Protein 6XDS (pdb70)

Solvent-accessible surface area: 22501 Å² total; per-residue (Å²): 47,102,152,40,55,0,32,0,23,2,38,39,41,26,1,60,94,2,1,20,107,8,0,127,100,1,66,172,71,65,61,26,106,11,48,28,72,80,31,117,140,0,30,42,80,0,55,109,52,28,86,112,4,2,0,0,0,3,51,19,1,10,43,0,0,22,4,21,67,46,29,24,17,14,82,8,104,7,69,76,65,18,59,94,102,1,66,92,89,1,8,80,3,0,95,30,127,65,107,19,9,0,1,0,2,0,10,10,1,1,1,1,0,26,9,86,112,53,14,90,124,29,10,162,44,3,80,79,1,39,63,23,1,159,107,5,98,95,150,67,64,14,0,1,38,2,10,2,54,77,6,39,14,1,5,3,3,1,4,7,40,36,2,58,4,7,103,116,72,100,49,156,58,69,75,175,47,9,2,1,47,47,82,4,0,71,26,0,0,57,34,1,10,59,2,23,141,95,160,31,17,88,29,94,5,49,56,76,81,4,38,101,6,1,20,111,14,82,0,0,0,6,3,10,0,1,11,4,2,19,59,3,83,123,39,93,24,76,30,8,19,38,46,5,1,37,9,110,65,82,47,2,71,0,10,4,0,0,5,0,0,0,5,5,37,67,1,78,4,79,128,44,0,57,69,0,0,19,80,36,1,5,37,51,127,6,0,77,18,6,25,152,39,41,11,8,0,4,1,0,7,70,60,23,12,106,102,19,67,149,35,104,60,3,46,10,0,57,84,1,7,140,72,13,80,37,5,4,17,27,24,29,1,33,18,0,35,90,8,0,82,75,2,2,67,17,3,9,73,63,137,55,96,17,88,48,1,1,51,40,3,35,66,86,0,49,27,46,33,68,38,104,7,53,7,35,111,67,14,114,0,40,0,78,26,48,26,147,125,9,168,78,63,91,2,0,1,2,81,39,107,53,125,145,28,76,33,92,127,30,2,8,16,181,134,55,74,32,180,136,178,139,12,12,18,24,13,87,37,76,75,146,51,2,42,0,28,0,14,4,115,46,0,51,94,79,26,42,22,49,8,29,0,21,0,22,65,91,132,70,36,39,71,32,37,52,0,58,1,61,32,90,86,37,104,139,112,130,151,100,186,129,171,149,216

Organism: Homo sapiens (NCBI:txid9606)

CATH classification: 3.40.190.10

Foldseek 3Di:
DDPQEFEEEDAPLFLQVLLLVLQVVLCVVPVHHYHYDHDDPLLVVQVVVLVDHGQKYKDFLQSVQQCVLQVFFDFDDDDPVLVVQFDPVQQLSQAHPRTGFWAFWFKKWKWKKFQCVLCVPQAQALVCQVVVQVVVVVVQAAAEAEALLFVLQLQLQLPFQPADQFDDDDSDTDLLDHRCQDPSNLQSLVSVLVCCVSVSYPLPGHHVNRLVCVLQVRYGIYMDMQQSVVSSVVSPRRMDTAFDHHYPPGGRARAMTTTTMTGTSPDPCNVVVCCSVRPRCLDLSNVVSRCVSGNRAQTRRPVNNVVVCVPVNSVRRVVNNVSHDYNHNHSLQVQLRVLSSQLSSCCNVVVDPNNVSSVSSSVRSNQEDEFEDEAQAKTKDKQADDLVVLPPWKKFKFFDDPSNDDGHTDAIGCVQKDQDPNKIWGWDDDSVRRMIMIMIHNDDPVPFHKMFIWTDDDPDIHGRHIYGYHYHYHVCVVDDDDDDD

Nearest PDB structures (foldseek):
  6xds-assembly1_A  TM=1.002E+00  e=0.000E+00  Methanosarcina mazei
  3q25-assembly1_A  TM=9.948E-01  e=6.145E-76  Escherichia coli
  4wvh-assembly1_A  TM=9.336E-01  e=1.507E-76  Escherichia coli K-12
  3o3u-assembly1_N  TM=8.062E-01  e=8.244E-83  Escherichia coli
  4wvj-assembly1_A  TM=8.875E-01  e=4.007E-76  Escherichia coli K-12

Sequence (485 aa):
TEEGKKLVIWINGDKGYNGLAEVGKKFEKDTGIKVTVEHPDKLEEKFPQVAGDGPDIIFWAHDRFFGGYAQSGLLAEIITPAAAFQDDKLYPFTWDAVRYNGKLIIAYPIAVEALSLIYNKDLLPNPPKTWEEIPALDKELKAKGKSALMFNLQEPYFTTWPLIAADGGYAFKYAAGKKYDIKDVGVVDNAGAKAGLTFLVDLIKNKHMNNADDTDYSSIAEHAFNHGETAMTINGPWAWSNIDTSAVNYGVTVVLPTFKGQQPSKPFVGVLSAGINAASPNKELAKEEFLENYLLTDEGLEAVNKDKPLGAVALKSYEEELVKDPRVAATMENAQKGEIMPNIPQMSSSAFWYAVRTAVINAASGRQTVDAALAAAQTNAHDTTTVFQQGVAGQSLQVSSCPYDSSMKHWGRRKAWCRQLGEKGPCQRVVSSTHLSFLRRWNNGSTAITTDDTLGGTLTITLRNLQPHDAGLLYQCQSLHGSEADTLRKVLVEVLADPLDHHHHHHHH

Secondary structure (DSSP, 8-state):
--TT-EEEE--TTS-HHHHHHHHHHHHHHH---EEEE--TTHHHHHHHH-----SEEEEEGGGHHHHHHTT-BPPP---HHHHTTB-HHHHHHTEETTEE-SEEEEEE--EEEEETTT-SS--SBSTTHHHHHHHHHTTT-EEE----SSHHHHHHHHHHTT-EEEEEETTEEEEEEEESSSHHHHHHHHHHHHHHHTTSS-TT--HHHHHHHHHTTSEEEEEE-GGGHHHHHHHT--EEEEPPPBBTTB---PEEEEEEEEEBTT-TTHHHHHHHIIIIISSHHHHHHHHHHS--SEESBHHHHHHHTTSHHHHHHHHHHHHSEEPP-STTHHHHHHHHHHHHHHHHHTSS-HHHHHHHHHHHTSSEEEEEEETTS-EEEEEE--TTTTTT--EEEEEE-TTTS-EEEEEE----EEEETTEEEEEEEETTTTEEEEEEES--GGG-EEEEEEEEETTEEEEEEEEEEEEEPPGGGG-------

B-factor: mean 26.14, std 9.76, range [12.98, 74.29]

Radius of gyration: 24.83 Å; Cα contacts (8 Å, |Δi|>4): 1101; chains: 1; bounding box: 82×50×59 Å

InterPro domains:
  IPR013106 Immunoglobulin V-set domain [PF07686] (23-128)
  IPR013783 Immunoglobulin-like fold [G3DSA:2.60.40.10] (19-130)
  IPR036179 Immunoglobulin-like domain superfamily [SSF48726] (26-116)
  IPR052314 Immune receptor domain-containing protein [PTHR16423] (3-222)

Structure (mmCIF, N/CA/C/O backbone):
data_6XDS
#
_entry.id   6XDS
#
_cell.length_a   73.840
_cell.length_b   80.350
_cell.length_c   103.890
_cell.angle_alpha   90.000
_cell.angle_beta   90.000
_cell.angle_gamma   90.000
#
_symmetry.space_group_name_H-M   'P 21 21 21'
#
loop_
_entity.id
_entity.type
_entity.pdbx_description
1 polymer 'Sugar ABC transporter substrate-binding protein,Triggering receptor expressed on myeloid cells 2'
2 branched alpha-D-glucopyranose-(1-4)-alpha-D-glucopyranose-(1-4)-alpha-D-glucopyranose
3 non-polymer 2-[(4-bromophenyl)amino]ethan-1-ol
4 non-polymer 'DIMETHYL SULFOXIDE'
5 water water
#
loop_
_atom_site.group_PDB
_atom_site.id
_atom_site.type_symbol
_atom_site.label_atom_id
_atom_site.label_alt_id
_atom_site.label_comp_id
_atom_site.label_asym_id
_atom_site.label_entity_id
_atom_site.label_seq_id
_atom_site.pdbx_PDB_ins_code
_atom_site.Cartn_x
_atom_site.Cartn_y
_atom_site.Cartn_z
_atom_site.occupancy
_atom_site.B_iso_or_equiv
_atom_site.auth_seq_id
_atom_site.auth_comp_id
_atom_site.auth_asym_id
_atom_site.auth_atom_id
_atom_site.pdbx_PDB_model_num
ATOM 1 N N . THR A 1 2 ? -13.075 -10.907 52.873 1.00 39.90 2 THR A N 1
ATOM 2 C CA . THR A 1 2 ? -13.956 -12.038 53.143 1.00 40.14 2 THR A CA 1
ATOM 3 C C . THR A 1 2 ? -14.492 -12.013 54.563 1.00 39.72 2 THR A C 1
ATOM 4 O O . THR A 1 2 ? -13.883 -11.442 55.459 1.00 40.73 2 THR A O 1
ATOM 8 N N . GLU A 1 3 ? -15.643 -12.623 54.763 1.00 38.65 3 GLU A N 1
ATOM 9 C CA . GLU A 1 3 ? -16.264 -12.717 56.067 1.00 38.29 3 GLU A CA 1
ATOM 10 C C . GLU A 1 3 ? -16.916 -14.077 56.134 1.00 36.32 3 GLU A C 1
ATOM 11 O O . GLU A 1 3 ? -17.585 -14.492 55.176 1.00 36.46 3 GLU A O 1
ATOM 17 N N . GLU A 1 4 ? -16.742 -14.773 57.249 1.00 34.20 4 GLU A N 1
ATOM 18 C CA . GLU A 1 4 ? -17.336 -16.088 57.427 1.00 33.67 4 GLU A CA 1
ATOM 19 C C . GLU A 1 4 ? -18.869 -16.019 57.351 1.00 32.50 4 GLU A C 1
ATOM 20 O O . GLU A 1 4 ? -19.471 -15.097 57.902 1.00 33.40 4 GLU A O 1
ATOM 26 N N . GLY A 1 5 ? -19.476 -16.958 56.639 1.00 30.50 5 GLY A N 1
ATOM 27 C CA . GLY A 1 5 ? -20.923 -17.011 56.523 1.00 29.38 5 GLY A CA 1
ATOM 28 C C . GLY A 1 5 ? -21.536 -16.288 55.346 1.00 27.82 5 GLY A C 1
ATOM 29 O O . GLY A 1 5 ? -22.759 -16.188 55.258 1.00 28.58 5 GLY A O 1
ATOM 30 N N . LYS A 1 6 ? -20.705 -15.773 54.438 1.00 25.72 6 LYS A N 1
ATOM 31 C CA A LYS A 1 6 ? -21.196 -15.124 53.230 0.50 25.30 6 LYS A CA 1
ATOM 32 C CA B LYS A 1 6 ? -21.139 -15.033 53.248 0.50 25.21 6 LYS A CA 1
ATOM 33 C C . LYS A 1 6 ? -20.245 -15.409 52.058 1.00 24.60 6 LYS A C 1
ATOM 34 O O . LYS A 1 6 ? -19.155 -15.953 52.258 1.00 24.70 6 LYS A O 1
ATOM 45 N N . LEU A 1 7 ? -20.676 -15.109 50.826 1.00 22.68 7 LEU A N 1
ATOM 46 C CA . LEU A 1 7 ? -19.850 -15.369 49.650 1.00 21.41 7 LEU A CA 1
ATOM 47 C C . LEU A 1 7 ? -19.728 -14.102 48.834 1.00 21.15 7 LEU A C 1
ATOM 48 O O . LEU A 1 7 ? -20.734 -13.468 48.535 1.00 22.28 7 LEU A O 1
ATOM 53 N N . VAL A 1 8 ? -18.511 -13.752 48.456 1.00 19.72 8 VAL A N 1
ATOM 54 C CA . VAL A 1 8 ? -18.234 -12.620 47.587 1.00 19.12 8 VAL A CA 1
ATOM 55 C C . VAL A 1 8 ? -17.615 -13.260 46.344 1.00 18.01 8 VAL A C 1
ATOM 56 O O . VAL A 1 8 ? -16.696 -14.071 46.475 1.00 17.92 8 VAL A O 1
ATOM 60 N N . ILE A 1 9 ? -18.147 -12.938 45.169 1.00 17.17 9 ILE A N 1
ATOM 61 C CA . ILE A 1 9 ? -17.692 -13.489 43.906 1.00 18.13 9 ILE A CA 1
ATOM 62 C C . ILE A 1 9 ? -17.251 -12.390 42.977 1.00 18.56 9 ILE A C 1
ATOM 63 O O . ILE A 1 9 ? -17.924 -11.363 42.893 1.00 19.41 9 ILE A O 1
ATOM 68 N N . TRP A 1 10 ? -16.150 -12.593 42.263 1.00 16.95 10 TRP A N 1
ATOM 69 C CA . TRP A 1 10 ? -15.712 -11.660 41.253 1.00 16.78 10 TRP A CA 1
ATOM 70 C C . TRP A 1 10 ? -15.869 -12.322 39.898 1.00 16.61 10 TRP A C 1
ATOM 71 O O . TRP A 1 10 ? -15.475 -13.476 39.721 1.00 16.62 10 TRP A O 1
ATOM 82 N N . ILE A 1 11 ? -16.418 -11.602 38.941 1.00 16.12 11 ILE A N 1
ATOM 83 C CA . ILE A 1 11 ? -16.595 -12.092 37.574 1.00 15.94 11 ILE A CA 1
ATOM 84 C C . ILE A 1 11 ? -16.439 -10.894 36.637 1.00 17.30 11 ILE A C 1
ATOM 85 O O . ILE A 1 11 ? -16.734 -9.770 37.044 1.00 17.43 11 ILE A O 1
ATOM 90 N N . ASN A 1 12 ? -15.933 -11.105 35.408 1.00 16.85 12 ASN A N 1
ATOM 91 C CA . ASN A 1 12 ? -15.694 -9.991 34.488 1.00 17.49 12 ASN A CA 1
ATOM 92 C C . ASN A 1 12 ? -16.972 -9.320 34.016 1.00 18.10 12 ASN A C 1
ATOM 93 O O . ASN A 1 12 ? -17.990 -9.981 33.830 1.00 17.82 12 ASN A O 1
ATOM 98 N N . GLY A 1 13 ? -16.872 -8.000 33.816 1.00 19.08 13 GLY A N 1
ATOM 99 C CA . GLY A 1 13 ? -17.986 -7.151 33.405 1.00 20.46 13 GLY A CA 1
ATOM 100 C C . GLY A 1 13 ? -18.649 -7.495 32.094 1.00 21.32 13 GLY A C 1
ATOM 101 O O . GLY A 1 13 ? -19.759 -7.015 31.833 1.00 22.50 13 GLY A O 1
ATOM 102 N N . ASP A 1 14 ? -17.998 -8.324 31.251 1.00 20.01 14 ASP A N 1
ATOM 103 C CA . ASP A 1 14 ? -18.633 -8.736 29.993 1.00 19.16 14 ASP A CA 1
ATOM 104 C C . ASP A 1 14 ? -19.477 -10.020 30.140 1.00 19.00 14 ASP A C 1
ATOM 105 O O . ASP A 1 14 ? -20.147 -10.407 29.189 1.00 19.97 14 ASP A O 1
ATOM 110 N N . LYS A 1 15 ? -19.479 -10.654 31.325 1.00 18.59 15 LYS A N 1
ATOM 111 C CA . LYS A 1 15 ? -20.236 -11.896 31.554 1.00 19.01 15 LYS A CA 1
ATOM 112 C C . LYS A 1 15 ? -21.615 -11.649 32.195 1.00 19.57 15 LYS A C 1
ATOM 113 O O . LYS A 1 15 ? -21.923 -10.510 32.593 1.00 19.84 15 LYS A O 1
ATOM 119 N N . GLY A 1 16 ? -22.411 -12.708 32.309 1.00 18.98 16 GLY A N 1
ATOM 120 C CA . GLY A 1 16 ? -23.748 -12.622 32.885 1.00 19.75 16 GLY A CA 1
ATOM 121 C C . GLY A 1 16 ? -23.772 -12.503 34.394 1.00 19.84 16 GLY A C 1
ATOM 122 O O . GLY A 1 16 ? -24.306 -13.388 35.069 1.00 20.57 16 GLY A O 1
ATOM 123 N N . TYR A 1 17 ? -23.218 -11.412 34.942 1.00 19.29 17 TYR A N 1
ATOM 124 C CA . TYR A 1 17 ? -23.163 -11.227 36.380 1.00 19.58 17 TYR A CA 1
ATOM 125 C C . TYR A 1 17 ? -24.540 -11.047 37.010 1.00 20.35 17 TYR A C 1
ATOM 126 O O . TYR A 1 17 ? -24.714 -11.410 38.174 1.00 20.53 17 TYR A O 1
ATOM 135 N N . ASN A 1 18 ? -25.516 -10.502 36.260 1.00 20.53 18 ASN A N 1
ATOM 136 C CA . ASN A 1 18 ? -26.873 -10.377 36.793 1.00 21.60 18 ASN A CA 1
ATOM 137 C C . ASN A 1 18 ? -27.525 -11.768 36.878 1.00 20.94 18 ASN A C 1
ATOM 138 O O . ASN A 1 18 ? -28.156 -12.086 37.884 1.00 20.83 18 ASN A O 1
ATOM 143 N N . GLY A 1 19 ? -27.296 -12.621 35.878 1.00 20.24 19 GLY A N 1
ATOM 144 C CA . GLY A 1 19 ? -27.802 -13.992 35.909 1.00 20.51 19 GLY A CA 1
ATOM 145 C C . GLY A 1 19 ? -27.127 -14.772 37.030 1.00 20.14 19 GLY A C 1
ATOM 146 O O . GLY A 1 19 ? -27.785 -15.527 37.740 1.00 20.33 19 GLY A O 1
ATOM 147 N N . LEU A 1 20 ? -25.816 -14.542 37.249 1.00 19.40 20 LEU A N 1
ATOM 148 C CA . LEU A 1 20 ? -25.096 -15.216 38.343 1.00 18.84 20 LEU A CA 1
ATOM 149 C C . LEU A 1 20 ? -25.640 -14.743 39.691 1.00 19.71 20 LEU A C 1
ATOM 150 O O . LEU A 1 20 ? -25.823 -15.553 40.605 1.00 19.28 20 LEU A O 1
ATOM 155 N N . ALA A 1 21 ? -25.968 -13.434 39.809 1.00 19.94 21 ALA A N 1
ATOM 156 C CA . ALA A 1 21 ? -26.553 -12.903 41.039 1.00 21.23 21 ALA A CA 1
ATOM 157 C C . ALA A 1 21 ? -27.915 -13.548 41.333 1.00 21.85 21 ALA A C 1
ATOM 158 O O . ALA A 1 21 ? -28.235 -13.717 42.502 1.00 23.10 21 ALA A O 1
ATOM 160 N N . GLU A 1 22 ? -28.682 -13.930 40.303 1.00 21.12 22 GLU A N 1
ATOM 161 C CA . GLU A 1 22 ? -29.975 -14.617 40.464 1.00 21.86 22 GLU A CA 1
ATOM 162 C C . GLU A 1 22 ? -29.743 -15.997 41.086 1.00 21.24 22 GLU A C 1
ATOM 163 O O . GLU A 1 22 ? -30.516 -16.419 41.948 1.00 21.71 22 GLU A O 1
ATOM 169 N N . VAL A 1 23 ? -28.673 -16.704 40.670 1.00 19.61 23 VAL A N 1
ATOM 170 C CA . VAL A 1 23 ? -28.351 -18.012 41.273 1.00 18.80 23 VAL A CA 1
ATOM 171 C C . VAL A 1 23 ? -27.954 -17.766 42.752 1.00 19.70 23 VAL A C 1
ATOM 172 O O . VAL A 1 23 ? -28.367 -18.524 43.635 1.00 21.06 23 VAL A O 1
ATOM 176 N N . GLY A 1 24 ? -27.211 -16.685 43.018 1.00 18.71 24 GLY A N 1
ATOM 177 C CA . GLY A 1 24 ? -26.831 -16.289 44.370 1.00 19.94 24 GLY A CA 1
ATOM 178 C C . GLY A 1 24 ? -28.057 -16.007 45.231 1.00 21.83 24 GLY A C 1
ATOM 179 O O . GLY A 1 24 ? -28.078 -16.327 46.420 1.00 22.64 24 GLY A O 1
ATOM 180 N N . LYS A 1 25 ? -29.091 -15.404 44.643 1.00 22.06 25 LYS A N 1
ATOM 181 C CA . LYS A 1 25 ? -30.330 -15.101 45.362 1.00 23.20 25 LYS A CA 1
ATOM 182 C C . LYS A 1 25 ? -31.055 -16.388 45.734 1.00 22.80 25 LYS A C 1
ATOM 183 O O . LYS A 1 25 ? -31.578 -16.491 46.840 1.00 23.53 25 LYS A O 1
ATOM 189 N N . LYS A 1 26 ? -31.066 -17.381 44.841 1.00 22.23 26 LYS A N 1
ATOM 190 C CA . LYS A 1 26 ? -31.681 -18.685 45.105 1.00 21.86 26 LYS A CA 1
ATOM 191 C C . LYS A 1 26 ? -30.924 -19.378 46.259 1.00 21.57 26 LYS A C 1
ATOM 192 O O . LYS A 1 26 ? -31.544 -19.958 47.158 1.00 22.44 26 LYS A O 1
ATOM 198 N N . PHE A 1 27 ? -29.579 -19.272 46.260 1.00 20.33 27 PHE A N 1
ATOM 199 C CA . PHE A 1 27 ? -28.761 -19.858 47.314 1.00 19.97 27 PHE A CA 1
ATOM 200 C C . PHE A 1 27 ? -29.105 -19.197 48.655 1.00 21.07 27 PHE A C 1
ATOM 201 O O . PHE A 1 27 ? -29.282 -19.892 49.653 1.00 21.73 27 PHE A O 1
ATOM 209 N N . GLU A 1 28 ? -29.249 -17.860 48.661 1.00 21.05 28 GLU A N 1
ATOM 210 C CA . GLU A 1 28 ? -29.604 -17.134 49.871 1.00 22.13 28 GLU A CA 1
ATOM 211 C C . GLU A 1 28 ? -31.021 -17.510 50.343 1.00 23.44 28 GLU A C 1
ATOM 212 O O . GLU A 1 28 ? -31.258 -17.644 51.545 1.00 24.68 28 GLU A O 1
ATOM 218 N N . LYS A 1 29 ? -31.940 -17.701 49.415 1.00 23.33 29 LYS A N 1
ATOM 219 C CA . LYS A 1 29 ? -33.313 -18.091 49.740 1.00 24.35 29 LYS A CA 1
ATOM 220 C C . LYS A 1 29 ? -33.344 -19.440 50.463 1.00 24.99 29 LYS A C 1
ATOM 221 O O . LYS A 1 29 ? -34.029 -19.596 51.476 1.00 26.36 29 LYS A O 1
ATOM 227 N N . ASP A 1 30 ? -32.570 -20.406 49.972 1.00 23.12 30 ASP A N 1
ATOM 228 C CA . ASP A 1 30 ? -32.548 -21.737 50.571 1.00 23.04 30 ASP A CA 1
ATOM 229 C C . ASP A 1 30 ? -31.746 -21.859 51.833 1.00 23.21 30 ASP A C 1
ATOM 230 O O . ASP A 1 30 ? -32.036 -22.750 52.642 1.00 24.28 30 ASP A O 1
ATOM 235 N N . THR A 1 31 ? -30.672 -21.085 51.964 1.00 22.40 31 THR A N 1
ATOM 236 C CA . THR A 1 31 ? -29.756 -21.247 53.094 1.00 22.61 31 THR A CA 1
ATOM 237 C C . THR A 1 31 ? -29.605 -20.096 54.047 1.00 23.08 31 THR A C 1
ATOM 238 O O . THR A 1 31 ? -29.129 -20.296 55.149 1.00 24.48 31 THR A O 1
ATOM 242 N N . GLY A 1 32 ? -29.910 -18.890 53.607 1.00 22.66 32 GLY A N 1
ATOM 243 C CA . GLY A 1 32 ? -29.704 -17.693 54.414 1.00 22.83 32 GLY A CA 1
ATOM 244 C C . GLY A 1 32 ? -28.358 -17.032 54.134 1.00 23.72 32 GLY A C 1
ATOM 245 O O . GLY A 1 32 ? -28.087 -15.937 54.627 1.00 25.10 32 GLY A O 1
ATOM 246 N N . ILE A 1 33 ? -27.486 -17.686 53.343 1.0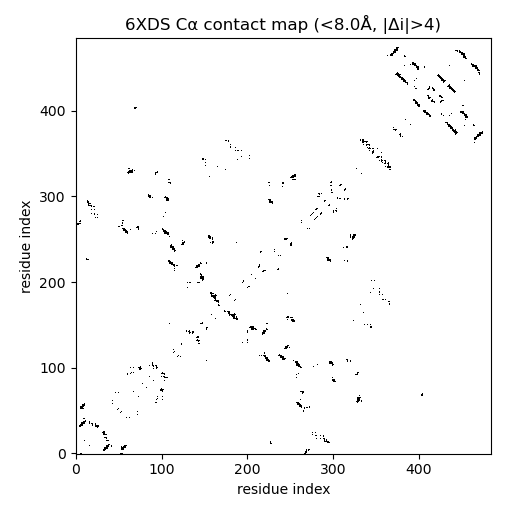0 22.63 33 ILE A N 1
ATOM 247 C CA . ILE A 1 33 ? -26.161 -17.155 53.033 1.00 22.50 33 ILE A CA 1
ATOM 248 C C . ILE A 1 33 ? -26.230 -16.091 51.952 1.00 22.71 33 ILE A C 1
ATOM 249 O O . ILE A 1 33 ? -26.679 -16.392 50.853 1.00 22.94 33 ILE A O 1
ATOM 254 N N . LYS A 1 34 ? -25.763 -14.880 52.243 1.00 23.03 34 LYS A N 1
ATOM 255 C CA . LYS A 1 34 ? -25.771 -13.796 51.274 1.00 23.61 34 LYS A CA 1
ATOM 256 C C . LYS A 1 34 ? -24.677 -13.995 50.241 1.00 22.62 34 LYS A C 1
ATOM 257 O O . LYS A 1 34 ? -23.533 -14.281 50.614 1.00 23.73 34 LYS A O 1
ATOM 263 N N . VAL A 1 35 ? -25.014 -13.836 48.962 1.00 21.36 35 VAL A N 1
ATOM 264 C CA . VAL A 1 35 ? -24.038 -13.948 47.868 1.00 21.78 35 VAL A CA 1
ATOM 265 C C . VAL A 1 35 ? -23.932 -12.586 47.182 1.00 22.21 35 VAL A C 1
ATOM 266 O O . VAL A 1 35 ? -24.943 -12.038 46.748 1.00 23.41 35 VAL A O 1
ATOM 270 N N . THR A 1 36 ? -22.731 -12.013 47.135 1.00 21.55 36 THR A N 1
ATOM 271 C CA . THR A 1 36 ? -22.530 -10.716 46.506 1.00 21.95 36 THR A CA 1
ATOM 272 C C . THR A 1 36 ? -21.673 -10.903 45.265 1.00 21.75 36 THR A C 1
ATOM 273 O O . THR A 1 36 ? -20.541 -11.337 45.381 1.00 22.12 36 THR A O 1
ATOM 277 N N . VAL A 1 37 ? -22.210 -10.583 44.100 1.00 20.17 37 VAL A N 1
ATOM 278 C CA . VAL A 1 37 ? -21.466 -10.702 42.859 1.00 20.03 37 VAL A CA 1
ATOM 279 C C . VAL A 1 37 ? -20.926 -9.327 42.486 1.00 20.30 37 VAL A C 1
ATOM 280 O O . VAL A 1 37 ? -21.688 -8.353 42.391 1.00 20.68 37 VAL A O 1
ATOM 284 N N . GLU A 1 38 ? -19.615 -9.228 42.305 1.00 19.24 38 GLU A N 1
ATOM 285 C CA . GLU A 1 38 ? -19.003 -7.964 41.891 1.00 19.37 38 GLU A CA 1
ATOM 286 C C . GLU A 1 38 ? -18.290 -8.149 40.557 1.00 19.94 38 GLU A C 1
ATOM 287 O O . GLU A 1 38 ? -17.899 -9.279 40.220 1.00 19.79 38 GLU A O 1
ATOM 293 N N . HIS A 1 39 ? -18.113 -7.057 39.794 1.00 19.54 39 HIS A N 1
ATOM 294 C CA . HIS A 1 39 ? -17.388 -7.110 38.523 1.00 19.62 39 HIS A CA 1
ATOM 295 C C . HIS A 1 39 ? -16.320 -5.995 38.480 1.00 20.75 39 HIS A C 1
ATOM 296 O O . HIS A 1 39 ? -16.411 -5.059 37.680 1.00 21.53 39 HIS A O 1
ATOM 303 N N . PRO A 1 40 ? -15.322 -6.058 39.357 1.00 21.61 40 PRO A N 1
ATOM 304 C CA . PRO A 1 40 ? -14.289 -5.001 39.351 1.00 22.02 40 PRO A CA 1
ATOM 305 C C . PRO A 1 40 ? -13.497 -4.922 38.064 1.00 22.44 40 PRO A C 1
ATOM 306 O O . PRO A 1 40 ? -13.363 -5.913 37.323 1.00 21.87 40 PRO A O 1
ATOM 310 N N . ASP A 1 41 ? -12.971 -3.715 37.778 1.00 21.80 41 ASP A N 1
ATOM 311 C CA . ASP A 1 41 ? -12.124 -3.558 36.603 1.00 22.73 41 ASP A CA 1
ATOM 312 C C . ASP A 1 41 ? -10.781 -4.249 36.920 1.00 21.77 41 ASP A C 1
ATOM 313 O O . ASP A 1 41 ? -10.358 -4.257 38.086 1.00 22.17 41 ASP A O 1
ATOM 318 N N . LYS A 1 42 ? -10.128 -4.834 35.909 1.00 21.11 42 LYS A N 1
ATOM 319 C CA . LYS A 1 42 ? -8.825 -5.506 36.056 1.00 21.12 42 LYS A CA 1
ATOM 320 C C . LYS A 1 42 ? -8.810 -6.518 37.208 1.00 20.62 42 LYS A C 1
ATOM 321 O O . LYS A 1 42 ? -7.809 -6.627 37.914 1.00 19.64 42 LYS A O 1
ATOM 327 N N . LEU A 1 43 ? -9.934 -7.237 37.413 1.00 20.34 43 LEU A N 1
ATOM 328 C CA . LEU A 1 43 ? -10.035 -8.179 38.529 1.00 19.66 43 LEU A CA 1
ATOM 329 C C . LEU A 1 43 ? -8.959 -9.259 38.511 1.00 19.03 43 LEU A C 1
ATOM 330 O O . LEU A 1 43 ? -8.542 -9.724 39.569 1.00 19.69 43 LEU A O 1
ATOM 335 N N . GLU A 1 44 ? -8.520 -9.648 37.325 1.00 18.55 44 GLU A N 1
ATOM 336 C CA . GLU A 1 44 ? -7.488 -10.675 37.160 1.00 19.29 44 GLU A CA 1
ATOM 337 C C . GLU A 1 44 ? -6.101 -10.190 37.604 1.00 19.79 44 GLU A C 1
ATOM 338 O O . GLU A 1 44 ? -5.236 -11.012 37.948 1.00 20.08 44 GLU A O 1
ATOM 344 N N . GLU A 1 45 ? -5.872 -8.864 37.567 1.00 19.83 45 GLU A N 1
ATOM 345 C CA . GLU A 1 45 ? -4.620 -8.275 38.037 1.00 19.85 45 GLU A CA 1
ATOM 346 C C . GLU A 1 45 ? -4.781 -7.947 39.540 1.00 20.62 45 GLU A C 1
ATOM 347 O O . GLU A 1 45 ? -3.817 -8.084 40.280 1.00 21.77 45 GLU A O 1
ATOM 353 N N . LYS A 1 46 ? -5.993 -7.550 40.003 1.00 20.32 46 LYS A N 1
ATOM 354 C CA . LYS A 1 46 ? -6.219 -7.253 41.422 1.00 20.60 46 LYS A CA 1
ATOM 355 C C . LYS A 1 46 ? -6.200 -8.501 42.298 1.00 21.09 46 LYS A C 1
ATOM 356 O O . LYS A 1 46 ? -5.698 -8.471 43.422 1.00 21.21 46 LYS A O 1
ATOM 362 N N . PHE A 1 47 ? -6.731 -9.627 41.787 1.00 21.23 47 PHE A N 1
ATOM 363 C CA . PHE A 1 47 ? -6.790 -10.856 42.577 1.00 21.16 47 PHE A CA 1
ATOM 364 C C . PHE A 1 47 ? -5.448 -11.250 43.223 1.00 23.11 47 PHE A C 1
ATOM 365 O O . PHE A 1 47 ? -5.418 -11.362 44.444 1.00 23.48 47 PHE A O 1
ATOM 373 N N . PRO A 1 48 ? -4.331 -11.384 42.473 1.00 24.25 48 PRO A N 1
ATOM 374 C CA . PRO A 1 48 ? -3.060 -11.745 43.131 1.00 26.86 48 PRO A CA 1
ATOM 375 C C . PRO A 1 48 ? -2.505 -10.692 44.095 1.00 30.72 48 PRO A C 1
ATOM 376 O O . PRO A 1 48 ? -1.655 -11.024 44.930 1.00 32.85 48 PRO A O 1
ATOM 380 N N . GLN A 1 49 ? -2.965 -9.447 44.001 1.00 31.47 49 GLN A N 1
ATOM 381 C CA . GLN A 1 49 ? -2.494 -8.384 44.892 1.00 33.64 49 GLN A CA 1
ATOM 382 C C . GLN A 1 49 ? -3.273 -8.360 46.198 1.00 35.65 49 GLN A C 1
ATOM 383 O O . GLN A 1 49 ? -2.702 -8.040 47.242 1.00 36.92 49 GLN A O 1
ATOM 389 N N . VAL A 1 50 ? -4.578 -8.669 46.152 1.00 35.81 50 VAL A N 1
ATOM 390 C CA . VAL A 1 50 ? -5.410 -8.669 47.355 1.00 36.70 50 VAL A CA 1
ATOM 391 C C . VAL A 1 50 ? -5.504 -10.042 48.022 1.00 38.39 50 VAL A C 1
ATOM 392 O O . VAL A 1 50 ? -5.840 -10.105 49.200 1.00 38.94 50 VAL A O 1
ATOM 396 N N . ALA A 1 51 ? -5.244 -11.136 47.288 1.00 39.04 51 ALA A N 1
ATOM 397 C CA . ALA A 1 51 ? -5.312 -12.477 47.867 1.00 40.58 51 ALA A CA 1
ATOM 398 C C . ALA A 1 51 ? -3.996 -12.836 48.550 1.00 42.38 51 ALA A C 1
ATOM 399 O O . ALA A 1 51 ? -4.012 -13.435 49.629 1.00 43.41 51 ALA A O 1
ATOM 401 N N . GLY A 1 54 ? -5.097 -11.609 51.987 1.00 44.17 54 GLY A N 1
ATOM 402 C CA . GLY A 1 54 ? -5.690 -10.366 52.459 1.00 44.13 54 GLY A CA 1
ATOM 403 C C . GLY A 1 54 ? -7.205 -10.316 52.346 1.00 43.43 54 GLY A C 1
ATOM 404 O O . GLY A 1 54 ? -7.910 -11.089 53.006 1.00 43.85 54 GLY A O 1
ATOM 405 N N . ASP A 1 55 ? -7.722 -9.392 51.507 1.00 42.09 55 ASP A N 1
ATOM 406 C CA . ASP A 1 55 ? -9.162 -9.204 51.334 1.00 41.12 55 ASP A CA 1
ATOM 407 C C . ASP A 1 55 ? -9.636 -9.465 49.899 1.00 37.62 55 ASP A C 1
ATOM 408 O O . ASP A 1 55 ? -10.256 -8.604 49.273 1.00 38.50 55 ASP A O 1
ATOM 413 N N . GLY A 1 56 ? -9.336 -10.655 49.391 1.00 33.62 56 GLY A N 1
ATOM 414 C CA . GLY A 1 56 ? -9.804 -11.047 48.071 1.00 30.30 56 GLY A CA 1
ATOM 415 C C . GLY A 1 56 ? -11.213 -11.613 48.164 1.00 26.48 56 GLY A C 1
ATOM 416 O O . GLY A 1 56 ? -11.773 -11.744 49.253 1.00 27.25 56 GLY A O 1
ATOM 417 N N . PRO A 1 57 ? -11.827 -11.936 47.023 1.00 21.96 57 PRO A N 1
ATOM 418 C CA . PRO A 1 57 ? -13.173 -12.535 47.050 1.00 19.84 57 PRO A CA 1
ATOM 419 C C . PRO A 1 57 ? -13.089 -14.021 47.439 1.00 18.33 57 PRO A C 1
ATOM 420 O O . PRO A 1 57 ? -12.001 -14.590 47.435 1.00 17.94 57 PRO A O 1
ATOM 424 N N . ASP A 1 58 ? -14.214 -14.656 47.768 1.00 17.22 58 ASP A N 1
ATOM 425 C CA . ASP A 1 58 ? -14.203 -16.097 48.068 1.00 16.91 58 ASP A CA 1
ATOM 426 C C . ASP A 1 58 ? -14.017 -16.883 46.762 1.00 16.48 58 ASP A C 1
ATOM 427 O O . ASP A 1 58 ? -13.360 -17.931 46.749 1.00 16.75 58 ASP A O 1
ATOM 432 N N . ILE A 1 59 ? -14.637 -16.403 45.677 1.00 15.76 59 ILE A N 1
ATOM 433 C CA . ILE A 1 59 ? -14.596 -17.074 44.383 1.00 15.75 59 ILE A CA 1
ATOM 434 C C . ILE A 1 59 ? -14.196 -16.105 43.301 1.00 16.31 59 ILE A C 1
ATOM 435 O O . ILE A 1 59 ? -14.747 -15.008 43.227 1.00 16.58 59 ILE A O 1
ATOM 440 N N . ILE A 1 60 ? -13.285 -16.525 42.416 1.00 15.92 60 ILE A N 1
ATOM 441 C CA . ILE A 1 60 ? -12.873 -15.711 41.292 1.00 15.96 60 ILE A CA 1
ATOM 442 C C . ILE A 1 60 ? -13.205 -16.431 39.983 1.00 15.43 60 ILE A C 1
ATOM 443 O O . ILE A 1 60 ? -12.848 -17.597 39.811 1.00 15.45 60 ILE A O 1
ATOM 448 N N . PHE A 1 61 ? -13.851 -15.733 39.054 1.00 15.51 61 PHE A N 1
ATOM 449 C CA . PHE A 1 61 ? -14.156 -16.290 37.750 1.00 15.50 61 PHE A CA 1
ATOM 450 C C . PHE A 1 61 ? -13.259 -15.617 36.735 1.00 15.97 61 PHE A C 1
ATOM 451 O O . PHE A 1 61 ? -13.148 -14.389 36.720 1.00 16.77 61 PHE A O 1
ATOM 459 N N . TRP A 1 62 ? -12.641 -16.415 35.876 1.00 15.41 62 TRP A N 1
ATOM 460 C CA . TRP A 1 62 ? -11.835 -15.922 34.776 1.00 15.09 62 TRP A CA 1
ATOM 461 C C . TRP A 1 62 ? -11.592 -17.089 33.834 1.00 14.87 62 TRP A C 1
ATOM 462 O O . TRP A 1 62 ? -11.803 -18.261 34.227 1.00 14.52 62 TRP A O 1
ATOM 473 N N . ALA A 1 63 ? -11.110 -16.827 32.596 1.00 14.91 63 ALA A N 1
ATOM 474 C CA . ALA A 1 63 ? -10.721 -17.958 31.728 1.00 15.00 63 ALA A CA 1
ATOM 475 C C . ALA A 1 63 ? -9.526 -18.680 32.446 1.00 13.75 63 ALA A C 1
ATOM 476 O O . ALA A 1 63 ? -8.777 -18.047 33.220 1.00 13.84 63 ALA A O 1
ATOM 478 N N . HIS A 1 64 ? -9.409 -19.974 32.211 1.00 12.98 64 HIS A N 1
ATOM 479 C CA . HIS A 1 64 ? -8.453 -20.814 32.893 1.00 13.21 64 HIS A CA 1
ATOM 480 C C . HIS A 1 64 ? -6.984 -20.406 32.704 1.00 14.57 64 HIS A C 1
ATOM 481 O O . HIS A 1 64 ? -6.134 -20.860 33.480 1.00 14.61 64 HIS A O 1
ATOM 488 N N . ASP A 1 65 ? -6.667 -19.599 31.664 1.00 13.78 65 ASP A N 1
ATOM 489 C CA . ASP A 1 65 ? -5.261 -19.267 31.378 1.00 14.68 65 ASP A CA 1
ATOM 490 C C . ASP A 1 65 ? -4.578 -18.553 32.530 1.00 16.09 65 ASP A C 1
ATOM 491 O O . ASP A 1 65 ? -3.359 -18.647 32.657 1.00 17.71 65 ASP A O 1
ATOM 496 N N . ARG A 1 66 ? -5.351 -17.832 33.373 1.00 15.21 66 ARG A N 1
ATOM 497 C CA . ARG A 1 66 ? -4.727 -17.136 34.499 1.00 15.44 66 ARG A CA 1
ATOM 498 C C . ARG A 1 66 ? -4.541 -17.976 35.758 1.00 15.41 66 ARG A C 1
ATOM 499 O O . ARG A 1 66 ? -3.842 -17.562 36.682 1.00 15.95 66 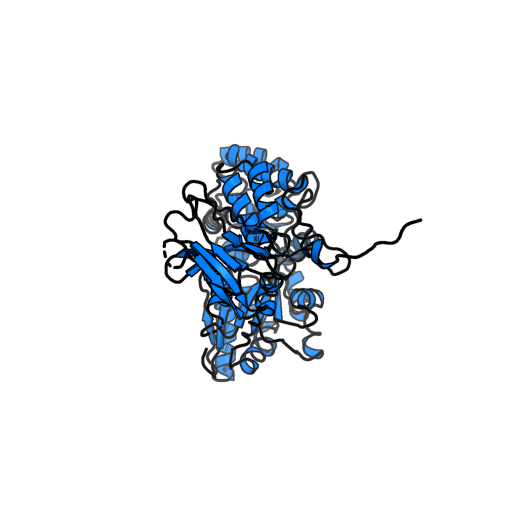ARG A O 1
ATOM 507 N N . PHE A 1 67 ? -5.195 -19.146 35.818 1.00 14.09 67 PHE A N 1
ATOM 508 C CA A PHE A 1 67 ? -5.231 -19.913 37.046 0.50 14.63 67 PHE A CA 1
ATOM 509 C CA B PHE A 1 67 ? -5.228 -19.950 37.027 0.50 14.46 67 PHE A CA 1
ATOM 510 C C . PHE A 1 67 ? -3.955 -20.684 37.415 1.00 14.77 67 PHE A C 1
ATOM 511 O O . PHE A 1 67 ? -3.750 -20.902 38.607 1.00 15.55 67 PHE A O 1
ATOM 526 N N . GLY A 1 68 ? -3.113 -21.061 36.459 1.00 14.73 68 GLY A N 1
ATOM 527 C CA . GLY A 1 68 ? -1.856 -21.742 36.803 1.00 15.39 68 GLY A CA 1
ATOM 528 C C . GLY A 1 68 ? -0.962 -20.802 37.618 1.00 16.36 68 GLY A C 1
ATOM 529 O O . GLY A 1 68 ? -0.349 -21.204 38.610 1.00 16.76 68 GLY A O 1
ATOM 530 N N . GLY A 1 69 ? -0.936 -19.524 37.233 1.00 15.74 69 GLY A N 1
ATOM 531 C CA . GLY A 1 69 ? -0.148 -18.529 37.949 1.00 15.97 69 GLY A CA 1
ATOM 532 C C . GLY A 1 69 ? -0.681 -18.331 39.359 1.00 15.86 69 GLY A C 1
ATOM 533 O O . GLY A 1 69 ? 0.091 -18.290 40.328 1.00 16.61 69 GLY A O 1
ATOM 534 N N . TYR A 1 70 ? -2.025 -18.262 39.498 1.00 15.07 70 TYR A N 1
ATOM 535 C CA . TYR A 1 70 ? -2.605 -18.122 40.835 1.00 15.50 70 TYR A CA 1
ATOM 536 C C . TYR A 1 70 ? -2.303 -19.355 41.675 1.00 15.51 70 TYR A C 1
ATOM 537 O O . TYR A 1 70 ? -1.959 -19.206 42.842 1.00 16.17 70 TYR A O 1
ATOM 546 N N . ALA A 1 71 ? -2.412 -20.561 41.086 1.00 15.19 71 ALA A N 1
ATOM 547 C CA . ALA A 1 71 ? -2.143 -21.790 41.837 1.00 16.34 71 ALA A CA 1
ATOM 548 C C . ALA A 1 71 ? -0.672 -21.870 42.278 1.00 17.57 71 ALA A C 1
ATOM 549 O O . ALA A 1 71 ? -0.393 -22.191 43.434 1.00 18.48 71 ALA A O 1
ATOM 551 N N . GLN A 1 72 ? 0.262 -21.529 41.378 1.00 17.17 72 GLN A N 1
ATOM 552 C CA . GLN A 1 72 ? 1.693 -21.545 41.706 1.00 18.70 72 GLN A CA 1
ATOM 553 C C . GLN A 1 72 ? 2.016 -20.626 42.890 1.00 19.03 72 GLN A C 1
ATOM 554 O O . GLN A 1 72 ? 2.856 -20.959 43.731 1.00 19.84 72 GLN A O 1
ATOM 560 N N . SER A 1 73 ? 1.318 -19.487 42.968 1.00 18.57 73 SER A N 1
ATOM 561 C CA . SER A 1 73 ? 1.484 -18.506 44.043 1.00 19.38 73 SER A CA 1
ATOM 562 C C . SER A 1 73 ? 0.781 -18.912 45.375 1.00 19.97 73 SER A C 1
ATOM 563 O O . SER A 1 73 ? 0.863 -18.166 46.350 1.00 21.48 73 SER A O 1
ATOM 566 N N . GLY A 1 74 ? 0.097 -20.058 45.392 1.00 19.45 74 GLY A N 1
ATOM 567 C CA . GLY A 1 74 ? -0.627 -20.551 46.562 1.00 20.30 74 GLY A CA 1
ATOM 568 C C . GLY A 1 74 ? -1.938 -19.833 46.830 1.00 20.60 74 GLY A C 1
ATOM 569 O O . GLY A 1 74 ? -2.455 -19.862 47.956 1.00 21.58 74 GLY A O 1
ATOM 570 N N . LEU A 1 75 ? -2.525 -19.220 45.797 1.00 18.95 75 LEU A N 1
ATOM 571 C CA . LEU A 1 75 ? -3.749 -18.435 45.962 1.00 18.32 75 LEU A CA 1
ATOM 572 C C . LEU A 1 75 ? -5.068 -19.182 45.826 1.00 17.78 75 LEU A C 1
ATOM 573 O O . LEU A 1 75 ? -6.112 -18.626 46.188 1.00 17.73 75 LEU A O 1
ATOM 578 N N . LEU A 1 76 ? -5.036 -20.407 45.305 1.00 17.16 76 LEU A N 1
ATOM 579 C CA . LEU A 1 76 ? -6.273 -21.163 45.088 1.00 17.72 76 LEU A CA 1
ATOM 580 C C . LEU A 1 76 ? -6.318 -22.459 45.891 1.00 19.01 76 LEU A C 1
ATOM 581 O O . LEU A 1 76 ? -5.307 -23.159 46.020 1.00 20.09 76 LEU A O 1
ATOM 586 N N . ALA A 1 77 ? -7.506 -22.792 46.394 1.00 18.23 77 ALA A N 1
ATOM 587 C CA . ALA A 1 77 ? -7.670 -24.030 47.133 1.00 17.90 77 ALA A CA 1
ATOM 588 C C . ALA A 1 77 ? -7.755 -25.157 46.099 1.00 17.98 77 ALA A C 1
ATOM 589 O O . ALA A 1 77 ? -8.414 -25.012 45.053 1.00 18.43 77 ALA A O 1
ATOM 591 N N . GLU A 1 78 ? -7.148 -26.312 46.407 1.00 17.58 78 GLU A N 1
ATOM 592 C CA . GLU A 1 78 ? -7.290 -27.476 45.544 1.00 17.75 78 GLU A CA 1
ATOM 593 C C . GLU A 1 78 ? -8.745 -27.961 45.730 1.00 18.68 78 GLU A C 1
ATOM 594 O O . GLU A 1 78 ? -9.242 -28.034 46.861 1.00 19.42 78 GLU A O 1
ATOM 600 N N . ILE A 1 79 ? -9.403 -28.263 44.630 1.00 18.20 79 ILE A N 1
ATOM 601 C CA A ILE A 1 79 ? -10.773 -28.726 44.557 0.50 20.08 79 ILE A CA 1
ATOM 602 C CA B ILE A 1 79 ? -10.769 -28.765 44.709 0.50 18.26 79 ILE A CA 1
ATOM 603 C C . ILE A 1 79 ? -10.759 -30.269 44.547 1.00 20.79 79 ILE A C 1
ATOM 604 O O . ILE A 1 79 ? -9.955 -30.836 43.800 1.00 21.59 79 ILE A O 1
ATOM 613 N N . THR A 1 80 ? -11.621 -30.939 45.320 1.00 22.23 80 THR A N 1
ATOM 614 C CA . THR A 1 80 ? -11.675 -32.405 45.297 1.00 24.06 80 THR A CA 1
ATOM 615 C C . THR A 1 80 ? -13.131 -32.889 45.146 1.00 24.69 80 THR A C 1
ATOM 616 O O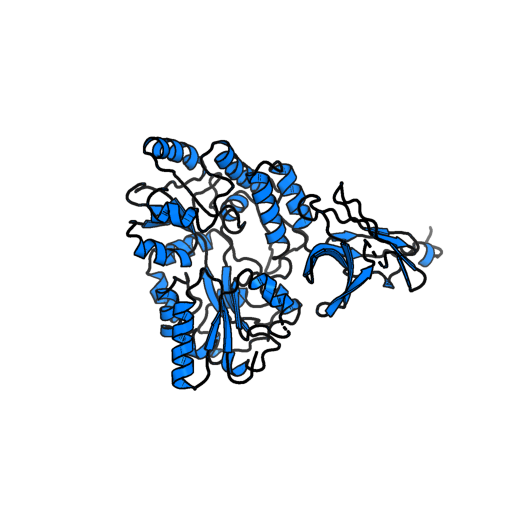 . THR A 1 80 ? -13.671 -33.500 46.068 1.00 25.99 80 THR A O 1
ATOM 620 N N . PRO A 1 81 ? -13.775 -32.604 43.993 1.00 23.08 81 PRO A N 1
ATOM 621 C CA . PRO A 1 81 ? -15.153 -33.067 43.794 1.00 22.27 81 PRO A CA 1
ATOM 622 C C . PRO A 1 81 ? -15.192 -34.581 43.717 1.00 22.42 81 PRO A C 1
ATOM 623 O O . PRO A 1 81 ? -14.208 -35.226 43.315 1.00 22.55 81 PRO A O 1
ATOM 627 N N . ALA A 1 82 ? -16.330 -35.154 44.112 1.00 21.87 82 ALA A N 1
ATOM 628 C CA . ALA A 1 82 ? -16.482 -36.611 44.057 1.00 23.04 82 ALA A CA 1
ATOM 629 C C . ALA A 1 82 ? -16.451 -37.075 42.589 1.00 23.02 82 ALA A C 1
ATOM 630 O O . ALA A 1 82 ? -16.701 -36.268 41.680 1.00 21.77 82 ALA A O 1
ATOM 632 N N . ALA A 1 83 ? -16.152 -38.369 42.334 1.00 23.22 83 ALA A N 1
ATOM 633 C CA . ALA A 1 83 ? -16.120 -38.878 40.959 1.00 24.36 83 ALA A CA 1
ATOM 634 C C . ALA A 1 83 ? -17.458 -38.684 40.261 1.00 24.60 83 ALA A C 1
ATOM 635 O O . ALA A 1 83 ? -17.481 -38.319 39.083 1.00 24.15 83 ALA A O 1
ATOM 637 N N . ALA A 1 84 ? -18.577 -38.843 41.001 1.00 24.38 84 ALA A N 1
ATOM 638 C CA . ALA A 1 84 ? -19.917 -38.667 40.429 1.00 24.66 84 ALA A CA 1
ATOM 639 C C . ALA A 1 84 ? -20.092 -37.252 39.896 1.00 23.65 84 ALA A C 1
ATOM 640 O O . ALA A 1 84 ? -20.649 -37.080 38.808 1.00 23.39 84 ALA A O 1
ATOM 642 N N . PHE A 1 85 ? -19.577 -36.250 40.644 1.00 22.17 85 PHE A N 1
ATOM 643 C CA . PHE A 1 85 ? -19.647 -34.857 40.191 1.00 20.91 85 PHE A CA 1
ATOM 644 C C . PHE A 1 85 ? -18.719 -34.642 38.990 1.00 19.75 85 PHE A C 1
ATOM 645 O O . PHE A 1 85 ? -19.135 -34.033 38.008 1.00 19.56 85 PHE A O 1
ATOM 653 N N . GLN A 1 86 ? -17.472 -35.137 39.041 1.00 19.05 86 GLN A N 1
ATOM 654 C CA . GLN A 1 86 ? -16.540 -34.976 37.914 1.00 19.30 86 GLN A CA 1
ATOM 655 C C . GLN A 1 86 ? -17.117 -35.519 36.611 1.00 19.57 86 GLN A C 1
ATOM 656 O O . GLN A 1 86 ? -16.916 -34.951 35.549 1.00 19.87 86 GLN A O 1
ATOM 662 N N . ASP A 1 87 ? -17.866 -36.647 36.715 1.00 19.60 87 ASP A N 1
ATOM 663 C CA A ASP A 1 87 ? -18.502 -37.283 35.569 0.50 20.00 87 ASP A CA 1
ATOM 664 C CA B ASP A 1 87 ? -18.456 -37.256 35.538 0.50 20.24 87 ASP A CA 1
ATOM 665 C C . ASP A 1 87 ? -19.561 -36.405 34.899 1.00 19.71 87 ASP A C 1
ATOM 666 O O . ASP A 1 87 ? -19.913 -36.658 33.754 1.00 21.17 87 ASP A O 1
ATOM 675 N N . LYS A 1 88 ? -20.085 -35.386 35.606 1.00 18.24 88 LYS A N 1
ATOM 676 C CA . LYS A 1 88 ? -21.108 -34.498 35.050 1.00 17.46 88 LYS A CA 1
ATOM 677 C C . LYS A 1 88 ? -20.507 -33.446 34.110 1.00 17.01 88 LYS A C 1
ATOM 678 O O . LYS A 1 88 ? -21.265 -32.837 33.340 1.00 17.59 88 LYS A O 1
ATOM 684 N N . LEU A 1 89 ? -19.170 -33.193 34.205 1.00 17.04 89 LEU A N 1
ATOM 685 C CA . LEU A 1 89 ? -18.512 -32.199 33.353 1.00 16.61 89 LEU A CA 1
ATOM 686 C C . LEU A 1 89 ? -17.576 -32.881 32.363 1.00 17.36 89 LEU A C 1
ATOM 687 O O . LEU A 1 89 ? -17.050 -33.971 32.633 1.00 17.49 89 LEU A O 1
ATOM 692 N N . TYR A 1 90 ? -17.350 -32.232 31.189 1.00 16.81 90 TYR A N 1
ATOM 693 C CA . TYR A 1 90 ? -16.493 -32.835 30.183 1.00 16.74 90 TYR A CA 1
ATOM 694 C C . TYR A 1 90 ? -15.044 -32.964 30.619 1.00 16.29 90 TYR A C 1
ATOM 695 O O . TYR A 1 90 ? -14.469 -31.996 31.122 1.00 15.85 90 TYR A O 1
ATOM 704 N N . PRO A 1 91 ? -14.408 -34.116 30.329 1.00 16.88 91 PRO A N 1
ATOM 705 C CA . PRO A 1 91 ? -12.980 -34.272 30.640 1.00 17.36 91 PRO A CA 1
ATOM 706 C C . PRO A 1 91 ? -12.113 -33.123 30.085 1.00 17.08 91 PRO A C 1
ATOM 707 O O . PRO A 1 91 ? -11.225 -32.658 30.794 1.00 17.30 91 PRO A O 1
ATOM 711 N N . PHE A 1 92 ? -12.396 -32.628 28.854 1.00 16.59 92 PHE A N 1
ATOM 712 C CA . PHE A 1 92 ? -11.640 -31.502 28.263 1.00 17.01 92 PHE A CA 1
ATOM 713 C C . PHE A 1 92 ? -11.676 -30.282 29.190 1.00 16.18 92 PHE A C 1
ATOM 714 O O . PHE A 1 92 ? -10.661 -29.593 29.345 1.00 15.69 92 PHE A O 1
ATOM 722 N N . THR A 1 93 ? -12.863 -29.989 29.779 1.00 14.98 93 THR A N 1
ATOM 723 C CA . THR A 1 93 ? -12.968 -28.834 30.675 1.00 14.78 93 THR A CA 1
ATOM 724 C C . THR A 1 93 ? -12.187 -29.068 31.969 1.00 14.65 93 THR A C 1
ATOM 725 O O . THR A 1 93 ? -11.585 -28.114 32.469 1.00 14.93 93 THR A O 1
ATOM 729 N N . TRP A 1 94 ? -12.136 -30.312 32.487 1.00 13.94 94 TRP A N 1
ATOM 730 C CA . TRP A 1 94 ? -11.306 -30.581 33.668 1.00 13.81 94 TRP A CA 1
ATOM 731 C C . TRP A 1 94 ? -9.800 -30.423 33.334 1.00 14.66 94 TRP A C 1
ATOM 732 O O . TRP A 1 94 ? -9.013 -29.997 34.185 1.00 15.65 94 TRP A O 1
ATOM 743 N N . ASP A 1 95 ? -9.407 -30.756 32.090 1.00 14.06 95 ASP A N 1
ATOM 744 C CA . ASP A 1 95 ? -8.023 -30.612 31.631 1.00 14.30 95 ASP A CA 1
ATOM 745 C C . ASP A 1 95 ? -7.594 -29.147 31.713 1.00 14.69 95 ASP A C 1
ATOM 746 O O . ASP A 1 95 ? -6.463 -28.854 32.078 1.00 16.04 95 ASP A O 1
ATOM 751 N N . ALA A 1 96 ? -8.517 -28.217 31.422 1.00 14.16 96 ALA A N 1
ATOM 752 C CA . ALA A 1 96 ? -8.181 -26.792 31.476 1.00 14.32 96 ALA A CA 1
ATOM 753 C C . ALA A 1 96 ? -7.806 -26.312 32.885 1.00 15.04 96 ALA A C 1
ATOM 754 O O . ALA A 1 96 ? -7.046 -25.342 33.014 1.00 15.15 96 ALA A O 1
ATOM 756 N N . VAL A 1 97 ? -8.395 -26.933 33.922 1.00 14.46 97 VAL A N 1
ATOM 757 C CA . VAL A 1 97 ? -8.227 -26.492 35.298 1.00 14.67 97 VAL A CA 1
ATOM 758 C C . VAL A 1 97 ? -7.364 -27.417 36.145 1.00 15.24 97 VAL A C 1
ATOM 759 O O . VAL A 1 97 ? -7.394 -27.302 37.366 1.00 15.11 97 VAL A O 1
ATOM 763 N N . ARG A 1 98 ? -6.596 -28.321 35.513 1.00 14.72 98 ARG A N 1
ATOM 764 C CA . ARG A 1 98 ? -5.705 -29.202 36.278 1.00 15.24 98 ARG A CA 1
ATOM 765 C C . ARG A 1 98 ? -4.305 -28.611 36.168 1.00 15.53 98 ARG A C 1
ATOM 766 O O . ARG A 1 98 ? -3.862 -28.291 35.071 1.00 15.64 98 ARG A O 1
ATOM 774 N N . TYR A 1 99 ? -3.624 -28.462 37.302 1.00 15.11 99 TYR A N 1
ATOM 775 C CA . TYR A 1 99 ? -2.304 -27.853 37.340 1.00 16.04 99 TYR A CA 1
ATOM 776 C C . TYR A 1 99 ? -1.444 -28.694 38.263 1.00 17.59 99 TYR A C 1
ATOM 777 O O . TYR A 1 99 ? -1.798 -28.897 39.420 1.00 16.83 99 TYR A O 1
ATOM 786 N N . ASN A 1 100 ? -0.339 -29.224 37.734 1.00 18.72 100 ASN A N 1
ATOM 787 C CA . ASN A 1 100 ? 0.554 -30.100 38.514 1.00 20.90 100 ASN A CA 1
ATOM 788 C C . ASN A 1 100 ? -0.203 -31.288 39.114 1.00 20.93 100 ASN A C 1
ATOM 789 O O . ASN A 1 100 ? 0.026 -31.660 40.267 1.00 21.98 100 ASN A O 1
ATOM 794 N N . GLY A 1 101 ? -1.141 -31.820 38.349 1.00 20.04 101 GLY A N 1
ATOM 795 C CA . GLY A 1 101 ? -1.921 -32.986 38.743 1.00 20.22 101 GLY A CA 1
ATOM 796 C C . GLY A 1 101 ? -3.091 -32.749 39.668 1.00 20.10 101 GLY A C 1
ATOM 797 O O . GLY A 1 101 ? -3.779 -33.701 40.033 1.00 21.21 101 GLY A O 1
ATOM 798 N N . LYS A 1 102 ? -3.345 -31.480 40.041 1.00 18.17 102 LYS A N 1
ATOM 799 C CA . LYS A 1 102 ? -4.437 -31.177 40.964 1.00 17.09 102 LYS A CA 1
ATOM 800 C C . LYS A 1 102 ? -5.471 -30.257 40.310 1.00 16.31 102 LYS A C 1
ATOM 801 O O . LYS A 1 102 ? -5.086 -29.372 39.562 1.00 16.07 102 LYS A O 1
ATOM 807 N N . LEU A 1 103 ? -6.758 -30.421 40.655 1.00 15.72 103 LEU A N 1
ATOM 808 C CA . LEU A 1 103 ? -7.802 -29.539 40.138 1.00 15.19 103 LEU A CA 1
ATOM 809 C C . LEU A 1 103 ? -7.775 -28.253 40.963 1.00 15.50 103 LEU A C 1
ATOM 810 O O . LEU A 1 103 ? -7.814 -28.318 42.205 1.00 16.26 103 LEU A O 1
ATOM 815 N N . ILE A 1 104 ? -7.673 -27.088 40.283 1.00 14.23 104 ILE A N 1
ATOM 816 C CA A ILE A 1 104 ? -7.584 -25.803 40.967 0.50 14.88 104 ILE A CA 1
ATOM 817 C CA B ILE A 1 104 ? -7.616 -25.837 41.036 0.50 14.75 104 ILE A CA 1
ATOM 818 C C . ILE A 1 104 ? -8.760 -24.866 40.713 1.00 15.35 104 ILE A C 1
ATOM 819 O O . ILE A 1 104 ? -8.703 -23.705 41.110 1.00 15.80 104 ILE A O 1
ATOM 828 N N . ALA A 1 105 ? -9.825 -25.338 40.055 1.00 15.11 105 ALA A N 1
ATOM 829 C CA . ALA A 1 105 ? -10.997 -24.507 39.759 1.00 14.67 105 ALA A CA 1
ATOM 830 C C . ALA A 1 105 ? -12.083 -25.422 39.195 1.00 15.07 105 ALA A C 1
ATOM 831 O O . ALA A 1 105 ? -11.803 -26.555 38.767 1.00 14.38 105 ALA A O 1
ATOM 833 N N . TYR A 1 106 ? -13.332 -24.934 39.198 1.00 14.20 106 TYR A N 1
ATOM 834 C CA . TYR A 1 106 ? -14.440 -25.644 38.582 1.00 15.04 106 TYR A CA 1
ATOM 835 C C . TYR A 1 106 ? -14.609 -25.021 37.195 1.00 15.86 106 TYR A C 1
ATOM 836 O O . TYR A 1 106 ? -14.770 -23.796 37.094 1.00 16.02 106 TYR A O 1
ATOM 845 N N . PRO A 1 107 ? -14.596 -25.817 36.124 1.00 16.11 107 PRO A N 1
ATOM 846 C CA . PRO A 1 107 ? -14.828 -25.260 34.793 1.00 16.08 107 PRO A CA 1
ATOM 847 C C . PRO A 1 107 ? -16.307 -24.990 34.603 1.00 16.77 107 PRO A C 1
ATOM 848 O O . PRO A 1 107 ? -17.168 -25.724 35.122 1.00 17.46 107 PRO A O 1
ATOM 852 N N . ILE A 1 108 ? -16.613 -23.921 33.876 1.00 15.28 108 ILE A N 1
ATOM 853 C CA . ILE A 1 108 ? -17.992 -23.499 33.645 1.00 15.93 108 ILE A CA 1
ATOM 854 C C . ILE A 1 108 ? -18.403 -23.564 32.183 1.00 17.32 108 ILE A C 1
ATOM 855 O O . ILE A 1 108 ? -19.459 -24.129 31.880 1.00 17.44 108 ILE A O 1
ATOM 860 N N . ALA A 1 109 ? -17.596 -22.989 31.264 1.00 17.34 109 ALA A N 1
ATOM 861 C CA . ALA A 1 109 ? -18.003 -22.927 29.855 1.00 17.37 109 ALA A CA 1
ATOM 862 C C . ALA A 1 109 ? -16.826 -22.758 28.933 1.00 17.53 109 ALA A C 1
ATOM 863 O O . ALA A 1 109 ? -15.812 -22.217 29.324 1.00 17.82 109 ALA A O 1
ATOM 865 N N . VAL A 1 110 ? -16.959 -23.227 27.707 1.00 16.93 110 VAL A N 1
ATOM 866 C CA . VAL A 1 110 ? -15.914 -23.160 26.718 1.00 16.22 110 VAL A CA 1
ATOM 867 C C . VAL A 1 110 ? -16.245 -22.022 25.764 1.00 16.82 110 VAL A C 1
ATOM 868 O O . VAL A 1 110 ? -17.342 -21.973 25.191 1.00 17.28 110 VAL A O 1
ATOM 872 N N . GLU A 1 111 ? -15.302 -21.098 25.622 1.00 16.24 111 GLU A N 1
ATOM 873 C CA . GLU A 1 111 ? -15.437 -19.909 24.781 1.00 16.55 111 GLU A CA 1
ATOM 874 C C . GLU A 1 111 ? -14.466 -19.892 23.623 1.00 16.84 111 GLU A C 1
ATOM 875 O O . GLU A 1 111 ? -13.304 -20.245 23.778 1.00 16.74 111 GLU A O 1
ATOM 881 N N . ALA A 1 112 ? -14.911 -19.364 22.493 1.00 16.77 112 ALA A N 1
ATOM 882 C CA . ALA A 1 112 ? -14.068 -19.113 21.336 1.00 16.86 112 ALA A CA 1
ATOM 883 C C . ALA A 1 112 ? -14.700 -17.981 20.570 1.00 16.50 112 ALA A C 1
ATOM 884 O O . ALA A 1 112 ? -15.934 -17.852 20.544 1.00 17.51 112 ALA A O 1
ATOM 886 N N . LEU A 1 113 ? -13.853 -17.157 19.958 1.00 16.40 113 LEU A N 1
ATOM 887 C CA . LEU A 1 113 ? -14.340 -16.052 19.133 1.00 16.90 113 LEU A CA 1
ATOM 888 C C . LEU A 1 113 ? -14.908 -16.603 17.823 1.00 17.83 113 LEU A C 1
ATOM 889 O O . LEU A 1 113 ? -14.431 -17.610 17.288 1.00 18.79 113 LEU A O 1
ATOM 894 N N . SER A 1 114 ? -15.896 -15.901 17.277 1.00 17.79 114 SER A N 1
ATOM 895 C CA . SER A 1 114 ? -16.475 -16.240 15.974 1.00 18.19 114 SER A CA 1
ATOM 896 C C . SER A 1 114 ? -16.623 -14.933 15.175 1.00 18.72 114 SER A C 1
ATOM 897 O O . SER A 1 114 ? -16.470 -13.830 15.720 1.00 17.56 114 SER A O 1
ATOM 900 N N . LEU A 1 115 ? -16.920 -15.074 13.878 1.00 19.29 115 LEU A N 1
ATOM 901 C CA . LEU A 1 115 ? -17.191 -13.917 13.042 1.00 20.15 115 LEU A CA 1
ATOM 902 C C . LEU A 1 115 ? -18.695 -13.677 13.177 1.00 20.82 115 LEU A C 1
ATOM 903 O O . LEU A 1 115 ? -19.491 -14.600 12.955 1.00 22.03 115 LEU A O 1
ATOM 908 N N . ILE A 1 116 ? -19.088 -12.479 13.570 1.00 20.89 116 ILE A N 1
ATOM 909 C CA . ILE A 1 116 ? -20.512 -12.139 13.695 1.00 21.27 116 ILE A CA 1
ATOM 910 C C . ILE A 1 116 ? -20.784 -11.181 12.553 1.00 22.48 116 ILE A C 1
ATOM 911 O O . ILE A 1 116 ? -19.997 -10.259 12.346 1.00 21.67 116 ILE A O 1
ATOM 916 N N . TYR A 1 117 ? -21.857 -11.419 11.776 1.00 23.79 117 TYR A N 1
ATOM 917 C CA . TYR A 1 117 ? -22.120 -10.569 10.612 1.00 25.26 117 TYR A CA 1
ATOM 918 C C . TYR A 1 117 ? -23.572 -10.139 10.520 1.00 26.23 117 TYR A C 1
ATOM 919 O O . TYR A 1 117 ? -24.449 -10.814 11.045 1.00 26.60 117 TYR A O 1
ATOM 928 N N . ASN A 1 118 ? -23.807 -9.001 9.863 1.00 26.04 118 ASN A N 1
ATOM 929 C CA . ASN A 1 118 ? -25.124 -8.415 9.660 1.00 27.28 118 ASN A CA 1
ATOM 930 C C . ASN A 1 118 ? -25.654 -9.018 8.360 1.00 28.73 118 ASN A C 1
ATOM 931 O O . ASN A 1 118 ? -25.106 -8.736 7.305 1.00 29.09 118 ASN A O 1
ATOM 936 N N . LYS A 1 119 ? -26.681 -9.872 8.450 1.00 29.47 119 LYS A N 1
ATOM 937 C CA . LYS A 1 119 ? -27.291 -10.581 7.327 1.00 30.91 119 LYS A CA 1
ATOM 938 C C . LYS A 1 119 ? -27.934 -9.658 6.295 1.00 32.68 119 LYS A C 1
ATOM 939 O O . LYS A 1 119 ? -28.039 -10.036 5.124 1.00 33.19 119 LYS A O 1
ATOM 945 N N . ASP A 1 120 ? -28.361 -8.466 6.720 1.00 32.72 120 ASP A N 1
ATOM 946 C CA . ASP A 1 120 ? -28.981 -7.510 5.802 1.00 34.04 120 ASP A CA 1
ATOM 947 C C . ASP A 1 120 ? -27.936 -6.802 4.963 1.00 34.93 120 ASP A C 1
ATOM 948 O O . ASP A 1 120 ? -28.116 -6.681 3.750 1.00 35.66 120 ASP A O 1
ATOM 953 N N . LEU A 1 121 ? -26.830 -6.360 5.593 1.00 34.11 121 LEU A N 1
ATOM 954 C CA . LEU A 1 121 ? -25.735 -5.696 4.890 1.00 34.59 121 LEU A CA 1
ATOM 955 C C . LEU A 1 121 ? -24.866 -6.679 4.119 1.00 34.70 121 LEU A C 1
ATOM 956 O O . LEU A 1 121 ? -24.288 -6.331 3.085 1.00 35.22 121 LEU A O 1
ATOM 961 N N . LEU A 1 122 ? -24.723 -7.892 4.643 1.00 33.88 122 LEU A N 1
ATOM 962 C CA . LEU A 1 122 ? -23.837 -8.881 4.068 1.00 34.04 122 LEU A CA 1
ATOM 963 C C . LEU A 1 122 ? -24.434 -10.289 4.190 1.00 34.83 122 LEU A C 1
ATOM 964 O O . LEU A 1 122 ? -24.071 -11.044 5.100 1.00 34.50 122 LEU A O 1
ATOM 969 N N . PRO A 1 123 ? -25.352 -10.673 3.279 1.00 34.98 123 PRO A N 1
ATOM 970 C CA . PRO A 1 123 ? -25.936 -12.023 3.365 1.00 35.25 123 PRO A CA 1
ATOM 971 C C . PRO A 1 123 ? -24.909 -13.140 3.144 1.00 35.64 123 PRO A C 1
ATOM 972 O O . PRO A 1 123 ? -25.107 -14.247 3.641 1.00 36.09 123 PRO A O 1
ATOM 976 N N . ASN A 1 124 ? -23.808 -12.854 2.430 1.00 35.48 124 ASN A N 1
ATOM 977 C CA . ASN A 1 124 ? -22.762 -13.841 2.174 1.00 35.78 124 ASN A CA 1
ATOM 978 C C . ASN A 1 124 ? -21.431 -13.332 2.719 1.00 35.09 124 ASN A C 1
ATOM 979 O O . ASN A 1 124 ? -20.643 -12.740 1.975 1.00 35.19 124 ASN A O 1
ATOM 984 N N . PRO A 1 125 ? -21.155 -13.544 4.015 1.00 34.34 125 PRO A N 1
ATOM 985 C CA . PRO A 1 125 ? -19.888 -13.046 4.583 1.00 33.43 125 PRO A CA 1
ATOM 986 C C . PRO A 1 125 ? -18.646 -13.628 3.918 1.00 31.93 125 PRO A C 1
ATOM 987 O O . PRO A 1 125 ? -18.684 -14.738 3.397 1.00 31.94 125 PRO A O 1
ATOM 991 N N . PRO A 1 126 ? -17.533 -12.879 3.910 1.00 30.37 126 PRO A N 1
ATOM 992 C CA . PRO A 1 126 ? -16.316 -13.390 3.273 1.00 29.62 126 PRO A CA 1
ATOM 993 C C . PRO A 1 126 ? -15.711 -14.588 3.988 1.00 28.93 126 PRO A C 1
ATOM 994 O O . PRO A 1 126 ? -15.708 -14.657 5.218 1.00 29.49 126 PRO A O 1
ATOM 998 N N . LYS A 1 127 ? -15.175 -15.512 3.213 1.00 27.66 127 LYS A N 1
ATOM 999 C CA . LYS A 1 127 ? -14.505 -16.694 3.748 1.00 27.12 127 LYS A CA 1
ATOM 1000 C C . LYS A 1 127 ? -13.008 -16.427 3.991 1.00 25.49 127 LYS A C 1
ATOM 1001 O O . LYS A 1 127 ? -12.369 -17.227 4.668 1.00 25.23 127 LYS A O 1
ATOM 1007 N N . THR A 1 128 ? -12.423 -15.349 3.403 1.00 24.11 128 THR A N 1
ATOM 1008 C CA . THR A 1 128 ? -11.007 -15.062 3.593 1.00 23.62 128 THR A CA 1
ATOM 1009 C C . THR A 1 128 ? -10.820 -13.651 4.134 1.00 23.39 128 THR A C 1
ATOM 1010 O O . THR A 1 128 ? -11.654 -12.775 3.880 1.00 24.05 128 THR A O 1
ATOM 1014 N N . TRP A 1 129 ? -9.719 -13.435 4.864 1.00 22.61 129 TRP A N 1
ATOM 1015 C CA . TRP A 1 129 ? -9.341 -12.122 5.377 1.00 22.59 129 TRP A CA 1
ATOM 1016 C C . TRP A 1 129 ? -8.931 -11.248 4.172 1.00 23.96 129 TRP A C 1
ATOM 1017 O O . TRP A 1 129 ? -9.214 -10.055 4.170 1.00 24.80 129 TRP A O 1
ATOM 1028 N N . GLU A 1 130 ? -8.264 -11.841 3.158 1.00 23.78 130 GLU A N 1
ATOM 1029 C CA . GLU A 1 130 ? -7.780 -11.140 1.958 1.00 24.39 130 GLU A CA 1
ATOM 1030 C C . GLU A 1 130 ? -8.846 -10.394 1.171 1.00 25.20 130 GLU A C 1
ATOM 1031 O O . GLU A 1 130 ? -8.517 -9.408 0.498 1.00 25.84 130 GLU A O 1
ATOM 1037 N N . GLU A 1 131 ? -10.101 -10.837 1.245 1.00 25.38 131 GLU A N 1
ATOM 1038 C CA . GLU A 1 131 ? -11.161 -10.160 0.502 1.00 26.77 131 GLU A CA 1
ATOM 1039 C C . GLU A 1 131 ? -11.846 -9.028 1.313 1.00 26.85 131 GLU A C 1
ATOM 1040 O O . GLU A 1 131 ? -12.738 -8.350 0.791 1.00 27.15 131 GLU A O 1
ATOM 1046 N N . ILE A 1 132 ? -11.415 -8.791 2.571 1.00 25.70 132 ILE A N 1
ATOM 1047 C CA . ILE A 1 132 ? -11.996 -7.728 3.388 1.00 25.65 132 ILE A CA 1
ATOM 1048 C C . ILE A 1 132 ? -11.655 -6.311 2.832 1.00 25.01 132 ILE A C 1
ATOM 1049 O O . ILE A 1 132 ? -12.560 -5.480 2.807 1.00 25.40 132 ILE A O 1
ATOM 1054 N N . PRO A 1 133 ? -10.425 -6.009 2.361 1.00 24.31 133 PRO A N 1
ATOM 1055 C CA . PRO A 1 133 ? -10.167 -4.661 1.813 1.00 24.77 133 PRO A CA 1
ATOM 1056 C C . PRO A 1 133 ? -11.131 -4.274 0.677 1.00 25.83 133 PRO A C 1
ATOM 1057 O O . PRO A 1 133 ? -11.688 -3.173 0.708 1.00 26.73 133 PRO A O 1
ATOM 1061 N N . ALA A 1 134 ? -11.382 -5.184 -0.287 1.00 26.51 134 ALA A N 1
ATOM 1062 C CA . ALA A 1 134 ? -12.313 -4.873 -1.391 1.00 27.65 134 ALA A CA 1
ATOM 1063 C C . ALA A 1 134 ? -13.741 -4.739 -0.898 1.00 28.06 134 ALA A C 1
ATOM 1064 O O . ALA A 1 134 ? -14.463 -3.865 -1.374 1.00 29.02 134 ALA A O 1
ATOM 1066 N N . LEU A 1 135 ? -14.154 -5.574 0.071 1.00 26.83 135 LEU A N 1
ATOM 1067 C CA . LEU A 1 135 ? -15.510 -5.513 0.630 1.00 26.47 135 LEU A CA 1
ATOM 1068 C C . LEU A 1 135 ? -15.706 -4.194 1.397 1.00 26.75 135 LEU A C 1
ATOM 1069 O O . LEU A 1 135 ? -16.766 -3.563 1.317 1.00 26.84 135 LEU A O 1
ATOM 1074 N N . ASP A 1 136 ? -14.660 -3.748 2.114 1.00 26.72 136 ASP A N 1
ATOM 1075 C CA . ASP A 1 136 ? -14.722 -2.492 2.845 1.00 26.85 136 ASP A CA 1
ATOM 1076 C C . ASP A 1 136 ? -14.865 -1.342 1.859 1.00 28.20 136 ASP A C 1
ATOM 1077 O O . ASP A 1 136 ? -15.640 -0.448 2.121 1.00 28.11 136 ASP A O 1
ATOM 1082 N N . LYS A 1 137 ? -14.158 -1.385 0.725 1.00 29.17 137 LYS A N 1
ATOM 1083 C CA . LYS A 1 137 ? -14.278 -0.329 -0.294 1.00 30.48 137 LYS A CA 1
ATOM 1084 C C . LYS A 1 137 ? -15.721 -0.233 -0.806 1.00 31.40 137 LYS A C 1
ATOM 1085 O O . LYS A 1 137 ? -16.256 0.872 -0.881 1.00 32.22 137 LYS A O 1
ATOM 1091 N N . GLU A 1 138 ? -16.368 -1.375 -1.094 1.00 31.31 138 GLU A N 1
ATOM 1092 C CA . GLU A 1 138 ? -17.762 -1.373 -1.546 1.00 32.13 138 GLU A CA 1
ATOM 1093 C C . GLU A 1 138 ? -18.691 -0.842 -0.460 1.00 31.10 138 GLU A C 1
ATOM 1094 O O . GLU A 1 138 ? -19.621 -0.099 -0.771 1.00 31.58 138 GLU A O 1
ATOM 1100 N N . LEU A 1 139 ? -18.482 -1.253 0.814 1.00 29.23 139 LEU A N 1
ATOM 1101 C CA . LEU A 1 139 ? -19.364 -0.797 1.889 1.00 28.70 139 LEU A CA 1
ATOM 1102 C C . LEU A 1 139 ? -19.162 0.675 2.234 1.00 27.88 139 LEU A C 1
ATOM 1103 O O . LEU A 1 139 ? -20.123 1.336 2.635 1.00 28.31 139 LEU A O 1
ATOM 1108 N N . LYS A 1 140 ? -17.926 1.185 2.085 1.00 26.97 140 LYS A N 1
ATOM 1109 C CA . LYS A 1 140 ? -17.609 2.589 2.363 1.00 27.56 140 LYS A CA 1
ATOM 1110 C C . LYS A 1 140 ? -18.375 3.494 1.398 1.00 29.44 140 LYS A C 1
ATOM 1111 O O . LYS A 1 140 ? -18.820 4.570 1.805 1.00 29.98 140 LYS A O 1
ATOM 1117 N N . ALA A 1 141 ? -18.562 3.046 0.139 1.00 30.18 141 ALA A N 1
ATOM 1118 C CA . ALA A 1 141 ? -19.326 3.796 -0.871 1.00 31.29 141 ALA A CA 1
ATOM 1119 C C . ALA A 1 141 ? -20.809 3.963 -0.463 1.00 32.59 141 ALA A C 1
ATOM 1120 O O . ALA A 1 141 ? -21.479 4.877 -0.947 1.00 33.10 141 ALA A O 1
ATOM 1122 N N . LYS A 1 142 ? -21.305 3.119 0.469 1.00 32.77 142 LYS A N 1
ATOM 1123 C CA . LYS A 1 142 ? -22.657 3.167 1.029 1.00 33.29 142 LYS A CA 1
ATOM 1124 C C . LYS A 1 142 ? -22.688 3.745 2.474 1.00 32.98 142 LYS A C 1
ATOM 1125 O O . LYS A 1 142 ? -23.708 3.647 3.145 1.00 33.56 142 LYS A O 1
ATOM 1131 N N . GLY A 1 143 ? -21.589 4.321 2.943 1.00 32.42 143 GLY A N 1
ATOM 1132 C CA . GLY A 1 143 ? -21.515 4.895 4.278 1.00 32.91 143 GLY A CA 1
ATOM 1133 C C . GLY A 1 143 ? -21.371 3.884 5.405 1.00 32.90 143 GLY A C 1
ATOM 1134 O O . GLY A 1 143 ? -21.654 4.202 6.557 1.00 33.51 143 GLY A O 1
ATOM 1135 N N . LYS A 1 144 ? -20.947 2.661 5.089 1.00 31.72 144 LYS A N 1
ATOM 1136 C CA . LYS A 1 144 ? -20.765 1.595 6.092 1.00 30.88 144 LYS A CA 1
ATOM 1137 C C . LYS A 1 144 ? -19.308 1.098 6.054 1.00 30.10 144 LYS A C 1
ATOM 1138 O O . LYS A 1 144 ? -18.524 1.536 5.214 1.00 30.36 144 LYS A O 1
ATOM 1144 N N . SER A 1 145 ? -18.928 0.172 6.956 1.00 28.16 145 SER A N 1
ATOM 1145 C CA . SER A 1 145 ? -17.582 -0.417 6.913 1.00 26.88 145 SER A CA 1
ATOM 1146 C C . SER A 1 145 ? -17.719 -1.950 6.964 1.00 25.02 145 SER A C 1
ATOM 1147 O O . SER A 1 145 ? -18.776 -2.462 7.349 1.00 24.96 145 SER A O 1
ATOM 1150 N N . ALA A 1 146 ? -16.681 -2.669 6.549 1.00 24.44 146 ALA A N 1
ATOM 1151 C CA . ALA A 1 146 ? -16.745 -4.133 6.545 1.00 24.42 146 ALA A CA 1
ATOM 1152 C C . ALA A 1 146 ? -16.578 -4.770 7.921 1.00 24.24 146 ALA A C 1
ATOM 1153 O O . ALA A 1 146 ? -17.346 -5.674 8.257 1.00 24.31 146 ALA A O 1
ATOM 1155 N N . LEU A 1 147 ? -15.598 -4.304 8.716 1.00 23.74 147 LEU A N 1
ATOM 1156 C CA . LEU A 1 147 ? -15.295 -4.975 9.982 1.00 23.48 147 LEU A CA 1
ATOM 1157 C C . LEU A 1 147 ? -14.737 -4.057 11.054 1.00 23.36 147 LEU A C 1
ATOM 1158 O O . LEU A 1 147 ? -13.878 -3.212 10.796 1.00 23.93 147 LEU A O 1
ATOM 1163 N N . MET A 1 148 ? -15.232 -4.240 12.272 1.00 22.76 148 MET A N 1
ATOM 1164 C CA . MET A 1 148 ? -14.769 -3.507 13.433 1.00 22.11 148 MET A CA 1
ATOM 1165 C C . MET A 1 148 ? -14.744 -4.488 14.587 1.00 21.17 148 MET A C 1
ATOM 1166 O O . MET A 1 148 ? -15.746 -5.147 14.855 1.00 21.10 148 MET A O 1
ATOM 1171 N N . PHE A 1 149 ? -13.599 -4.567 15.264 1.00 20.64 149 PHE A N 1
ATOM 1172 C CA . PHE A 1 149 ? -13.418 -5.430 16.418 1.00 20.25 149 PHE A CA 1
ATOM 1173 C C . PHE A 1 149 ? -12.375 -4.829 17.373 1.00 20.32 149 PHE A C 1
ATOM 1174 O O . PHE A 1 149 ? -11.609 -3.928 16.991 1.00 20.63 149 PHE A O 1
ATOM 1182 N N . ASN A 1 150 ? -12.360 -5.300 18.621 1.00 20.15 150 ASN A N 1
ATOM 1183 C CA . ASN A 1 150 ? -11.453 -4.774 19.630 1.00 19.87 150 ASN A CA 1
ATOM 1184 C C . ASN A 1 150 ? -9.993 -4.942 19.282 1.00 20.67 150 ASN A C 1
ATOM 1185 O O . ASN A 1 150 ? -9.495 -6.065 19.257 1.00 20.63 150 ASN A O 1
ATOM 1190 N N . LEU A 1 151 ? -9.282 -3.826 19.030 1.00 20.72 151 LEU A N 1
ATOM 1191 C CA . LEU A 1 151 ? -7.854 -3.901 18.719 1.00 21.77 151 LEU A CA 1
ATOM 1192 C C . LEU A 1 151 ? -6.949 -3.626 19.939 1.00 22.27 151 LEU A C 1
ATOM 1193 O O . LEU A 1 151 ? -5.728 -3.544 19.783 1.00 25.41 151 LEU A O 1
ATOM 1198 N N . GLN A 1 152 ? -7.525 -3.464 21.118 1.00 20.41 152 GLN A N 1
ATOM 1199 C CA . GLN A 1 152 ? -6.747 -3.176 22.318 1.00 20.35 152 GLN A CA 1
ATOM 1200 C C . GLN A 1 152 ? -6.372 -4.411 23.100 1.00 20.07 152 GLN A C 1
ATOM 1201 O O . GLN A 1 152 ? -5.470 -4.316 23.932 1.00 21.49 152 GLN A O 1
ATOM 1207 N N . GLU A 1 153 ? -7.061 -5.547 22.863 1.00 18.34 153 GLU A N 1
ATOM 1208 C CA . GLU A 1 153 ? -6.790 -6.802 23.576 1.00 17.60 153 GLU A CA 1
ATOM 1209 C C . GLU A 1 153 ? -6.284 -7.838 22.574 1.00 17.63 153 GLU A C 1
ATOM 1210 O O . GLU A 1 153 ? -6.959 -8.095 21.563 1.00 18.78 153 GLU A O 1
ATOM 1216 N N . PRO A 1 154 ? -5.097 -8.417 22.840 1.00 16.86 154 PRO A N 1
ATOM 1217 C CA . PRO A 1 154 ? -4.490 -9.367 21.883 1.00 16.84 154 PRO A CA 1
ATOM 1218 C C . PRO A 1 154 ? -5.316 -10.620 21.633 1.00 16.53 154 PRO A C 1
ATOM 1219 O O . PRO A 1 154 ? -5.144 -11.279 20.618 1.00 17.74 154 PRO A O 1
ATOM 1223 N N . TYR A 1 155 ? -6.245 -10.943 22.549 1.00 15.57 155 TYR A N 1
ATOM 1224 C CA . TYR A 1 155 ? -7.153 -12.075 22.413 1.00 15.27 155 TYR A CA 1
ATOM 1225 C C . TYR A 1 155 ? -7.911 -12.001 21.064 1.00 15.31 155 TYR A C 1
ATOM 1226 O O . TYR A 1 155 ? -8.101 -13.017 20.402 1.00 16.22 155 TYR A O 1
ATOM 1235 N N . PHE A 1 156 ? -8.282 -10.776 20.634 1.00 15.36 156 PHE A N 1
ATOM 1236 C CA . PHE A 1 156 ? -9.060 -10.631 19.390 1.00 15.70 156 PHE A CA 1
ATOM 1237 C C . PHE A 1 156 ? -8.251 -10.690 18.108 1.00 15.42 156 PHE A C 1
ATOM 1238 O O . PHE A 1 156 ? -8.794 -11.044 17.060 1.00 16.01 156 PHE A O 1
ATOM 1246 N N A THR A 1 157 ? -6.973 -10.310 18.164 0.50 15.52 157 THR A N 1
ATOM 1247 N N B THR A 1 157 ? -6.982 -10.312 18.169 0.50 15.46 157 THR A N 1
ATOM 1248 C CA A THR A 1 157 ? -6.099 -10.361 16.985 0.50 16.32 157 THR A CA 1
ATOM 1249 C CA B THR A 1 157 ? -6.120 -10.351 16.991 0.50 16.18 157 THR A CA 1
ATOM 1250 C C A THR A 1 157 ? -5.308 -11.668 16.875 0.50 17.07 157 THR A C 1
ATOM 1251 C C B THR A 1 157 ? -5.379 -11.692 16.859 0.50 17.06 157 THR A C 1
ATOM 1252 O O A THR A 1 157 ? -4.782 -11.997 15.808 0.50 17.27 157 THR A O 1
ATOM 1253 O O B THR A 1 157 ? -5.004 -12.104 15.757 0.50 17.39 157 THR A O 1
ATOM 1260 N N . TRP A 1 158 ? -5.204 -12.406 17.981 1.00 16.80 158 TRP A N 1
ATOM 1261 C CA . TRP A 1 158 ? -4.512 -13.681 17.988 1.00 16.95 158 TRP A CA 1
ATOM 1262 C C . TRP A 1 158 ? -5.006 -14.681 16.938 1.00 16.87 158 TRP A C 1
ATOM 1263 O O . TRP A 1 158 ? -4.151 -15.328 16.350 1.00 17.19 158 TRP A O 1
ATOM 1274 N N . PRO A 1 159 ? -6.324 -14.813 16.646 1.00 17.37 159 PRO A N 1
ATOM 1275 C CA . PRO A 1 159 ? -6.740 -15.811 15.634 1.00 17.53 159 PRO A CA 1
ATOM 1276 C C . PRO A 1 159 ? -6.065 -15.602 14.276 1.00 18.12 159 PRO A C 1
ATOM 1277 O O . PRO A 1 159 ? -5.709 -16.572 13.606 1.00 18.76 159 PRO A O 1
ATOM 1281 N N . LEU A 1 160 ? -5.848 -14.336 13.900 1.00 17.68 160 LEU A N 1
ATOM 1282 C CA . LEU A 1 160 ? -5.181 -13.951 12.649 1.00 18.28 160 LEU A CA 1
ATOM 1283 C C . LEU A 1 160 ? -3.652 -14.144 12.732 1.00 18.67 160 LEU A C 1
ATOM 1284 O O . LEU A 1 160 ? -3.028 -14.623 11.777 1.00 19.34 160 LEU A O 1
ATOM 1289 N N . ILE A 1 161 ? -3.028 -13.748 13.858 1.00 18.18 161 ILE A N 1
ATOM 1290 C CA . ILE A 1 161 ? -1.580 -13.933 14.037 1.00 18.44 161 ILE A CA 1
ATOM 1291 C C . ILE A 1 161 ? -1.225 -15.432 14.044 1.00 18.67 161 ILE A C 1
ATOM 1292 O O . ILE A 1 161 ? -0.180 -15.825 13.524 1.00 19.31 161 ILE A O 1
ATOM 1297 N N . ALA A 1 162 ? -2.093 -16.267 14.623 1.00 18.77 162 ALA A N 1
ATOM 1298 C CA . ALA A 1 162 ? -1.841 -17.708 14.694 1.00 19.58 162 ALA A CA 1
ATOM 1299 C C . ALA A 1 162 ? -2.130 -18.450 13.382 1.00 20.30 162 ALA A C 1
ATOM 1300 O O . ALA A 1 162 ? -1.563 -19.525 13.147 1.00 21.07 162 ALA A O 1
ATOM 1302 N N . ALA A 1 163 ? -3.031 -17.913 12.547 1.00 19.84 163 ALA A N 1
ATOM 1303 C CA . ALA A 1 163 ? -3.463 -18.590 11.308 1.00 19.94 163 ALA A CA 1
ATOM 1304 C C . ALA A 1 163 ? -2.330 -19.173 10.423 1.00 19.84 163 ALA A C 1
ATOM 1305 O O . ALA A 1 163 ? -2.380 -20.361 10.076 1.00 20.39 163 ALA A O 1
ATOM 1307 N N . ASP A 1 164 ? -1.315 -18.366 10.085 1.00 19.58 164 ASP A N 1
ATOM 1308 C CA . ASP A 1 164 ? -0.202 -18.782 9.231 1.00 20.80 164 ASP A CA 1
ATOM 1309 C C . ASP A 1 164 ? 1.016 -19.319 9.992 1.00 21.42 164 ASP A C 1
ATOM 1310 O O . ASP A 1 164 ? 2.046 -19.578 9.371 1.00 22.51 164 ASP A O 1
ATOM 1315 N N . GLY A 1 165 ? 0.902 -19.536 11.310 1.00 20.74 165 GLY A N 1
ATOM 1316 C CA . GLY A 1 165 ? 2.012 -20.118 12.052 1.00 20.95 165 GLY A CA 1
ATOM 1317 C C . GLY A 1 165 ? 2.389 -19.572 13.409 1.00 20.56 165 GLY A C 1
ATOM 1318 O O . GLY A 1 165 ? 3.235 -20.170 14.071 1.00 20.86 165 GLY A O 1
ATOM 1319 N N . GLY A 1 166 ? 1.793 -18.454 13.828 1.00 19.11 166 GLY A N 1
ATOM 1320 C CA . GLY A 1 166 ? 2.110 -17.917 15.153 1.00 18.82 166 GLY A CA 1
ATOM 1321 C C . GLY A 1 166 ? 1.643 -18.869 16.250 1.00 18.07 166 GLY A C 1
ATOM 1322 O O . GLY A 1 166 ? 0.629 -19.560 16.095 1.00 18.36 166 GLY A O 1
ATOM 1323 N N . TYR A 1 167 ? 2.398 -18.934 17.364 1.00 17.51 167 TYR A N 1
ATOM 1324 C CA . TYR A 1 167 ? 2.018 -19.759 18.496 1.00 17.09 167 TYR A CA 1
ATOM 1325 C C . TYR A 1 167 ? 2.559 -19.188 19.802 1.00 17.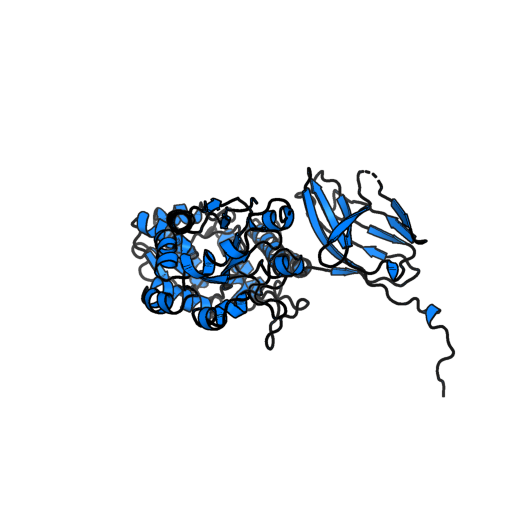06 167 TYR A C 1
ATOM 1326 O O . TYR A 1 167 ? 3.499 -18.381 19.776 1.00 17.21 167 TYR A O 1
ATOM 1335 N N . ALA A 1 168 ? 1.971 -19.574 20.927 1.00 16.53 168 ALA A N 1
ATOM 1336 C CA . ALA A 1 168 ? 2.441 -19.079 22.215 1.00 17.57 168 ALA A CA 1
ATOM 1337 C C . ALA A 1 168 ? 3.610 -19.973 22.689 1.00 18.73 168 ALA A C 1
ATOM 1338 O O . ALA A 1 168 ? 4.757 -19.551 22.550 1.00 19.39 168 ALA A O 1
ATOM 1340 N N . PHE A 1 169 ? 3.345 -21.206 23.162 1.00 18.33 169 PHE A N 1
ATOM 1341 C CA . PHE A 1 169 ? 4.366 -22.108 23.624 1.00 18.88 169 PHE A CA 1
ATOM 1342 C C . PHE A 1 169 ? 4.178 -23.401 22.866 1.00 20.84 169 PHE A C 1
ATOM 1343 O O . PHE A 1 169 ? 3.045 -23.919 22.764 1.00 20.76 169 PHE A O 1
ATOM 1351 N N . LYS A 1 170 ? 5.294 -23.926 22.321 1.00 22.26 170 LYS A N 1
ATOM 1352 C CA . LYS A 1 170 ? 5.254 -25.175 21.568 1.00 24.37 170 LYS A CA 1
ATOM 1353 C C . LYS A 1 170 ? 4.751 -26.321 22.445 1.00 25.15 170 LYS A C 1
ATOM 1354 O O . LYS A 1 170 ? 5.156 -26.471 23.605 1.00 24.58 170 LYS A O 1
ATOM 1360 N N . TYR A 1 171 ? 3.849 -27.103 21.893 1.00 26.91 171 TYR A N 1
ATOM 1361 C CA . TYR A 1 171 ? 3.249 -28.214 22.599 1.00 29.93 171 TYR A CA 1
ATOM 1362 C C . TYR A 1 171 ? 3.658 -29.536 21.966 1.00 32.22 171 TYR A C 1
ATOM 1363 O O . TYR A 1 171 ? 3.655 -29.675 20.741 1.00 32.25 171 TYR A O 1
ATOM 1372 N N . ALA A 1 172 ? 3.952 -30.509 22.807 1.00 33.81 172 ALA A N 1
ATOM 1373 C CA . ALA A 1 172 ? 4.300 -31.855 22.372 1.00 36.11 172 ALA A CA 1
ATOM 1374 C C . ALA A 1 172 ? 3.975 -32.806 23.506 1.00 38.22 172 ALA A C 1
ATOM 1375 O O . ALA A 1 172 ? 4.517 -32.643 24.600 1.00 38.76 172 ALA A O 1
ATOM 1377 N N . ALA A 1 173 ? 3.081 -33.785 23.249 1.00 38.85 173 ALA A N 1
ATOM 1378 C CA . ALA A 1 173 ? 2.677 -34.823 24.199 1.00 39.29 173 ALA A CA 1
ATOM 1379 C C . ALA A 1 173 ? 2.432 -34.331 25.630 1.00 39.09 173 ALA A C 1
ATOM 1380 O O . ALA A 1 173 ? 3.247 -34.574 26.523 1.00 39.51 173 ALA A O 1
ATOM 1382 N N . GLY A 1 174 ? 1.324 -33.622 25.814 1.00 38.34 174 GLY A N 1
ATOM 1383 C CA . GLY A 1 174 ? 0.870 -33.084 27.093 1.00 37.46 174 GLY A CA 1
ATOM 1384 C C . GLY A 1 174 ? 1.750 -32.088 27.818 1.00 36.34 174 GLY A C 1
ATOM 1385 O O . GLY A 1 174 ? 1.500 -31.840 28.993 1.00 37.00 174 GLY A O 1
ATOM 1386 N N . LYS A 1 175 ? 2.784 -31.507 27.164 1.00 34.37 175 LYS A N 1
ATOM 1387 C CA A LYS A 1 175 ? 3.686 -30.561 27.833 0.50 33.44 175 LYS A CA 1
ATOM 1388 C CA B LYS A 1 175 ? 3.683 -30.557 27.830 0.50 33.46 175 LYS A CA 1
ATOM 1389 C C . LYS A 1 175 ? 4.012 -29.337 26.971 1.00 31.64 175 LYS A C 1
ATOM 1390 O O . LYS A 1 175 ? 4.126 -29.460 25.749 1.00 32.56 175 LYS A O 1
ATOM 1401 N N . TYR A 1 176 ? 4.187 -28.150 27.610 1.00 26.94 176 TYR A N 1
ATOM 1402 C CA . TYR A 1 176 ? 4.532 -26.915 26.894 1.00 24.11 176 TYR A CA 1
ATOM 1403 C C . TYR A 1 176 ? 5.984 -26.553 27.139 1.00 24.74 176 TYR A C 1
ATOM 1404 O O . TYR A 1 176 ? 6.454 -26.579 28.282 1.00 26.23 176 TYR A O 1
ATOM 1413 N N . ASP A 1 177 ? 6.704 -26.202 26.070 1.00 23.11 177 ASP A N 1
ATOM 1414 C CA . ASP A 1 177 ? 8.099 -25.793 26.194 1.00 22.40 177 ASP A CA 1
ATOM 1415 C C . ASP A 1 177 ? 8.101 -24.270 26.367 1.00 22.08 177 ASP A C 1
ATOM 1416 O O . ASP A 1 177 ? 7.877 -23.548 25.397 1.00 22.77 177 ASP A O 1
ATOM 1421 N N . ILE A 1 178 ? 8.349 -23.771 27.593 1.00 22.14 178 ILE A N 1
ATOM 1422 C CA . ILE A 1 178 ? 8.320 -22.323 27.845 1.00 22.38 178 ILE A CA 1
ATOM 1423 C C . ILE A 1 178 ? 9.483 -21.547 27.215 1.00 23.85 178 ILE A C 1
ATOM 1424 O O . ILE A 1 178 ? 9.467 -20.319 27.247 1.00 23.94 178 ILE A O 1
ATOM 1429 N N . LYS A 1 179 ? 10.483 -22.252 26.668 1.00 24.66 179 LYS A N 1
ATOM 1430 C CA . LYS A 1 179 ? 11.615 -21.620 25.974 1.00 26.58 179 LYS A CA 1
ATOM 1431 C C . LYS A 1 179 ? 11.320 -21.476 24.454 1.00 27.44 179 LYS A C 1
ATOM 1432 O O . LYS A 1 179 ? 12.014 -20.732 23.767 1.00 29.67 179 LYS A O 1
ATOM 1438 N N . ASP A 1 180 ? 10.309 -22.181 23.936 1.00 25.03 180 ASP A N 1
ATOM 1439 C CA . ASP A 1 180 ? 9.965 -22.166 22.522 1.00 23.74 180 ASP A CA 1
ATOM 1440 C C . ASP A 1 180 ? 8.696 -21.372 22.295 1.00 22.33 180 ASP A C 1
ATOM 1441 O O . ASP A 1 180 ? 7.603 -21.926 22.349 1.00 21.37 180 ASP A O 1
ATOM 1446 N N . VAL A 1 181 ? 8.863 -20.089 22.027 1.00 21.27 181 VAL A N 1
ATOM 1447 C CA . VAL A 1 181 ? 7.778 -19.134 21.794 1.00 20.56 181 VAL A CA 1
ATOM 1448 C C . VAL A 1 181 ? 7.690 -18.803 20.298 1.00 20.33 181 VAL A C 1
ATOM 1449 O O . VAL A 1 181 ? 8.731 -18.688 19.651 1.00 21.32 181 VAL A O 1
ATOM 1453 N N . GLY A 1 182 ? 6.474 -18.677 19.748 1.00 18.71 182 GLY A N 1
ATOM 1454 C CA . GLY A 1 182 ? 6.329 -18.438 18.315 1.00 18.36 182 GLY A CA 1
ATOM 1455 C C . GLY A 1 182 ? 5.652 -17.139 17.960 1.00 18.41 182 GLY A C 1
ATOM 1456 O O . GLY A 1 182 ? 4.748 -17.120 17.116 1.00 18.18 182 GLY A O 1
ATOM 1457 N N . VAL A 1 183 ? 6.088 -16.057 18.596 1.00 18.61 183 VAL A N 1
ATOM 1458 C CA A VAL A 1 183 ? 5.532 -14.734 18.398 0.50 19.26 183 VAL A CA 1
ATOM 1459 C CA B VAL A 1 183 ? 5.442 -14.773 18.303 0.50 19.79 183 VAL A CA 1
ATOM 1460 C C . VAL A 1 183 ? 6.201 -13.962 17.249 1.00 20.69 183 VAL A C 1
ATOM 1461 O O . VAL A 1 183 ? 5.604 -13.042 16.701 1.00 21.45 183 VAL A O 1
ATOM 1468 N N . ASP A 1 184 ? 7.456 -14.308 16.916 1.00 21.57 184 ASP A N 1
ATOM 1469 C CA . ASP A 1 184 ? 8.155 -13.553 15.872 1.00 23.39 184 ASP A CA 1
ATOM 1470 C C . ASP A 1 184 ? 8.505 -14.404 14.651 1.00 24.38 184 ASP A C 1
ATOM 1471 O O . ASP A 1 184 ? 9.425 -14.049 13.915 1.00 25.25 184 ASP A O 1
ATOM 1476 N N . ASN A 1 185 ? 7.769 -15.509 14.426 1.00 23.45 185 ASN A N 1
ATOM 1477 C CA . ASN A 1 185 ? 8.046 -16.331 13.253 1.00 23.00 185 ASN A CA 1
ATOM 1478 C C . ASN A 1 185 ? 7.381 -15.725 12.005 1.00 23.14 185 ASN A C 1
ATOM 1479 O O . ASN A 1 185 ? 6.640 -14.736 12.099 1.00 22.26 185 ASN A O 1
ATOM 1484 N N . ALA A 1 186 ? 7.661 -16.300 10.824 1.00 23.69 186 ALA A N 1
ATOM 1485 C CA . ALA A 1 186 ? 7.096 -15.806 9.572 1.00 24.45 186 ALA A CA 1
ATOM 1486 C C . ALA A 1 186 ? 5.575 -15.724 9.573 1.00 23.32 186 ALA A C 1
ATOM 1487 O O . ALA A 1 186 ? 5.036 -14.751 9.067 1.00 24.19 186 ALA A O 1
ATOM 1489 N N . GLY A 1 187 ? 4.900 -16.718 10.151 1.00 22.00 187 GLY A N 1
ATOM 1490 C CA . GLY A 1 187 ? 3.445 -16.731 10.214 1.00 22.00 187 GLY A CA 1
ATOM 1491 C C . GLY A 1 187 ? 2.884 -15.616 11.079 1.00 21.09 187 GLY A C 1
ATOM 1492 O O . GLY A 1 187 ? 1.920 -14.946 10.699 1.00 20.67 187 GLY A O 1
ATOM 1493 N N . ALA A 1 188 ? 3.503 -15.389 12.236 1.00 20.24 188 ALA A N 1
ATOM 1494 C CA . ALA A 1 188 ? 3.050 -14.333 13.153 1.00 20.16 188 ALA A CA 1
ATOM 1495 C C . ALA A 1 188 ? 3.247 -12.966 12.481 1.00 20.23 188 ALA A C 1
ATOM 1496 O O . ALA A 1 188 ? 2.348 -12.135 12.531 1.00 20.10 188 ALA A O 1
ATOM 1498 N N . LYS A 1 189 ? 4.393 -12.776 11.810 1.00 19.97 189 LYS A N 1
ATOM 1499 C CA . LYS A 1 189 ? 4.680 -11.529 11.094 1.00 20.61 189 LYS A CA 1
ATOM 1500 C C . LYS A 1 189 ? 3.693 -11.312 9.978 1.00 21.33 189 LYS A C 1
ATOM 1501 O O . LYS A 1 189 ? 3.210 -10.204 9.821 1.00 21.26 189 LYS A O 1
ATOM 1507 N N . ALA A 1 190 ? 3.348 -12.374 9.224 1.00 22.22 190 ALA A N 1
ATOM 1508 C CA . ALA A 1 190 ? 2.399 -12.234 8.126 1.00 22.24 190 ALA A CA 1
ATOM 1509 C C . ALA A 1 190 ? 1.029 -11.807 8.629 1.00 21.83 190 ALA A C 1
ATOM 1510 O O . ALA A 1 190 ? 0.411 -10.925 8.037 1.00 21.96 190 ALA A O 1
ATOM 1512 N N . GLY A 1 191 ? 0.554 -12.422 9.721 1.00 21.12 191 GLY A N 1
ATOM 1513 C CA . GLY A 1 191 ? -0.754 -12.078 10.261 1.00 20.52 191 GLY A CA 1
ATOM 1514 C C . GLY A 1 191 ? -0.820 -10.653 10.779 1.00 19.95 191 GLY A C 1
ATOM 1515 O O . GLY A 1 191 ? -1.764 -9.902 10.465 1.00 20.38 191 GLY A O 1
ATOM 1516 N N . LEU A 1 192 ? 0.186 -10.271 11.564 1.00 19.06 192 LEU A N 1
ATOM 1517 C CA . LEU A 1 192 ? 0.212 -8.916 12.118 1.00 19.43 192 LEU A CA 1
ATOM 1518 C C . LEU A 1 192 ? 0.406 -7.876 11.007 1.00 20.66 192 LEU A C 1
ATOM 1519 O O . LEU A 1 192 ? -0.235 -6.835 11.062 1.00 21.00 192 LEU A O 1
ATOM 1524 N N . THR A 1 193 ? 1.207 -8.188 9.968 1.00 20.82 193 THR A N 1
ATOM 1525 C CA . THR A 1 193 ? 1.378 -7.237 8.851 1.00 21.89 193 THR A CA 1
ATOM 1526 C C . THR A 1 193 ? 0.047 -7.029 8.131 1.00 21.71 193 THR A C 1
ATOM 1527 O O . THR A 1 193 ? -0.270 -5.905 7.746 1.00 22.15 193 THR A O 1
ATOM 1531 N N . PHE A 1 194 ? -0.771 -8.100 7.986 1.00 20.91 194 PHE A N 1
ATOM 1532 C CA . PHE A 1 194 ? -2.073 -7.964 7.340 1.00 21.42 194 PHE A CA 1
ATOM 1533 C C . PHE A 1 194 ? -2.964 -7.024 8.145 1.00 21.68 194 PHE A C 1
ATOM 1534 O O . PHE A 1 194 ? -3.586 -6.140 7.582 1.00 21.20 194 PHE A O 1
ATOM 1542 N N . LEU A 1 195 ? -2.998 -7.203 9.475 1.00 21.20 195 LEU A N 1
ATOM 1543 C CA . LEU A 1 195 ? -3.773 -6.343 10.357 1.00 21.36 195 LEU A CA 1
ATOM 1544 C C . LEU A 1 195 ? -3.303 -4.871 10.233 1.00 21.58 195 LEU A C 1
ATOM 1545 O O . LEU A 1 195 ? -4.124 -3.986 10.045 1.00 22.30 195 LEU A O 1
ATOM 1550 N N . VAL A 1 196 ? -1.990 -4.638 10.313 1.00 21.46 196 VAL A N 1
ATOM 1551 C CA . VAL A 1 196 ? -1.421 -3.281 10.217 1.00 22.36 196 VAL A CA 1
ATOM 1552 C C . VAL A 1 196 ? -1.746 -2.673 8.842 1.00 23.20 196 VAL A C 1
ATOM 1553 O O . VAL A 1 196 ? -2.114 -1.501 8.775 1.00 24.00 196 VAL A O 1
ATOM 1557 N N . ASP A 1 197 ? -1.678 -3.477 7.758 1.00 23.37 197 ASP A N 1
ATOM 1558 C CA . ASP A 1 197 ? -2.029 -2.996 6.411 1.00 24.32 197 ASP A CA 1
ATOM 1559 C C . ASP A 1 197 ? -3.503 -2.608 6.333 1.00 23.96 197 ASP A C 1
ATOM 1560 O O . ASP A 1 197 ? -3.840 -1.629 5.662 1.00 24.45 197 ASP A O 1
ATOM 1565 N N . LEU A 1 198 ? -4.396 -3.323 7.052 1.00 23.28 198 LEU A N 1
ATOM 1566 C CA . LEU A 1 198 ? -5.822 -2.945 7.074 1.00 23.68 198 LEU A CA 1
ATOM 1567 C C . LEU A 1 198 ? -5.979 -1.542 7.692 1.00 24.31 198 LEU A C 1
ATOM 1568 O O . LEU A 1 198 ? -6.812 -0.761 7.243 1.00 25.17 198 LEU A O 1
ATOM 1573 N N . ILE A 1 199 ? -5.184 -1.233 8.721 1.00 23.34 199 ILE A N 1
ATOM 1574 C CA . ILE A 1 199 ? -5.221 0.056 9.399 1.00 23.80 199 ILE A CA 1
ATOM 1575 C C . ILE A 1 199 ? -4.594 1.130 8.517 1.00 24.39 199 ILE A C 1
ATOM 1576 O O . ILE A 1 199 ? -5.187 2.197 8.365 1.00 24.62 199 ILE A O 1
ATOM 1581 N N . LYS A 1 200 ? -3.430 0.847 7.900 1.00 25.17 200 LYS A N 1
ATOM 1582 C CA . LYS A 1 200 ? -2.768 1.817 7.002 1.00 26.57 200 LYS A CA 1
ATOM 1583 C C . LYS A 1 200 ? -3.689 2.199 5.842 1.00 27.43 200 LYS A C 1
ATOM 1584 O O . LYS A 1 200 ? -3.739 3.366 5.446 1.00 27.67 200 LYS A O 1
ATOM 1590 N N . ASN A 1 201 ? -4.440 1.220 5.316 1.00 27.13 201 ASN A N 1
ATOM 1591 C CA . ASN A 1 201 ? -5.358 1.480 4.205 1.00 27.43 201 ASN A CA 1
ATOM 1592 C C . ASN A 1 201 ? -6.742 1.998 4.636 1.00 27.20 201 ASN A C 1
ATOM 1593 O O . ASN A 1 201 ? -7.633 2.101 3.803 1.00 27.39 201 ASN A O 1
ATOM 1598 N N . LYS A 1 202 ? -6.917 2.331 5.924 1.00 26.65 202 LYS A N 1
ATOM 1599 C CA . LYS A 1 202 ? -8.119 2.886 6.524 1.00 26.67 202 LYS A CA 1
ATOM 1600 C C . LYS A 1 202 ? -9.344 1.958 6.447 1.00 26.59 202 LYS A C 1
ATOM 1601 O O . LYS A 1 202 ? -10.495 2.412 6.433 1.00 27.12 202 LYS A O 1
ATOM 1607 N N . HIS A 1 203 ? -9.086 0.643 6.461 1.00 25.26 203 HIS A N 1
ATOM 1608 C CA . HIS A 1 203 ? -10.167 -0.339 6.544 1.00 25.11 203 HIS A CA 1
ATOM 1609 C C . HIS A 1 203 ? -10.559 -0.562 8.035 1.00 25.52 203 HIS A C 1
ATOM 1610 O O . HIS A 1 203 ? -11.670 -1.002 8.326 1.00 26.55 203 HIS A O 1
ATOM 1617 N N . MET A 1 204 ? -9.634 -0.242 8.972 1.00 24.81 204 MET A N 1
ATOM 1618 C CA . MET A 1 204 ? -9.820 -0.303 10.410 1.00 24.01 204 MET A CA 1
ATOM 1619 C C . MET A 1 204 ? -9.045 0.854 11.066 1.00 23.74 204 MET A C 1
ATOM 1620 O O . MET A 1 204 ? -8.110 1.405 10.481 1.00 23.56 204 MET A O 1
ATOM 1625 N N . ASN A 1 205 ? -9.444 1.199 12.285 1.00 23.87 205 ASN A N 1
ATOM 1626 C CA A ASN A 1 205 ? -8.821 2.266 13.057 0.50 24.17 205 ASN A CA 1
ATOM 1627 C CA B ASN A 1 205 ? -8.819 2.266 13.070 0.50 24.61 205 ASN A CA 1
ATOM 1628 C C . ASN A 1 205 ? -8.097 1.643 14.255 1.00 24.39 205 ASN A C 1
ATOM 1629 O O . ASN A 1 205 ? -8.686 0.832 14.962 1.00 25.00 205 ASN A O 1
ATOM 1638 N N . ALA A 1 206 ? -6.843 2.034 14.498 1.00 23.60 206 ALA A N 1
ATOM 1639 C CA . ALA A 1 206 ? -6.063 1.488 15.610 1.00 23.76 206 ALA A CA 1
ATOM 1640 C C . ALA A 1 206 ? -6.648 1.723 17.004 1.00 24.18 206 ALA A C 1
ATOM 1641 O O . ALA A 1 206 ? -6.324 0.969 17.934 1.00 24.45 206 ALA A O 1
ATOM 1643 N N . ASP A 1 207 ? -7.486 2.765 17.165 1.00 23.81 207 ASP A N 1
ATOM 1644 C CA A ASP A 1 207 ? -8.059 3.052 18.476 0.50 24.57 207 ASP A CA 1
ATOM 1645 C CA B ASP A 1 207 ? -8.123 3.118 18.432 0.50 24.07 207 ASP A CA 1
ATOM 1646 C C . ASP A 1 207 ? -9.386 2.326 18.739 1.00 24.33 207 ASP A C 1
ATOM 1647 O O . ASP A 1 207 ? -9.958 2.498 19.815 1.00 24.38 207 ASP A O 1
ATOM 1656 N N . THR A 1 208 ? -9.873 1.499 17.789 1.00 23.77 208 THR A N 1
ATOM 1657 C CA . THR A 1 208 ? -11.111 0.756 18.013 1.00 23.42 208 THR A CA 1
ATOM 1658 C C . THR A 1 208 ? -10.965 -0.175 19.206 1.00 22.97 208 THR A C 1
ATOM 1659 O O . THR A 1 208 ? -9.988 -0.917 19.295 1.00 23.29 208 THR A O 1
ATOM 1663 N N . ASP A 1 209 ? -11.891 -0.062 20.132 1.00 22.40 209 ASP A N 1
ATOM 1664 C CA . ASP A 1 209 ? -11.871 -0.875 21.330 1.00 22.68 209 ASP A CA 1
ATOM 1665 C C . ASP A 1 209 ? -13.152 -1.690 21.438 1.00 21.37 209 ASP A C 1
ATOM 1666 O O . ASP A 1 209 ? -13.948 -1.714 20.499 1.00 21.62 209 ASP A O 1
ATOM 1671 N N . TYR A 1 210 ? -13.356 -2.378 22.563 1.00 20.84 210 TYR A N 1
ATOM 1672 C CA . TYR A 1 210 ? -14.537 -3.215 22.737 1.00 21.60 210 TYR A CA 1
ATOM 1673 C C . TYR A 1 210 ? -15.858 -2.433 22.558 1.00 22.35 210 TYR A C 1
ATOM 1674 O O . TYR A 1 210 ? -16.706 -2.834 21.757 1.00 22.87 210 TYR A O 1
ATOM 1683 N N . SER A 1 211 ? -16.015 -1.338 23.305 1.00 22.36 211 SER A N 1
ATOM 1684 C CA A SER A 1 211 ? -17.213 -0.499 23.267 0.50 23.73 211 SER A CA 1
ATOM 1685 C CA B SER A 1 211 ? -17.225 -0.528 23.249 0.50 23.46 211 SER A CA 1
ATOM 1686 C C . SER A 1 211 ? -17.482 0.070 21.876 1.00 24.16 211 SER A C 1
ATOM 1687 O O . SER A 1 211 ? -18.612 -0.004 21.399 1.00 25.28 211 SER A O 1
ATOM 1692 N N . ILE A 1 212 ? -16.454 0.633 21.229 1.00 23.90 212 ILE A N 1
ATOM 1693 C CA . ILE A 1 212 ? -16.604 1.222 19.898 1.00 24.25 212 ILE A CA 1
ATOM 1694 C C . ILE A 1 212 ? -17.067 0.197 18.881 1.00 23.82 212 ILE A C 1
ATOM 1695 O O . ILE A 1 212 ? -18.028 0.451 18.157 1.00 24.68 212 ILE A O 1
ATOM 1700 N N . ALA A 1 213 ? -16.430 -1.000 18.856 1.00 22.54 213 ALA A N 1
ATOM 1701 C CA . ALA A 1 213 ? -16.834 -2.029 17.899 1.00 21.78 213 ALA A CA 1
ATOM 1702 C C . ALA A 1 213 ? -18.229 -2.538 18.173 1.00 22.26 213 ALA A C 1
ATOM 1703 O O . ALA A 1 213 ? -18.976 -2.791 17.234 1.00 22.76 213 ALA A O 1
ATOM 1705 N N . GLU A 1 214 ? -18.578 -2.747 19.454 1.00 22.42 214 GLU A N 1
ATOM 1706 C CA . GLU A 1 214 ? -19.903 -3.256 19.804 1.00 22.79 214 GLU A CA 1
ATOM 1707 C C . GLU A 1 214 ? -20.970 -2.225 19.418 1.00 24.25 214 GLU A C 1
ATOM 1708 O O . GLU A 1 214 ? -21.998 -2.608 18.879 1.00 24.64 214 GLU A O 1
ATOM 1714 N N . HIS A 1 215 ? -20.714 -0.949 19.684 1.00 25.20 215 HIS A N 1
ATOM 1715 C CA . HIS A 1 215 ? -21.695 0.098 19.349 1.00 27.43 215 HIS A CA 1
ATOM 1716 C C . HIS A 1 215 ? -21.905 0.192 17.840 1.00 27.74 215 HIS A C 1
ATOM 1717 O O . HIS A 1 215 ? -23.050 0.288 17.387 1.00 28.32 215 HIS A O 1
ATOM 1724 N N . ALA A 1 216 ? -20.812 0.152 17.062 1.00 27.49 216 ALA A N 1
ATOM 1725 C CA . ALA A 1 216 ? -20.913 0.227 15.609 1.00 27.70 216 ALA A CA 1
ATOM 1726 C C . ALA A 1 216 ? -21.657 -0.962 15.019 1.00 27.33 216 ALA A C 1
ATOM 1727 O O . ALA A 1 216 ? -22.496 -0.780 14.129 1.00 27.53 216 ALA A O 1
ATOM 1729 N N . PHE A 1 217 ? -21.361 -2.189 15.504 1.00 25.50 217 PHE A N 1
ATOM 1730 C CA . PHE A 1 217 ? -22.057 -3.361 14.973 1.00 24.94 217 PHE A CA 1
ATOM 1731 C C . PHE A 1 217 ? -23.529 -3.352 15.358 1.00 25.50 217 PHE A C 1
ATOM 1732 O O . PHE A 1 217 ? -24.395 -3.591 14.503 1.00 26.02 217 PHE A O 1
ATOM 1740 N N . ASN A 1 218 ? -23.816 -3.103 16.644 1.00 25.65 218 ASN A N 1
ATOM 1741 C CA . ASN A 1 218 ? -25.190 -3.128 17.141 1.00 26.39 218 ASN A CA 1
ATOM 1742 C C . ASN A 1 218 ? -26.056 -1.980 16.605 1.00 28.47 218 ASN A C 1
ATOM 1743 O O . ASN A 1 218 ? -27.274 -2.049 16.720 1.00 29.27 218 ASN A O 1
ATOM 1748 N N . HIS A 1 219 ? -25.445 -0.972 15.997 1.00 29.76 219 HIS A N 1
ATOM 1749 C CA . HIS A 1 219 ? -26.194 0.137 15.383 1.00 31.25 219 HIS A CA 1
ATOM 1750 C C . HIS A 1 219 ? -26.231 0.050 13.843 1.00 31.62 219 HIS A C 1
ATOM 1751 O O . HIS A 1 219 ? -26.671 0.996 13.195 1.00 32.01 219 HIS A O 1
ATOM 1758 N N . GLY A 1 220 ? -25.767 -1.066 13.271 1.00 30.81 220 GLY A N 1
ATOM 1759 C CA . GLY A 1 220 ? -25.773 -1.309 11.835 1.00 30.84 220 GLY A CA 1
ATOM 1760 C C . GLY A 1 220 ? -24.798 -0.493 11.017 1.00 30.98 220 GLY A C 1
ATOM 1761 O O . GLY A 1 220 ? -25.015 -0.295 9.816 1.00 31.55 220 GLY A O 1
ATOM 1762 N N . GLU A 1 221 ? -23.716 -0.012 11.640 1.00 29.70 221 GLU A N 1
ATOM 1763 C CA . GLU A 1 221 ? -22.721 0.795 10.931 1.00 29.29 221 GLU A CA 1
ATOM 1764 C C . GLU A 1 221 ? -21.603 -0.042 10.293 1.00 28.81 221 GLU A C 1
ATOM 1765 O O . GLU A 1 221 ? -20.971 0.394 9.326 1.00 29.44 221 GLU A O 1
ATOM 1771 N N . THR A 1 222 ? -21.331 -1.237 10.849 1.00 27.29 222 THR A N 1
ATOM 1772 C CA . THR A 1 222 ? -20.300 -2.125 10.319 1.00 25.79 222 THR A CA 1
ATOM 1773 C C . THR A 1 222 ? -20.959 -3.475 10.009 1.00 25.09 222 THR A C 1
ATOM 1774 O O . THR A 1 222 ? -21.883 -3.898 10.716 1.00 25.47 222 THR A O 1
ATOM 1778 N N . ALA A 1 223 ? -20.519 -4.131 8.936 1.00 24.21 223 ALA A N 1
ATOM 1779 C CA . ALA A 1 223 ? -21.120 -5.393 8.507 1.00 24.65 223 ALA A CA 1
ATOM 1780 C C . ALA A 1 223 ? -20.692 -6.598 9.334 1.00 24.48 223 ALA A C 1
ATOM 1781 O O . ALA A 1 223 ? -21.375 -7.624 9.309 1.00 24.70 223 ALA A O 1
ATOM 1783 N N . MET A 1 224 ? -19.543 -6.505 10.007 1.00 24.06 224 MET A N 1
ATOM 1784 C CA . MET A 1 224 ? -19.025 -7.638 10.774 1.00 23.95 224 MET A CA 1
ATOM 1785 C C . MET A 1 224 ? -18.281 -7.197 12.020 1.00 22.73 224 MET A C 1
ATOM 1786 O O . MET A 1 224 ? -17.730 -6.105 12.074 1.00 22.04 224 MET A O 1
ATOM 1791 N N . THR A 1 225 ? -18.213 -8.099 12.999 1.00 21.64 225 THR A N 1
ATOM 1792 C CA . THR A 1 225 ? -17.427 -7.910 14.208 1.00 21.04 225 THR A CA 1
ATOM 1793 C C . THR A 1 225 ? -16.842 -9.290 14.576 1.00 20.09 225 THR A C 1
ATOM 1794 O O . THR A 1 225 ? -17.207 -10.321 13.979 1.00 19.83 225 THR A O 1
ATOM 1798 N N . ILE A 1 226 ? -15.892 -9.300 15.518 1.00 19.01 226 ILE A N 1
ATOM 1799 C CA . ILE A 1 226 ? -15.295 -10.545 15.997 1.00 18.47 226 ILE A CA 1
ATOM 1800 C C . ILE A 1 226 ? -15.533 -10.488 17.498 1.00 18.39 226 ILE A C 1
ATOM 1801 O O . ILE A 1 226 ? -15.110 -9.540 18.163 1.00 18.54 226 ILE A O 1
ATOM 1806 N N . ASN A 1 227 ? -16.266 -11.474 18.016 1.00 17.27 227 ASN A N 1
ATOM 1807 C CA . ASN A 1 227 ? -16.594 -11.473 19.427 1.00 17.27 227 ASN A CA 1
ATOM 1808 C C . ASN A 1 227 ? -16.985 -12.859 19.897 1.00 17.83 227 ASN A C 1
ATOM 1809 O O . ASN A 1 227 ? -17.066 -13.792 19.097 1.00 18.10 227 ASN A O 1
ATOM 1814 N N . GLY A 1 228 ? -17.160 -12.979 21.202 1.00 18.22 228 GLY A N 1
ATOM 1815 C CA . GLY A 1 228 ? -17.513 -14.239 21.841 1.00 18.57 228 GLY A CA 1
ATOM 1816 C C . GLY A 1 228 ? -18.990 -14.354 22.135 1.00 18.80 228 GLY A C 1
ATOM 1817 O O . GLY A 1 228 ? -19.771 -13.414 21.895 1.00 18.11 228 GLY A O 1
ATOM 1818 N N . PRO A 1 229 ? -19.380 -15.501 22.692 1.00 18.98 229 PRO A N 1
ATOM 1819 C CA . PRO A 1 229 ? -20.806 -15.721 23.000 1.00 19.79 229 PRO A CA 1
ATOM 1820 C C . PRO A 1 229 ? -21.450 -14.681 23.903 1.00 19.84 229 PRO A C 1
ATOM 1821 O O . PRO A 1 229 ? -22.627 -14.383 23.722 1.00 21.22 229 PRO A O 1
ATOM 1825 N N . TRP A 1 230 ? -20.706 -14.140 24.871 1.00 19.06 230 TRP A N 1
ATOM 1826 C CA . TRP A 1 230 ? -21.218 -13.148 25.821 1.00 19.33 230 TRP A CA 1
ATOM 1827 C C . TRP A 1 230 ? -21.823 -11.928 25.110 1.00 20.51 230 TRP A C 1
ATOM 1828 O O . TRP A 1 230 ? -22.691 -11.264 25.682 1.00 22.02 230 TRP A O 1
ATOM 1839 N N . ALA A 1 231 ? -21.359 -11.624 23.889 1.00 20.12 231 ALA A N 1
ATOM 1840 C CA . ALA A 1 231 ? -21.814 -10.457 23.127 1.00 21.24 231 ALA A CA 1
ATOM 1841 C C . ALA A 1 231 ? -23.155 -10.637 22.436 1.00 22.33 231 ALA A C 1
ATOM 1842 O O . ALA A 1 231 ? -23.707 -9.627 21.982 1.00 22.80 231 ALA A O 1
ATOM 1844 N N . TRP A 1 232 ? -23.672 -11.874 22.314 1.00 22.49 232 TRP A N 1
ATOM 1845 C CA . TRP A 1 232 ? -24.910 -12.102 21.555 1.00 23.22 232 TRP A CA 1
ATOM 1846 C C . TRP A 1 232 ? -26.179 -11.457 22.108 1.00 25.39 232 TRP A C 1
ATOM 1847 O O . TRP A 1 232 ? -27.029 -11.037 21.313 1.00 25.77 232 TRP A O 1
ATOM 1858 N N . SER A 1 233 ? -26.345 -11.420 23.436 1.00 25.78 233 SER A N 1
ATOM 1859 C CA . SER A 1 233 ? -27.568 -10.872 24.025 1.00 27.32 233 SER A CA 1
ATOM 1860 C C . SER A 1 233 ? -27.739 -9.379 23.747 1.00 27.95 233 SER A C 1
ATOM 1861 O O . SER A 1 233 ? -28.873 -8.968 23.508 1.00 28.92 233 SER A O 1
ATOM 1864 N N . ASN A 1 234 ? -26.649 -8.580 23.714 1.00 27.48 234 ASN A N 1
ATOM 1865 C CA . ASN A 1 234 ? -26.778 -7.150 23.367 1.00 27.91 234 ASN A CA 1
ATOM 1866 C C . ASN A 1 234 ? -27.150 -7.005 21.878 1.00 29.32 234 ASN A C 1
ATOM 1867 O O . ASN A 1 234 ? -27.838 -6.041 21.513 1.00 30.05 234 ASN A O 1
ATOM 1872 N N . ILE A 1 235 ? -26.709 -7.946 21.016 1.00 28.62 235 ILE A N 1
ATOM 1873 C CA . ILE A 1 235 ? -27.072 -7.903 19.599 1.00 28.64 235 ILE A CA 1
ATOM 1874 C C . ILE A 1 235 ? -28.557 -8.284 19.462 1.00 30.34 235 ILE A C 1
ATOM 1875 O O . ILE A 1 235 ? -29.263 -7.668 18.660 1.00 30.83 235 ILE A O 1
ATOM 1880 N N . ASP A 1 236 ? -29.047 -9.265 20.256 1.00 30.50 236 ASP A N 1
ATOM 1881 C CA . ASP A 1 236 ? -30.466 -9.671 20.246 1.00 31.87 236 ASP A CA 1
ATOM 1882 C C . ASP A 1 236 ? -31.363 -8.458 20.548 1.00 33.36 236 ASP A C 1
ATOM 1883 O O . ASP A 1 236 ? -32.397 -8.289 19.900 1.00 34.21 236 ASP A O 1
ATOM 1888 N N . THR A 1 237 ? -30.965 -7.628 21.531 1.00 33.38 237 THR A N 1
ATOM 1889 C CA . THR A 1 237 ? -31.713 -6.434 21.951 1.00 34.61 237 THR A CA 1
ATOM 1890 C C . THR A 1 237 ? -31.688 -5.346 20.861 1.00 35.23 237 THR A C 1
ATOM 1891 O O . THR A 1 237 ? -32.661 -4.603 20.706 1.00 35.85 237 THR A O 1
ATOM 1895 N N . SER A 1 238 ? -30.583 -5.262 20.102 1.00 34.66 238 SER A N 1
ATOM 1896 C CA . SER A 1 238 ? -30.406 -4.275 19.039 1.00 35.34 238 SER A CA 1
ATOM 1897 C C . SER A 1 238 ? -31.306 -4.475 17.808 1.00 36.22 238 SER A C 1
ATOM 1898 O O . SER A 1 238 ? -31.402 -3.569 16.985 1.00 36.74 238 SER A O 1
ATOM 1901 N N . ALA A 1 239 ? -31.892 -5.668 17.637 1.00 36.38 239 ALA A N 1
ATOM 1902 C CA . ALA A 1 239 ? -32.729 -6.017 16.484 1.00 37.52 239 ALA A CA 1
ATOM 1903 C C . ALA A 1 239 ? -31.939 -6.115 15.151 1.00 37.86 239 ALA A C 1
ATOM 1904 O O . ALA A 1 239 ? -32.543 -6.200 14.082 1.00 38.67 239 ALA A O 1
ATOM 1906 N N . VAL A 1 240 ? -30.583 -6.136 15.206 1.00 36.27 240 VAL A N 1
ATOM 1907 C CA . VAL A 1 240 ? -29.773 -6.344 13.998 1.00 35.13 240 VAL A CA 1
ATOM 1908 C C . VAL A 1 240 ? -30.000 -7.830 13.627 1.00 34.59 240 VAL A C 1
ATOM 1909 O O . VAL A 1 240 ? -30.031 -8.672 14.529 1.00 35.36 240 VAL A O 1
ATOM 1913 N N . ASN A 1 241 ? -30.164 -8.154 12.339 1.00 33.64 241 ASN A N 1
ATOM 1914 C CA . ASN A 1 241 ? -30.363 -9.543 11.932 1.00 33.99 241 ASN A CA 1
ATOM 1915 C C . ASN A 1 241 ? -28.959 -10.106 11.765 1.00 32.39 241 ASN A C 1
ATOM 1916 O O . ASN A 1 241 ? -28.327 -9.871 10.743 1.00 32.37 241 ASN A O 1
ATOM 1921 N N . TYR A 1 242 ? -28.446 -10.809 12.792 1.00 30.45 242 TYR A N 1
ATOM 1922 C CA . TYR A 1 242 ? -27.085 -11.316 12.741 1.00 29.00 242 TYR A CA 1
ATOM 1923 C C . TYR A 1 242 ? -26.950 -12.830 12.620 1.00 27.92 242 TYR A C 1
ATOM 1924 O O . TYR A 1 242 ? -27.860 -13.589 12.962 1.00 28.40 242 TYR A O 1
ATOM 1933 N N . GLY A 1 243 ? -25.789 -13.232 12.124 1.00 26.27 243 GLY A N 1
ATOM 1934 C CA . GLY A 1 243 ? -25.358 -14.612 12.000 1.00 25.25 243 GLY A CA 1
ATOM 1935 C C . GLY A 1 243 ? -24.015 -14.764 12.714 1.00 24.62 243 GLY A C 1
ATOM 1936 O O . GLY A 1 243 ? -23.271 -13.789 12.874 1.00 23.97 243 GLY A O 1
ATOM 1937 N N . VAL A 1 244 ? -23.722 -15.970 13.186 1.00 23.84 244 VAL A N 1
ATOM 1938 C CA . VAL A 1 244 ? -22.467 -16.293 13.875 1.00 23.80 244 VAL A CA 1
ATOM 1939 C C . VAL A 1 244 ? -21.856 -17.369 13.021 1.00 23.00 244 VAL A C 1
ATOM 1940 O O . VAL A 1 244 ? -22.498 -18.399 12.788 1.00 23.69 244 VAL A O 1
ATOM 1944 N N . THR A 1 245 ? -20.638 -17.153 12.520 1.00 22.26 245 THR A N 1
ATOM 1945 C CA . THR A 1 245 ? -20.040 -18.113 11.601 1.00 22.66 245 THR A CA 1
ATOM 1946 C C . THR A 1 245 ? -18.519 -18.296 11.799 1.00 21.95 245 THR A C 1
ATOM 1947 O O . THR A 1 245 ? -17.927 -17.678 12.692 1.00 21.68 245 THR A O 1
ATOM 1951 N N . VAL A 1 246 ? -17.905 -19.144 10.962 1.00 21.73 246 VAL A N 1
ATOM 1952 C CA A VAL A 1 246 ? -16.476 -19.439 10.973 0.50 22.09 246 VAL A CA 1
ATOM 1953 C CA B VAL A 1 246 ? -16.482 -19.419 11.023 0.50 22.08 246 VAL A CA 1
ATOM 1954 C C . VAL A 1 246 ? -15.687 -18.163 10.665 1.00 22.09 246 VAL A C 1
ATOM 1955 O O . VAL A 1 246 ? -16.093 -17.377 9.805 1.00 22.71 246 VAL A O 1
ATOM 1962 N N . LEU A 1 247 ? -14.567 -17.943 11.358 1.00 21.20 247 LEU A N 1
ATOM 1963 C CA . LEU A 1 247 ? -13.716 -16.783 11.104 1.00 20.72 247 LEU A CA 1
ATOM 1964 C C . LEU A 1 247 ? -13.097 -16.944 9.708 1.00 21.95 247 LEU A C 1
ATOM 1965 O O . LEU A 1 247 ? -12.936 -18.065 9.194 1.00 22.30 247 LEU A O 1
ATOM 1970 N N . PRO A 1 248 ? -12.724 -15.830 9.073 1.00 22.06 248 PRO A N 1
ATOM 1971 C CA . PRO A 1 248 ? -12.130 -15.930 7.737 1.00 22.02 248 PRO A CA 1
ATOM 1972 C C . PRO A 1 248 ? -10.756 -16.597 7.769 1.00 22.41 248 PRO A C 1
ATOM 1973 O O . PRO A 1 248 ? -10.051 -16.549 8.783 1.00 23.11 248 PRO A O 1
ATOM 1977 N N . THR A 1 249 ? -10.375 -17.235 6.664 1.00 21.48 249 THR A N 1
ATOM 1978 C CA . THR A 1 249 ? -9.066 -17.860 6.546 1.00 21.65 249 THR A CA 1
ATOM 1979 C C . THR A 1 249 ? -8.014 -16.801 6.186 1.00 21.20 249 THR A C 1
ATOM 1980 O O . THR A 1 249 ? -8.346 -15.731 5.691 1.00 21.76 249 THR A O 1
ATOM 1984 N N . PHE A 1 250 ? -6.757 -17.096 6.439 1.00 21.18 250 PHE A N 1
ATOM 1985 C CA . PHE A 1 250 ? -5.652 -16.207 6.106 1.00 21.21 250 PHE A CA 1
ATOM 1986 C C . PHE A 1 250 ? -4.611 -17.090 5.450 1.00 21.83 250 PHE A C 1
ATOM 1987 O O . PHE A 1 250 ? -4.209 -18.111 6.020 1.00 22.02 250 PHE A O 1
ATOM 1995 N N . LYS A 1 251 ? -4.220 -16.739 4.210 1.00 22.42 251 LYS A N 1
ATOM 1996 C CA . LYS A 1 251 ? -3.283 -17.529 3.408 1.00 23.03 251 LYS A CA 1
ATOM 1997 C C . LYS A 1 251 ? -3.768 -18.975 3.243 1.00 23.82 251 LYS A C 1
ATOM 1998 O O . LYS A 1 251 ? -2.962 -19.910 3.262 1.00 25.04 251 LYS A O 1
ATOM 2004 N N . GLY A 1 252 ? -5.085 -19.123 3.106 1.00 23.97 252 GLY A N 1
ATOM 2005 C CA . GLY A 1 252 ? -5.783 -20.396 2.935 1.00 24.73 252 GLY A CA 1
ATOM 2006 C C . GLY A 1 252 ? -5.874 -21.243 4.191 1.00 24.82 252 GLY A C 1
ATOM 2007 O O . GLY A 1 252 ? -6.348 -22.379 4.135 1.00 25.66 252 GLY A O 1
ATOM 2008 N N . GLN A 1 253 ? -5.410 -20.714 5.339 1.00 23.13 253 GLN A N 1
ATOM 2009 C CA A GLN A 1 253 ? -5.421 -21.439 6.606 0.50 22.98 253 GLN A CA 1
ATOM 2010 C CA B GLN A 1 253 ? -5.452 -21.462 6.590 0.50 22.73 253 GLN A CA 1
ATOM 2011 C C . GLN A 1 253 ? -6.495 -20.896 7.529 1.00 22.47 253 GLN A C 1
ATOM 2012 O O . GLN A 1 253 ? -6.718 -19.685 7.555 1.00 21.10 253 GLN A O 1
ATOM 2023 N N . PRO A 1 254 ? -7.129 -21.748 8.341 1.00 22.09 254 PRO A N 1
ATOM 2024 C CA . PRO A 1 254 ? -8.147 -21.222 9.258 1.00 21.67 254 PRO A CA 1
ATOM 2025 C C . PRO A 1 254 ? -7.558 -20.239 10.266 1.00 20.35 254 PRO A C 1
ATOM 2026 O O . PRO A 1 254 ? -6.389 -20.358 10.646 1.00 19.82 254 PRO A O 1
ATOM 2030 N N . SER A 1 255 ? -8.381 -19.291 10.738 1.00 20.01 255 SER A N 1
ATOM 2031 C CA . SER A 1 255 ? -7.947 -18.421 11.842 1.00 20.13 255 SER A CA 1
ATOM 2032 C C . SER A 1 255 ? -8.004 -19.369 13.094 1.00 20.20 255 SER A C 1
ATOM 2033 O O . SER A 1 255 ? -8.846 -20.294 13.140 1.00 20.71 255 SER A O 1
ATOM 2036 N N . LYS A 1 256 ? -7.090 -19.194 14.042 1.00 18.97 256 LYS A N 1
ATOM 2037 C CA . LYS A 1 256 ? -6.988 -20.114 15.182 1.00 18.33 256 LYS A CA 1
ATOM 2038 C C . LYS A 1 256 ? -7.198 -19.402 16.506 1.00 18.14 256 LYS A C 1
ATOM 2039 O O . LYS A 1 256 ? -6.226 -18.999 17.159 1.00 18.44 256 LYS A O 1
ATOM 2045 N N . PRO A 1 257 ? -8.451 -19.245 16.908 1.00 17.89 257 PRO A N 1
ATOM 2046 C CA . PRO A 1 257 ? -8.711 -18.544 18.161 1.00 18.35 257 PRO A CA 1
ATOM 2047 C C . PRO A 1 257 ? -8.246 -19.351 19.359 1.00 18.85 257 PRO A C 1
ATOM 2048 O O . PRO A 1 257 ? -8.296 -20.591 19.342 1.00 19.03 257 PRO A O 1
ATOM 2052 N N . PHE A 1 258 ? -7.758 -18.660 20.386 1.00 18.25 258 PHE A N 1
ATOM 2053 C CA . PHE A 1 258 ? -7.344 -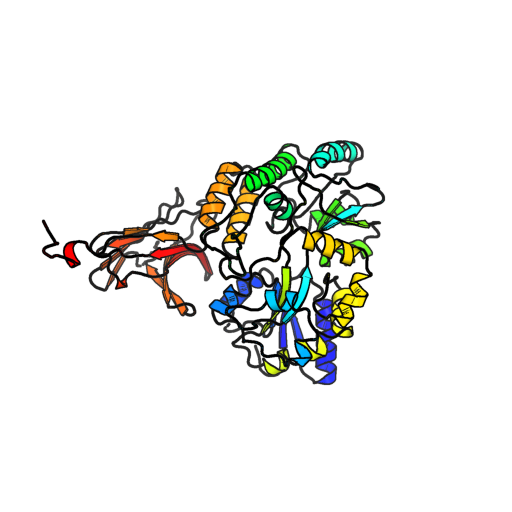19.344 21.609 1.00 17.94 258 PHE A CA 1
ATOM 2054 C C . PHE A 1 258 ? -8.654 -19.676 22.340 1.00 19.29 258 PHE A C 1
ATOM 2055 O O . PHE A 1 258 ? -9.533 -18.819 22.478 1.00 21.06 258 PHE A O 1
ATOM 2063 N N . VAL A 1 259 ? -8.792 -20.920 22.784 1.00 17.45 259 VAL A N 1
ATOM 2064 C CA . VAL A 1 259 ? -9.983 -21.389 23.458 1.00 17.12 259 VAL A CA 1
ATOM 2065 C C . VAL A 1 259 ? -9.856 -21.206 24.962 1.00 16.71 259 VAL A C 1
ATOM 2066 O O . VAL A 1 259 ? -8.883 -21.684 25.572 1.00 15.76 259 VAL A O 1
ATOM 2070 N N . GLY A 1 260 ? -10.811 -20.480 25.543 1.00 16.41 260 GLY A N 1
ATOM 2071 C CA . GLY A 1 260 ? -10.784 -20.232 26.970 1.00 16.02 260 GLY A CA 1
ATOM 2072 C C . GLY A 1 260 ? -11.880 -21.005 27.663 1.00 16.43 260 GLY A C 1
ATOM 2073 O O . GLY A 1 260 ? -12.962 -21.203 27.103 1.00 17.62 260 GLY A O 1
ATOM 2074 N N . VAL A 1 261 ? -11.594 -21.471 28.873 1.00 15.36 261 VAL A N 1
ATOM 2075 C CA . VAL A 1 261 ? -12.598 -22.157 29.653 1.00 14.93 261 VAL A CA 1
ATOM 2076 C C . VAL A 1 261 ? -12.859 -21.270 30.834 1.00 15.15 261 VAL A C 1
ATOM 2077 O O . VAL A 1 261 ? -12.010 -21.138 31.728 1.00 14.47 261 VAL A O 1
ATOM 2081 N N . LEU A 1 262 ? -14.039 -20.624 30.866 1.00 14.47 262 LEU A N 1
ATOM 2082 C CA . LEU A 1 262 ? -14.442 -19.786 32.004 1.00 14.16 262 LEU A CA 1
ATOM 2083 C C . LEU A 1 262 ? -14.475 -20.699 33.231 1.00 14.77 262 LEU A C 1
ATOM 2084 O O . LEU A 1 262 ? -15.080 -21.766 33.172 1.00 15.53 262 LEU A O 1
ATOM 2089 N N . SER A 1 263 ? -13.733 -20.347 34.270 1.00 14.35 263 SER A N 1
ATOM 2090 C CA . SER A 1 263 ? -13.587 -21.203 35.432 1.00 14.53 263 SER A CA 1
ATOM 2091 C C . SER A 1 263 ? -13.767 -20.444 36.729 1.00 15.03 263 SER A C 1
ATOM 2092 O O . SER A 1 263 ? -13.529 -19.238 36.783 1.00 15.77 263 SER A O 1
ATOM 2095 N N . ALA A 1 264 ? -14.133 -21.159 37.785 1.00 15.19 264 ALA A N 1
ATOM 2096 C CA . ALA A 1 264 ? -14.366 -20.533 39.081 1.00 15.67 264 ALA A CA 1
ATOM 2097 C C . ALA A 1 264 ? -13.414 -21.126 40.108 1.00 15.31 264 ALA A C 1
ATOM 2098 O O . ALA A 1 264 ? -13.516 -22.310 40.430 1.00 15.11 264 ALA A O 1
ATOM 2100 N N . GLY A 1 265 ? -12.476 -20.312 40.579 1.00 15.39 265 GLY A N 1
ATOM 2101 C CA . GLY A 1 265 ? -11.508 -20.755 41.574 1.00 16.01 265 GLY A CA 1
ATOM 2102 C C . GLY A 1 265 ? -11.929 -20.315 42.973 1.00 16.42 265 GLY A C 1
ATOM 2103 O O . GLY A 1 265 ? -12.563 -19.262 43.148 1.00 16.52 265 GLY A O 1
ATOM 2104 N N . ILE A 1 266 ? -11.575 -21.106 43.980 1.00 15.88 266 ILE A N 1
ATOM 2105 C CA . ILE A 1 266 ? -11.869 -20.799 45.358 1.00 15.44 266 ILE A CA 1
ATOM 2106 C C . ILE A 1 266 ? -10.603 -20.259 46.004 1.00 15.57 266 ILE A C 1
ATOM 2107 O O . ILE A 1 266 ? -9.558 -20.915 45.959 1.00 16.32 266 ILE A O 1
ATOM 2112 N N . ASN A 1 267 ? -10.687 -19.051 46.583 1.00 15.52 267 ASN A N 1
ATOM 2113 C CA . ASN A 1 267 ? -9.549 -18.407 47.240 1.00 15.86 267 ASN A CA 1
ATOM 2114 C C . ASN A 1 267 ? -8.992 -19.296 48.374 1.00 17.03 267 ASN A C 1
ATOM 2115 O O . ASN A 1 267 ? -9.752 -19.714 49.252 1.00 16.94 267 ASN A O 1
ATOM 2120 N N . ALA A 1 268 ? -7.677 -19.599 48.355 1.00 17.59 268 ALA A N 1
ATOM 2121 C CA . ALA A 1 268 ? -7.056 -20.442 49.385 1.00 19.14 268 ALA A CA 1
ATOM 2122 C C . ALA A 1 268 ? -7.205 -19.865 50.796 1.00 20.07 268 ALA A C 1
ATOM 2123 O O . ALA A 1 268 ? -7.211 -20.622 51.771 1.00 21.43 268 ALA A O 1
ATOM 2125 N N . ALA A 1 269 ? -7.334 -18.545 50.906 1.00 20.18 269 ALA A N 1
ATOM 2126 C CA . ALA A 1 269 ? -7.498 -17.878 52.193 1.00 20.56 269 ALA A CA 1
ATOM 2127 C C . ALA A 1 269 ? -8.974 -17.738 52.621 1.00 20.92 269 ALA A C 1
ATOM 2128 O O . ALA A 1 269 ? -9.233 -17.250 53.719 1.00 22.54 269 ALA A O 1
ATOM 2130 N N . SER A 1 270 ? -9.935 -18.137 51.778 1.00 19.03 270 SER A N 1
ATOM 2131 C CA . SER A 1 270 ? -11.347 -18.001 52.126 1.00 18.30 270 SER A CA 1
ATOM 2132 C C . SER A 1 270 ? -11.749 -18.905 53.288 1.00 17.83 270 SER A C 1
ATOM 2133 O O . SER A 1 270 ? -11.473 -20.092 53.268 1.00 17.39 270 SER A O 1
ATOM 2136 N N . PRO A 1 271 ? -12.443 -18.349 54.290 1.00 18.28 271 PRO A N 1
ATOM 2137 C CA . PRO A 1 271 ? -12.976 -19.206 55.365 1.00 19.60 271 PRO A CA 1
ATOM 2138 C C . PRO A 1 271 ? -14.327 -19.833 54.931 1.00 20.30 271 PRO A C 1
ATOM 2139 O O . PRO A 1 271 ? -14.971 -20.490 55.743 1.00 21.46 271 PRO A O 1
ATOM 2143 N N . ASN A 1 272 ? -14.759 -19.650 53.664 1.00 18.80 272 ASN A N 1
ATOM 2144 C CA . ASN A 1 272 ? -16.054 -20.110 53.146 1.00 18.92 272 ASN A CA 1
ATOM 2145 C C . ASN A 1 272 ? -15.917 -21.124 52.018 1.00 18.62 272 ASN A C 1
ATOM 2146 O O . ASN A 1 272 ? -16.788 -21.195 51.145 1.00 18.49 272 ASN A O 1
ATOM 2151 N N . LYS A 1 273 ? -14.839 -21.929 52.032 1.00 17.67 273 LYS A N 1
ATOM 2152 C CA . LYS A 1 273 ? -14.627 -22.903 50.960 1.00 17.49 273 LYS A CA 1
ATOM 2153 C C . LYS A 1 273 ? -15.794 -23.889 50.809 1.00 18.32 273 LYS A C 1
ATOM 2154 O O . LYS A 1 273 ? -16.219 -24.175 49.689 1.00 17.95 273 LYS A O 1
ATOM 2160 N N . GLU A 1 274 ? -16.314 -24.403 51.927 1.00 18.73 274 GLU A N 1
ATOM 2161 C CA . GLU A 1 274 ? -17.420 -25.356 51.866 1.00 20.08 274 GLU A CA 1
ATOM 2162 C C . GLU A 1 274 ? -18.690 -24.703 51.283 1.00 19.82 274 GLU A C 1
ATOM 2163 O O . GLU A 1 274 ? -19.360 -25.332 50.464 1.00 20.38 274 GLU A O 1
ATOM 2169 N N . LEU A 1 275 ? -19.000 -23.448 51.665 1.00 19.55 275 LEU A N 1
ATOM 2170 C CA . LEU A 1 275 ? -20.155 -22.734 51.100 1.00 20.05 275 LEU A CA 1
ATOM 2171 C C . LEU A 1 275 ? -19.923 -22.535 49.591 1.00 18.66 275 LEU A C 1
ATOM 2172 O O . LEU A 1 275 ? -20.847 -22.675 48.798 1.00 18.86 275 LEU A O 1
ATOM 2177 N N . ALA A 1 276 ? -18.675 -22.200 49.200 1.00 17.62 276 ALA A N 1
ATOM 2178 C CA . ALA A 1 276 ? -18.363 -21.976 47.785 1.00 17.44 276 ALA A CA 1
ATOM 2179 C C . ALA A 1 276 ? -18.536 -23.264 47.000 1.00 17.33 276 ALA A C 1
ATOM 2180 O O . ALA A 1 276 ? -19.098 -23.256 45.911 1.00 17.57 276 ALA A O 1
ATOM 2182 N N . LYS A 1 277 ? -18.091 -24.394 47.565 1.00 16.46 277 LYS A N 1
ATOM 2183 C CA . LYS A 1 277 ? -18.236 -25.684 46.906 1.00 16.58 277 LYS A CA 1
ATOM 2184 C C . LYS A 1 277 ? -19.720 -26.021 46.720 1.00 17.37 277 LYS A C 1
ATOM 2185 O O . LYS A 1 277 ? -20.114 -26.483 45.647 1.00 17.99 277 LYS A O 1
ATOM 2191 N N . GLU A 1 278 ? -20.549 -25.801 47.765 1.00 16.95 278 GLU A N 1
ATOM 2192 C CA A GLU A 1 278 ? -21.977 -26.121 47.643 0.50 17.51 278 GLU A CA 1
ATOM 2193 C CA B GLU A 1 278 ? -21.980 -26.085 47.692 0.50 17.19 278 GLU A CA 1
ATOM 2194 C C . GLU A 1 278 ? -22.625 -25.218 46.597 1.00 17.42 278 GLU A C 1
ATOM 2195 O O . GLU A 1 278 ? -23.381 -25.699 45.748 1.00 18.12 278 GLU A O 1
ATOM 2206 N N . PHE A 1 279 ? -22.303 -23.933 46.611 1.00 17.13 279 PHE A N 1
ATOM 2207 C CA . PHE A 1 279 ? -22.838 -23.000 45.630 1.00 16.78 279 PHE A CA 1
ATOM 2208 C C . PHE A 1 279 ? -22.432 -23.412 44.209 1.00 16.43 279 PHE A C 1
ATOM 2209 O O . PHE A 1 279 ? -23.274 -23.478 43.321 1.00 16.81 279 PHE A O 1
ATOM 2217 N N . LEU A 1 280 ? -21.137 -23.666 43.987 1.00 16.02 280 LEU A N 1
ATOM 2218 C CA . LEU A 1 280 ? -20.667 -24.009 42.635 1.00 15.81 280 LEU A CA 1
ATOM 2219 C C . LEU A 1 280 ? -21.184 -25.340 42.127 1.00 17.29 280 LEU A C 1
ATOM 2220 O O . LEU A 1 280 ? -21.646 -25.413 40.997 1.00 18.21 280 LEU A O 1
ATOM 2225 N N . GLU A 1 281 ? -21.068 -26.395 42.941 1.00 16.90 281 GLU A N 1
ATOM 2226 C CA . GLU A 1 281 ? -21.483 -27.718 42.496 1.00 17.02 281 GLU A CA 1
ATOM 2227 C C . GLU A 1 281 ? -22.984 -27.894 42.416 1.00 18.02 281 GLU A C 1
ATOM 2228 O O . GLU A 1 281 ? -23.482 -28.493 41.451 1.00 18.91 281 GLU A O 1
ATOM 2234 N N . ASN A 1 282 ? -23.710 -27.443 43.449 1.00 18.36 282 ASN A N 1
ATOM 2235 C CA . ASN A 1 282 ? -25.130 -27.757 43.536 1.00 19.24 282 ASN A CA 1
ATOM 2236 C C . ASN A 1 282 ? -26.088 -26.662 43.122 1.00 19.25 282 ASN A C 1
ATOM 2237 O O . ASN A 1 282 ? -27.288 -26.943 43.009 1.00 19.12 282 ASN A O 1
ATOM 2242 N N . TYR A 1 283 ? -25.586 -25.453 42.855 1.00 18.10 283 TYR A N 1
ATOM 2243 C CA . TYR A 1 283 ? -26.469 -24.367 42.420 1.00 18.28 283 TYR A CA 1
ATOM 2244 C C . TYR A 1 283 ? -26.067 -23.888 41.029 1.00 18.76 283 TYR A C 1
ATOM 2245 O O . TYR A 1 283 ? -26.877 -23.959 40.106 1.00 19.78 283 TYR A O 1
ATOM 2254 N N . LEU A 1 284 ? -24.814 -23.432 40.861 1.00 17.61 284 LEU A N 1
ATOM 2255 C CA . LEU A 1 284 ? -24.394 -22.930 39.552 1.00 17.28 284 LEU A CA 1
ATOM 2256 C C . LEU A 1 284 ? -24.252 -24.023 38.494 1.00 17.31 284 LEU A C 1
ATOM 2257 O O . LEU A 1 284 ? -24.795 -23.883 37.390 1.00 17.78 284 LEU A O 1
ATOM 2262 N N . LEU A 1 285 ? -23.499 -25.090 38.806 1.00 16.39 285 LEU A N 1
ATOM 2263 C CA . LEU A 1 285 ? -23.261 -26.150 37.823 1.00 16.80 285 LEU A CA 1
ATOM 2264 C C . LEU A 1 285 ? -24.407 -27.166 37.735 1.00 17.24 285 LEU A C 1
ATOM 2265 O O . LEU A 1 285 ? -24.223 -28.371 37.883 1.00 17.82 285 LEU A O 1
ATOM 2270 N N . THR A 1 286 ? -25.594 -26.637 37.479 1.00 17.76 286 THR A N 1
ATOM 2271 C CA . THR A 1 286 ? -26.839 -27.372 37.272 1.00 18.56 286 THR A CA 1
ATOM 2272 C C . THR A 1 286 ? -27.422 -26.803 35.980 1.00 18.65 286 THR A C 1
ATOM 2273 O O . THR A 1 286 ? -27.062 -25.698 35.545 1.00 18.39 286 THR A O 1
ATOM 2277 N N . ASP A 1 287 ? -28.335 -27.549 35.349 1.00 19.30 287 ASP A N 1
ATOM 2278 C CA . ASP A 1 287 ? -28.932 -27.073 34.086 1.00 20.41 287 ASP A CA 1
ATOM 2279 C C . ASP A 1 287 ? -29.657 -25.735 34.290 1.00 20.39 287 ASP A C 1
ATOM 2280 O O . ASP A 1 287 ? -29.519 -24.828 33.473 1.00 21.08 287 ASP A O 1
ATOM 2285 N N . GLU A 1 288 ? -30.351 -25.592 35.422 1.00 20.21 288 GLU A N 1
ATOM 2286 C CA . GLU A 1 288 ? -31.090 -24.363 35.766 1.00 20.75 288 GLU A CA 1
ATOM 2287 C C . GLU A 1 288 ? -30.167 -23.202 36.125 1.00 20.51 288 GLU A C 1
ATOM 2288 O O . GLU A 1 288 ? -30.413 -22.059 35.727 1.00 21.14 288 GLU A O 1
ATOM 2294 N N . GLY A 1 289 ? -29.109 -23.497 36.875 1.00 18.90 289 GLY A N 1
ATOM 2295 C CA . GLY A 1 289 ? -28.148 -22.474 37.258 1.00 18.23 289 GLY A CA 1
ATOM 2296 C C . GLY A 1 289 ? -27.424 -21.899 36.054 1.00 17.60 289 GLY A C 1
ATOM 2297 O O . GLY A 1 289 ? -27.299 -20.679 35.928 1.00 18.02 289 GLY A O 1
ATOM 2298 N N . LEU A 1 290 ? -26.922 -22.784 35.159 1.00 17.54 290 LEU A N 1
ATOM 2299 C CA . LEU A 1 290 ? -26.216 -22.321 33.958 1.00 18.36 290 LEU A CA 1
ATOM 2300 C C . LEU A 1 290 ? -27.182 -21.587 33.008 1.00 19.51 290 LEU A C 1
ATOM 2301 O O . LEU A 1 290 ? -26.802 -20.576 32.418 1.00 19.56 290 LEU A O 1
ATOM 2306 N N . GLU A 1 291 ? -28.436 -22.050 32.922 1.00 20.03 291 GLU A N 1
ATOM 2307 C CA . GLU A 1 291 ? -29.428 -21.379 32.072 1.00 20.73 291 GLU A CA 1
ATOM 2308 C C . GLU A 1 291 ? -29.676 -19.943 32.569 1.00 21.04 291 GLU A C 1
ATOM 2309 O O . GLU A 1 291 ? -29.793 -19.040 31.748 1.00 21.89 291 GLU A O 1
ATOM 2315 N N . ALA A 1 292 ? -29.700 -19.710 33.891 1.00 20.58 292 ALA A N 1
ATOM 2316 C CA . ALA A 1 292 ? -29.923 -18.369 34.434 1.00 21.16 292 ALA A CA 1
ATOM 2317 C C . ALA A 1 292 ? -28.794 -17.427 33.974 1.00 20.94 292 ALA A C 1
ATOM 2318 O O . ALA A 1 292 ? -29.045 -16.293 33.559 1.00 21.03 292 ALA A O 1
ATOM 2320 N N . VAL A 1 293 ? -27.533 -17.930 34.002 1.00 19.67 293 VAL A N 1
ATOM 2321 C CA . VAL A 1 293 ? -26.411 -17.107 33.546 1.00 19.80 293 VAL A CA 1
ATOM 2322 C C . VAL A 1 293 ? -26.476 -16.902 32.029 1.00 19.44 293 VAL A C 1
ATOM 2323 O O . VAL A 1 293 ? -26.332 -15.764 31.561 1.00 20.41 293 VAL A O 1
ATOM 2327 N N . ASN A 1 294 ? -26.698 -17.984 31.272 1.00 20.06 294 ASN A N 1
ATOM 2328 C CA . ASN A 1 294 ? -26.763 -18.005 29.804 1.00 20.26 294 ASN A CA 1
ATOM 2329 C C . ASN A 1 294 ? -27.819 -17.033 29.279 1.00 21.84 294 ASN A C 1
ATOM 2330 O O . ASN A 1 294 ? -27.585 -16.345 28.278 1.00 22.68 294 ASN A O 1
ATOM 2335 N 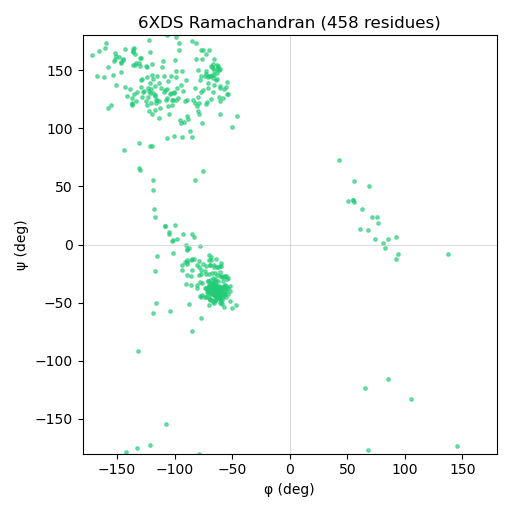N . LYS A 1 295 ? -28.968 -16.959 29.975 1.00 21.84 295 LYS A N 1
ATOM 2336 C CA . LYS A 1 295 ? -30.066 -16.052 29.585 1.00 23.11 295 LYS A CA 1
ATOM 2337 C C . LYS A 1 295 ? -29.660 -14.592 29.707 1.00 23.65 295 LYS A C 1
ATOM 2338 O O . LYS A 1 295 ? -30.189 -13.741 28.983 1.00 24.80 295 LYS A O 1
ATOM 2344 N N . ASP A 1 296 ? -28.753 -14.275 30.642 1.00 22.14 296 ASP A N 1
ATOM 2345 C CA . ASP A 1 296 ? -28.258 -12.927 30.809 1.00 22.35 296 ASP A CA 1
ATOM 2346 C C . ASP A 1 296 ? -27.230 -12.655 29.691 1.00 23.08 296 ASP A C 1
ATOM 2347 O O . ASP A 1 296 ? -27.470 -11.783 28.842 1.00 22.85 296 ASP A O 1
ATOM 2352 N N . LYS A 1 297 ? -26.102 -13.401 29.662 1.00 21.82 297 LYS A N 1
ATOM 2353 C CA . LYS A 1 297 ? -25.090 -13.264 28.600 1.00 21.45 297 LYS A CA 1
ATOM 2354 C C . LYS A 1 297 ? -24.685 -14.696 28.239 1.00 20.85 297 LYS A C 1
ATOM 2355 O O . LYS A 1 297 ? -24.255 -15.422 29.145 1.00 20.98 297 LYS A O 1
ATOM 2361 N N . PRO A 1 298 ? -24.824 -15.149 26.972 1.00 20.80 298 PRO A N 1
ATOM 2362 C CA . PRO A 1 298 ? -24.484 -16.544 26.656 1.00 19.99 298 PRO A CA 1
ATOM 2363 C C . PRO A 1 298 ? -23.081 -16.966 27.062 1.00 19.24 298 PRO A C 1
ATOM 2364 O O . PRO A 1 298 ? -22.121 -16.209 26.949 1.00 18.42 298 PRO A O 1
ATOM 2368 N N . LEU A 1 299 ? -22.991 -18.182 27.563 1.00 18.89 299 LEU A N 1
ATOM 2369 C CA . LEU A 1 299 ? -21.729 -18.735 28.043 1.00 19.06 299 LEU A CA 1
ATOM 2370 C C . LEU A 1 299 ? -20.866 -19.382 26.962 1.00 20.56 299 LEU A C 1
ATOM 2371 O O . LEU A 1 299 ? -19.648 -19.490 27.147 1.00 21.14 299 LEU A O 1
ATOM 2376 N N . GLY A 1 300 ? -21.502 -19.870 25.897 1.00 20.62 300 GLY A N 1
ATOM 2377 C CA . GLY A 1 300 ? -20.840 -20.629 24.839 1.00 21.26 300 GLY A CA 1
ATOM 2378 C C . GLY A 1 300 ? -21.210 -22.105 24.986 1.00 21.61 300 GLY A C 1
ATOM 2379 O O . GLY A 1 300 ? -22.392 -22.415 25.177 1.00 22.43 300 GLY A O 1
ATOM 2380 N N . ALA A 1 301 ? -20.219 -23.024 24.925 1.00 20.98 301 ALA A N 1
ATOM 2381 C CA . ALA A 1 301 ? -20.430 -24.471 25.099 1.00 21.05 301 ALA A CA 1
ATOM 2382 C C . ALA A 1 301 ? -20.169 -24.806 26.580 1.00 21.70 301 ALA A C 1
ATOM 2383 O O . ALA A 1 301 ? -19.005 -24.887 26.978 1.00 23.52 301 ALA A O 1
ATOM 2385 N N . VAL A 1 302 ? -21.212 -25.045 27.378 1.00 19.44 302 VAL A N 1
ATOM 2386 C CA . VAL A 1 302 ? -21.031 -25.261 28.805 1.00 18.52 302 VAL A CA 1
ATOM 2387 C C . VAL A 1 302 ? -20.302 -26.574 29.137 1.00 17.60 302 VAL A C 1
ATOM 2388 O O . VAL A 1 302 ? -20.311 -27.523 28.350 1.00 18.52 302 VAL A O 1
ATOM 2392 N N . ALA A 1 303 ? -19.643 -26.579 30.300 1.00 15.61 303 ALA A N 1
ATOM 2393 C CA . ALA A 1 303 ? -18.894 -27.756 30.753 1.00 15.96 303 ALA A CA 1
ATOM 2394 C C . ALA A 1 303 ? -19.827 -28.892 31.226 1.00 16.18 303 ALA A C 1
ATOM 2395 O O . ALA A 1 303 ? -19.387 -30.037 31.292 1.00 15.59 303 ALA A O 1
ATOM 2397 N N . LEU A 1 304 ? -21.070 -28.556 31.620 1.00 16.21 304 LEU A N 1
ATOM 2398 C CA . LEU A 1 304 ? -22.042 -29.526 32.125 1.00 16.85 304 LEU A CA 1
ATOM 2399 C C . LEU A 1 304 ? -22.658 -30.267 30.940 1.00 16.99 304 LEU A C 1
ATOM 2400 O O . LEU A 1 304 ? -23.392 -29.669 30.150 1.00 17.90 304 LEU A O 1
ATOM 2405 N N . LYS A 1 305 ? -22.362 -31.556 30.827 1.00 16.94 305 LYS A N 1
ATOM 2406 C CA . LYS A 1 305 ? -22.794 -32.401 29.711 1.00 17.87 305 LYS A CA 1
ATOM 2407 C C . LYS A 1 305 ? -24.302 -32.330 29.441 1.00 19.65 305 LYS A C 1
ATOM 2408 O O . LYS A 1 305 ? -24.713 -32.102 28.294 1.00 20.89 305 LYS A O 1
ATOM 2414 N N . SER A 1 306 ? -25.118 -32.469 30.502 1.00 19.53 306 SER A N 1
ATOM 2415 C CA . SER A 1 306 ? -26.571 -32.478 30.326 1.00 21.04 306 SER A CA 1
ATOM 2416 C C . SER A 1 306 ? -27.111 -31.227 29.663 1.00 22.03 306 SER A C 1
ATOM 2417 O O . SER A 1 306 ? -27.986 -31.315 28.808 1.00 23.41 306 SER A O 1
ATOM 2420 N N . TYR A 1 307 ? -26.585 -30.057 30.046 1.00 21.04 307 TYR A N 1
ATOM 2421 C CA . TYR A 1 307 ? -27.048 -28.801 29.479 1.00 20.57 307 TYR A CA 1
ATOM 2422 C C . TYR A 1 307 ? -26.411 -28.560 28.123 1.00 21.68 307 TYR A C 1
ATOM 2423 O O . TYR A 1 307 ? -27.090 -28.072 27.199 1.00 21.92 307 TYR A O 1
ATOM 2432 N N . GLU A 1 308 ? -25.121 -28.940 27.956 1.00 20.40 308 GLU A N 1
ATOM 2433 C CA . GLU A 1 308 ? -24.477 -28.762 26.660 1.00 20.54 308 GLU A CA 1
ATOM 2434 C C . GLU A 1 308 ? -25.182 -29.562 25.554 1.00 22.56 308 GLU A C 1
ATOM 2435 O O . GLU A 1 308 ? -25.294 -29.079 24.429 1.00 22.78 308 GLU A O 1
ATOM 2441 N N . GLU A 1 309 ? -25.699 -30.747 25.878 1.00 23.94 309 GLU A N 1
ATOM 2442 C CA . GLU A 1 309 ? -26.429 -31.563 24.884 1.00 25.75 309 GLU A CA 1
ATOM 2443 C C . GLU A 1 309 ? -27.632 -30.788 24.287 1.00 26.84 309 GLU A C 1
ATOM 2444 O O . GLU A 1 309 ? -27.997 -31.004 23.130 1.00 28.58 309 GLU A O 1
ATOM 2450 N N . GLU A 1 310 ? -28.199 -29.848 25.052 1.00 26.17 310 GLU A N 1
ATOM 2451 C CA . GLU A 1 310 ? -29.279 -29.002 24.563 1.00 27.20 310 GLU A CA 1
ATOM 2452 C C . GLU A 1 310 ? -28.688 -27.767 23.859 1.00 27.41 310 GLU A C 1
ATOM 2453 O O . GLU A 1 310 ? -29.066 -27.466 22.726 1.00 27.62 310 GLU A O 1
ATOM 2459 N N . LEU A 1 311 ? -27.759 -27.041 24.535 1.00 26.46 311 LEU A N 1
ATOM 2460 C CA . LEU A 1 311 ? -27.150 -25.833 23.985 1.00 26.17 311 LEU A CA 1
ATOM 2461 C C . LEU A 1 311 ? -26.488 -26.014 22.640 1.00 25.91 311 LEU A C 1
ATOM 2462 O O . LEU A 1 311 ? -26.541 -25.100 21.818 1.00 26.44 311 LEU A O 1
ATOM 2467 N N . VAL A 1 312 ? -25.864 -27.171 22.402 1.00 25.76 312 VAL A N 1
ATOM 2468 C CA . VAL A 1 312 ? -25.189 -27.434 21.131 1.00 27.23 312 VAL A CA 1
ATOM 2469 C C . VAL A 1 312 ? -26.165 -27.374 19.924 1.00 28.44 312 VAL A C 1
ATOM 2470 O O . VAL A 1 312 ? -25.721 -27.182 18.796 1.00 28.63 312 VAL A O 1
ATOM 2474 N N . LYS A 1 313 ? -27.483 -27.475 20.169 1.00 28.55 313 LYS A N 1
ATOM 2475 C CA . LYS A 1 313 ? -28.473 -27.354 19.095 1.00 29.79 313 LYS A CA 1
ATOM 2476 C C . LYS A 1 313 ? -28.609 -25.885 18.607 1.00 30.72 313 LYS A C 1
ATOM 2477 O O . LYS A 1 313 ? -29.135 -25.653 17.517 1.00 32.13 313 LYS A O 1
ATOM 2483 N N . ASP A 1 314 ? -28.147 -24.898 19.407 1.00 29.57 314 ASP A N 1
ATOM 2484 C CA . ASP A 1 314 ? -28.173 -23.484 19.039 1.00 28.96 314 ASP A CA 1
ATOM 2485 C C . ASP A 1 314 ? -27.080 -23.349 17.962 1.00 28.94 314 ASP A C 1
ATOM 2486 O O . ASP A 1 314 ? -25.917 -23.696 18.213 1.00 28.28 314 ASP A O 1
ATOM 2491 N N . PRO A 1 315 ? -27.429 -22.896 16.737 1.00 28.95 315 PRO A N 1
ATOM 2492 C CA . PRO A 1 315 ? -26.406 -22.787 15.682 1.00 27.88 315 PRO A CA 1
ATOM 2493 C C . PRO A 1 315 ? -25.245 -21.865 16.065 1.00 25.91 315 PRO A C 1
ATOM 2494 O O . PRO A 1 315 ? -24.129 -22.078 15.590 1.00 26.07 315 PRO A O 1
ATOM 2498 N N . ARG A 1 316 ? -25.490 -20.877 16.918 1.00 24.64 316 ARG A N 1
ATOM 2499 C CA . ARG A 1 316 ? -24.434 -19.959 17.365 1.00 24.37 316 ARG A CA 1
ATOM 2500 C C . ARG A 1 316 ? -23.410 -20.710 18.243 1.00 23.41 316 ARG A C 1
ATOM 2501 O O . ARG A 1 316 ? -22.205 -20.447 18.152 1.00 23.55 316 ARG A O 1
ATOM 2509 N N . VAL A 1 317 ? -23.888 -21.663 19.054 1.00 22.50 317 VAL A N 1
ATOM 2510 C CA . VAL A 1 317 ? -23.024 -22.491 19.916 1.00 22.43 317 VAL A CA 1
ATOM 2511 C C . VAL A 1 317 ? -22.269 -23.502 19.052 1.00 22.94 317 VAL A C 1
ATOM 2512 O O . VAL A 1 317 ? -21.080 -23.753 19.283 1.00 22.72 317 VAL A O 1
ATOM 2516 N N . ALA A 1 318 ? -22.932 -24.056 18.003 1.00 22.34 318 ALA A N 1
ATOM 2517 C CA . ALA A 1 318 ? -22.257 -24.975 17.094 1.00 22.60 318 ALA A CA 1
ATOM 2518 C C . ALA A 1 318 ? -21.145 -24.199 16.330 1.00 21.96 318 ALA A C 1
ATOM 2519 O O . ALA A 1 318 ? -20.063 -24.742 16.123 1.00 22.62 318 ALA A O 1
ATOM 2521 N N . ALA A 1 319 ? -21.400 -22.935 15.958 1.00 21.57 319 ALA A N 1
ATOM 2522 C CA . ALA A 1 319 ? -20.398 -22.105 15.268 1.00 21.58 319 ALA A CA 1
ATOM 2523 C C . ALA A 1 319 ? -19.238 -21.811 16.224 1.00 20.88 319 ALA A C 1
ATOM 2524 O O . ALA A 1 319 ? -18.089 -21.786 15.782 1.00 21.05 319 ALA A O 1
ATOM 2526 N N . THR A 1 320 ? -19.532 -21.612 17.527 1.00 19.95 320 THR A N 1
ATOM 2527 C CA . THR A 1 320 ? -18.503 -21.381 18.564 1.00 19.34 320 THR A CA 1
ATOM 2528 C C . THR A 1 320 ? -17.583 -22.589 18.619 1.00 19.41 320 THR A C 1
ATOM 2529 O O . THR A 1 320 ? -16.368 -22.421 18.612 1.00 19.37 320 THR A O 1
ATOM 2533 N N . MET A 1 321 ? -18.155 -23.823 18.647 1.00 18.69 321 MET A N 1
ATOM 2534 C CA . MET A 1 321 ? -17.341 -25.035 18.664 1.00 18.94 321 MET A CA 1
ATOM 2535 C C . MET A 1 321 ? -16.562 -25.252 17.375 1.00 18.97 321 MET A C 1
ATOM 2536 O O . MET A 1 321 ? -15.462 -25.797 17.411 1.00 19.28 321 MET A O 1
ATOM 2541 N N . GLU A 1 322 ? -17.126 -24.852 16.227 1.00 19.95 322 GLU A N 1
ATOM 2542 C CA . GLU A 1 322 ? -16.430 -25.005 14.946 1.00 20.72 322 GLU A CA 1
ATOM 2543 C C . GLU A 1 322 ? -15.162 -24.123 14.953 1.00 19.46 322 GLU A C 1
ATOM 2544 O O . GLU A 1 322 ? -14.077 -24.588 14.562 1.00 19.39 322 GLU A O 1
ATOM 2550 N N . ASN A 1 323 ? -15.295 -22.887 15.450 1.00 19.21 323 ASN A N 1
ATOM 2551 C CA . ASN A 1 323 ? -14.128 -22.003 15.566 1.00 18.38 323 ASN A CA 1
ATOM 2552 C C . ASN A 1 323 ? -13.152 -22.533 16.637 1.00 17.99 323 ASN A C 1
ATOM 2553 O O . ASN A 1 323 ? -11.941 -22.524 16.438 1.00 18.47 323 ASN A O 1
ATOM 2558 N N . ALA A 1 324 ? -13.679 -23.042 17.751 1.00 17.13 324 ALA A N 1
ATOM 2559 C CA . ALA A 1 324 ? -12.839 -23.588 18.828 1.00 17.43 324 ALA A CA 1
ATOM 2560 C C . ALA A 1 324 ? -11.990 -24.748 18.314 1.00 17.15 324 ALA A C 1
ATOM 2561 O O . ALA A 1 324 ? -10.802 -24.859 18.621 1.00 17.27 324 ALA A O 1
ATOM 2563 N N . GLN A 1 325 ? -12.598 -25.612 17.489 1.00 17.37 325 GLN A N 1
ATOM 2564 C CA . GLN A 1 325 ? -11.884 -26.757 16.913 1.00 17.37 325 GLN A CA 1
ATOM 2565 C C . GLN A 1 325 ? -10.802 -26.356 15.921 1.00 18.22 325 GLN A C 1
ATOM 2566 O O . GLN A 1 325 ? -9.863 -27.119 15.688 1.00 19.06 325 GLN A O 1
ATOM 2572 N N . LYS A 1 326 ? -10.938 -25.165 15.306 1.00 17.59 326 LYS A N 1
ATOM 2573 C CA . LYS A 1 326 ? -9.908 -24.662 14.402 1.00 17.87 326 LYS A CA 1
ATOM 2574 C C . LYS A 1 326 ? -8.724 -24.016 15.191 1.00 18.83 326 LYS A C 1
ATOM 2575 O O . LYS A 1 326 ? -7.628 -23.839 14.650 1.00 20.21 326 LYS A O 1
ATOM 2581 N N . GLY A 1 327 ? -8.952 -23.686 16.457 1.00 18.35 327 GLY A N 1
ATOM 2582 C CA . GLY A 1 327 ? -7.908 -23.139 17.309 1.00 18.84 327 GLY A CA 1
ATOM 2583 C C . GLY A 1 327 ? -7.470 -24.162 18.336 1.00 19.41 327 GLY A C 1
ATOM 2584 O O . GLY A 1 327 ? -7.580 -25.375 18.105 1.00 18.88 327 GLY A O 1
ATOM 2585 N N . GLU A 1 328 ? -6.933 -23.688 19.482 1.00 18.99 328 GLU A N 1
ATOM 2586 C CA . GLU A 1 328 ? -6.518 -24.639 20.515 1.00 18.82 328 GLU A CA 1
ATOM 2587 C C . GLU A 1 328 ? -6.691 -24.052 21.882 1.00 17.60 328 GLU A C 1
ATOM 2588 O O . GLU A 1 328 ? -6.778 -22.831 22.028 1.00 16.92 328 GLU A O 1
ATOM 2594 N N . ILE A 1 329 ? -6.730 -24.919 22.897 1.00 16.66 329 ILE A N 1
ATOM 2595 C CA . ILE A 1 329 ? -6.904 -24.477 24.256 1.00 16.40 329 ILE A CA 1
ATOM 2596 C C . ILE A 1 329 ? -5.719 -23.626 24.682 1.00 15.41 329 ILE A C 1
ATOM 2597 O O . ILE A 1 329 ? -4.569 -23.904 24.302 1.00 16.22 329 ILE A O 1
ATOM 2602 N N . MET A 1 330 ? -5.997 -22.570 25.457 1.00 14.13 330 MET A N 1
ATOM 2603 C CA . MET A 1 330 ? -4.882 -21.786 25.988 1.00 14.00 330 MET A CA 1
ATOM 2604 C C . MET A 1 330 ? -4.186 -22.651 27.049 1.00 14.52 330 MET A C 1
ATOM 2605 O O . MET A 1 330 ? -4.849 -23.356 27.815 1.00 14.82 330 MET A O 1
ATOM 2610 N N . PRO A 1 331 ? -2.866 -22.564 27.166 1.00 14.65 331 PRO A N 1
ATOM 2611 C CA . PRO A 1 331 ? -2.201 -23.201 28.320 1.00 14.56 331 PRO A CA 1
ATOM 2612 C C . PRO A 1 331 ? -2.712 -22.492 29.611 1.00 14.76 331 PRO A C 1
ATOM 2613 O O . PRO A 1 331 ? -3.174 -21.337 29.557 1.00 15.74 331 PRO A O 1
ATOM 2617 N N . ASN A 1 332 ? -2.681 -23.187 30.762 1.00 14.31 332 ASN A N 1
ATOM 2618 C CA . ASN A 1 332 ? -3.021 -22.535 32.033 1.00 13.97 332 ASN A CA 1
ATOM 2619 C C . ASN A 1 332 ? -1.739 -22.189 32.812 1.00 15.13 332 ASN A C 1
ATOM 2620 O O . ASN A 1 332 ? -1.827 -21.704 33.928 1.00 15.09 332 ASN A O 1
ATOM 2625 N N . ILE A 1 333 ? -0.554 -22.432 32.224 1.00 14.48 333 ILE A N 1
ATOM 2626 C CA . ILE A 1 333 ? 0.733 -22.273 32.873 1.00 14.92 333 ILE A CA 1
ATOM 2627 C C . ILE A 1 333 ? 0.987 -20.843 33.319 1.00 15.31 333 ILE A C 1
ATOM 2628 O O . ILE A 1 333 ? 0.464 -19.891 32.723 1.00 14.51 333 ILE A O 1
ATOM 2633 N N . PRO A 1 334 ? 1.779 -20.691 34.407 1.00 15.79 334 PRO A N 1
ATOM 2634 C CA . PRO A 1 334 ? 2.047 -19.341 34.947 1.00 16.20 334 PRO A CA 1
ATOM 2635 C C . PRO A 1 334 ? 2.595 -18.345 33.926 1.00 16.11 334 PRO A C 1
ATOM 2636 O O . PRO A 1 334 ? 2.377 -17.137 34.049 1.00 17.09 334 PRO A O 1
ATOM 2640 N N . GLN A 1 335 ? 3.305 -18.867 32.919 1.00 15.00 335 GLN A N 1
ATOM 2641 C CA . GLN A 1 335 ? 3.950 -18.077 31.870 1.00 15.79 335 GLN A CA 1
ATOM 2642 C C . GLN A 1 335 ? 2.980 -17.372 30.891 1.00 16.68 335 GLN A C 1
ATOM 2643 O O . GLN A 1 335 ? 3.411 -16.518 30.116 1.00 17.53 335 GLN A O 1
ATOM 2649 N N . MET A 1 336 ? 1.679 -17.715 30.933 1.00 15.86 336 MET A N 1
ATOM 2650 C CA . MET A 1 336 ? 0.710 -17.082 30.035 1.00 16.47 336 MET A CA 1
ATOM 2651 C C . MET A 1 336 ? 0.574 -15.593 30.203 1.00 17.57 336 MET A C 1
ATOM 2652 O O . MET A 1 336 ? 0.414 -14.900 29.192 1.00 18.19 336 MET A O 1
ATOM 2657 N N . SER A 1 337 ? 0.630 -15.062 31.453 1.00 17.16 337 SER A N 1
ATOM 2658 C CA A SER A 1 337 ? 0.479 -13.612 31.624 0.30 17.68 337 SER A CA 1
ATOM 2659 C CA B SER A 1 337 ? 0.499 -13.616 31.648 0.30 17.91 337 SER A CA 1
ATOM 2660 C CA C SER A 1 337 ? 0.503 -13.623 31.680 0.40 17.75 337 SER A CA 1
ATOM 2661 C C . SER A 1 337 ? 1.560 -12.841 30.879 1.00 17.98 337 SER A C 1
ATOM 2662 O O . SER A 1 337 ? 1.231 -11.851 30.214 1.00 18.18 337 SER A O 1
ATOM 2669 N N . ALA A 1 338 ? 2.841 -13.300 30.948 1.00 16.98 338 ALA A N 1
ATOM 2670 C CA . ALA A 1 338 ? 3.920 -12.601 30.235 1.00 17.30 338 ALA A CA 1
ATOM 2671 C C . ALA A 1 338 ? 3.698 -12.628 28.731 1.00 16.62 338 ALA A C 1
ATOM 2672 O O . ALA A 1 338 ? 3.938 -11.638 28.030 1.00 16.73 338 ALA A O 1
ATOM 2674 N N . PHE A 1 339 ? 3.232 -13.758 28.218 1.00 15.81 339 PHE A N 1
ATOM 2675 C CA . PHE A 1 339 ? 2.936 -13.915 26.802 1.00 15.24 339 PHE A CA 1
ATOM 2676 C C . PHE A 1 339 ? 1.867 -12.862 26.383 1.00 15.21 339 PHE A C 1
ATOM 2677 O O . PHE A 1 339 ? 2.075 -12.142 25.408 1.00 14.86 339 PHE A O 1
ATOM 2685 N N . TRP A 1 340 ? 0.741 -12.777 27.135 1.00 14.31 340 TRP A N 1
ATOM 2686 C CA . TRP A 1 340 ? -0.309 -11.851 26.764 1.00 14.73 340 TRP A CA 1
ATOM 2687 C C . TRP A 1 340 ? 0.151 -10.419 26.843 1.00 15.31 340 TRP A C 1
ATOM 2688 O O . TRP A 1 340 ? -0.173 -9.632 25.955 1.00 15.66 340 TRP A O 1
ATOM 2699 N N . TYR A 1 341 ? 0.895 -10.061 27.909 1.00 14.91 341 TYR A N 1
ATOM 2700 C CA . TYR A 1 341 ? 1.370 -8.661 28.027 1.00 16.60 341 TYR A CA 1
ATOM 2701 C C . TYR A 1 341 ? 2.275 -8.304 26.835 1.00 16.09 341 TYR A C 1
ATOM 2702 O O . TYR A 1 341 ? 2.162 -7.205 26.286 1.00 15.96 341 TYR A O 1
ATOM 2711 N N . ALA A 1 342 ? 3.153 -9.243 26.432 1.00 16.02 342 ALA A N 1
ATOM 2712 C CA . ALA A 1 342 ? 4.059 -8.969 25.312 1.00 16.50 342 ALA A CA 1
ATOM 2713 C C . ALA A 1 342 ? 3.319 -8.792 23.984 1.00 16.63 342 ALA A C 1
ATOM 2714 O O . ALA A 1 342 ? 3.606 -7.849 23.216 1.00 16.86 342 ALA A O 1
ATOM 2716 N N . VAL A 1 343 ? 2.335 -9.671 23.722 1.00 15.31 343 VAL A N 1
ATOM 2717 C CA . VAL A 1 343 ? 1.584 -9.587 22.479 1.00 15.24 343 VAL A CA 1
ATOM 2718 C C . VAL A 1 343 ? 0.687 -8.344 22.493 1.00 16.03 343 VAL A C 1
ATOM 2719 O O . VAL A 1 343 ? 0.557 -7.701 21.461 1.00 17.02 343 VAL A O 1
ATOM 2723 N N . ARG A 1 344 ? 0.129 -7.947 23.663 1.00 15.34 344 ARG A N 1
ATOM 2724 C CA . ARG A 1 344 ? -0.716 -6.735 23.724 1.00 15.35 344 ARG A CA 1
ATOM 2725 C C . ARG A 1 344 ? 0.140 -5.527 23.281 1.00 15.96 344 ARG A C 1
ATOM 2726 O O . ARG A 1 344 ? -0.293 -4.750 22.432 1.00 16.13 344 ARG A O 1
ATOM 2734 N N . THR A 1 345 ? 1.360 -5.448 23.821 1.00 15.90 345 THR A N 1
ATOM 2735 C CA . THR A 1 345 ? 2.280 -4.341 23.517 1.00 16.95 345 THR A CA 1
ATOM 2736 C C . THR A 1 345 ? 2.648 -4.308 22.037 1.00 17.66 345 THR A C 1
ATOM 2737 O O . THR A 1 345 ? 2.624 -3.233 21.421 1.00 17.67 345 THR A O 1
ATOM 2741 N N . ALA A 1 346 ? 2.947 -5.481 21.456 1.00 17.47 346 ALA A N 1
ATOM 2742 C CA . ALA A 1 346 ? 3.324 -5.556 20.040 1.00 17.65 346 ALA A CA 1
ATOM 2743 C C . ALA A 1 346 ? 2.182 -5.110 19.146 1.00 18.68 346 ALA A C 1
ATOM 2744 O O . ALA A 1 346 ? 2.417 -4.335 18.210 1.00 19.45 346 ALA A O 1
ATOM 2746 N N . VAL A 1 347 ? 0.944 -5.578 19.412 1.00 18.17 347 VAL A N 1
ATOM 2747 C CA . VAL A 1 347 ? -0.180 -5.187 18.575 1.00 18.22 347 VAL A CA 1
ATOM 2748 C C . VAL A 1 347 ? -0.458 -3.681 18.674 1.00 18.56 347 VAL A C 1
ATOM 2749 O O . VAL A 1 347 ? -0.607 -3.031 17.647 1.00 19.04 347 VAL A O 1
ATOM 2753 N N . ILE A 1 348 ? -0.511 -3.134 19.889 1.00 18.14 348 ILE A N 1
ATOM 2754 C CA . ILE A 1 348 ? -0.791 -1.704 20.070 1.00 18.63 348 ILE A CA 1
ATOM 2755 C C . ILE A 1 348 ? 0.275 -0.835 19.388 1.00 19.16 348 ILE A C 1
ATOM 2756 O O . ILE A 1 348 ? -0.071 0.143 18.692 1.00 20.15 348 ILE A O 1
ATOM 2761 N N . ASN A 1 349 ? 1.548 -1.212 19.551 1.00 18.67 349 ASN A N 1
ATOM 2762 C CA . ASN A 1 349 ? 2.657 -0.434 18.953 1.00 19.62 349 ASN A CA 1
ATOM 2763 C C . ASN A 1 349 ? 2.692 -0.555 17.435 1.00 19.88 349 ASN A C 1
ATOM 2764 O O . ASN A 1 349 ? 2.968 0.428 16.754 1.00 20.37 349 ASN A O 1
ATOM 2769 N N . ALA A 1 350 ? 2.442 -1.762 16.901 1.00 19.04 350 ALA A N 1
ATOM 2770 C CA . ALA A 1 350 ? 2.445 -1.940 15.447 1.00 19.24 350 ALA A CA 1
ATOM 2771 C C . ALA A 1 350 ? 1.252 -1.223 14.832 1.00 20.17 350 ALA A C 1
ATOM 2772 O O . ALA A 1 350 ? 1.417 -0.557 13.797 1.00 20.84 350 ALA A O 1
ATOM 2774 N N . ALA A 1 351 ? 0.066 -1.331 15.454 1.00 19.54 351 ALA A N 1
ATOM 2775 C CA . ALA A 1 351 ? -1.145 -0.707 14.911 1.00 20.04 351 ALA A CA 1
ATOM 2776 C C . ALA A 1 351 ? -1.079 0.820 14.904 1.00 21.14 351 ALA A C 1
ATOM 2777 O O . ALA A 1 351 ? -1.655 1.464 14.024 1.00 22.92 351 ALA A O 1
ATOM 2779 N N . SER A 1 352 ? -0.421 1.393 15.904 1.00 19.69 352 SER A N 1
ATOM 2780 C CA . SER A 1 352 ? -0.312 2.854 15.996 1.00 20.14 352 SER A CA 1
ATOM 2781 C C . SER A 1 352 ? 0.827 3.433 15.140 1.00 20.87 352 SER A C 1
ATOM 2782 O O . SER A 1 352 ? 0.903 4.665 15.010 1.00 21.30 352 SER A O 1
ATOM 2785 N N . GLY A 1 353 ? 1.718 2.585 14.634 1.00 20.69 353 GLY A N 1
ATOM 2786 C CA . GLY A 1 353 ? 2.893 3.017 13.882 1.00 21.34 353 GLY A CA 1
ATOM 2787 C C . GLY A 1 353 ? 4.076 3.361 14.783 1.00 21.30 353 GLY A C 1
ATOM 2788 O O . GLY A 1 353 ? 5.125 3.792 14.296 1.00 22.40 353 GLY A O 1
ATOM 2789 N N . ARG A 1 354 ? 3.949 3.151 16.111 1.00 20.34 354 ARG A N 1
ATOM 2790 C CA . ARG A 1 354 ? 5.052 3.434 17.056 1.00 20.00 354 ARG A CA 1
ATOM 2791 C C . ARG A 1 354 ? 6.246 2.508 16.821 1.00 20.87 354 ARG A C 1
ATOM 2792 O O . ARG A 1 354 ? 7.401 2.907 16.979 1.00 21.51 354 ARG A O 1
ATOM 2800 N N . GLN A 1 355 ? 5.975 1.264 16.370 1.00 19.85 355 GLN A N 1
ATOM 2801 C CA . GLN A 1 355 ? 7.016 0.336 15.986 1.00 20.30 355 GLN A CA 1
ATOM 2802 C C . GLN A 1 355 ? 6.630 -0.359 14.670 1.00 20.95 355 GLN A C 1
ATOM 2803 O O . GLN A 1 355 ? 5.443 -0.515 14.395 1.00 21.43 355 GLN A O 1
ATOM 2809 N N . THR A 1 356 ? 7.619 -0.831 13.895 1.00 21.20 356 THR A N 1
ATOM 2810 C CA . THR A 1 356 ? 7.298 -1.627 12.700 1.00 21.79 356 THR A CA 1
ATOM 2811 C C . THR A 1 356 ? 6.809 -3.009 13.215 1.00 21.94 356 THR A C 1
ATOM 2812 O O . THR A 1 356 ? 7.091 -3.359 14.357 1.00 21.74 356 THR A O 1
ATOM 2816 N N . VAL A 1 357 ? 6.145 -3.813 12.368 1.00 21.93 357 VAL A N 1
ATOM 2817 C CA . VAL A 1 357 ? 5.727 -5.162 12.771 1.00 22.87 357 VAL A CA 1
ATOM 2818 C C . VAL A 1 357 ? 6.947 -5.995 13.201 1.00 23.11 357 VAL A C 1
ATOM 2819 O O . VAL A 1 357 ? 6.913 -6.616 14.256 1.00 23.02 357 VAL A O 1
ATOM 2823 N N . ASP A 1 358 ? 8.048 -5.955 12.422 1.00 23.38 358 ASP A N 1
ATOM 2824 C CA . ASP A 1 358 ? 9.256 -6.708 12.745 1.00 23.95 358 ASP A CA 1
ATOM 2825 C C . ASP A 1 358 ? 9.849 -6.343 14.099 1.00 22.97 358 ASP A C 1
ATOM 2826 O O . ASP A 1 358 ? 10.181 -7.238 14.880 1.00 22.86 358 ASP A O 1
ATOM 2831 N N . ALA A 1 359 ? 9.992 -5.034 14.384 1.00 22.00 359 ALA A N 1
ATOM 2832 C CA . ALA A 1 359 ? 10.557 -4.623 15.666 1.00 21.95 359 ALA A CA 1
ATOM 2833 C C . ALA A 1 359 ? 9.567 -4.918 16.804 1.00 21.58 359 ALA A C 1
ATOM 2834 O O . ALA A 1 359 ? 9.998 -5.307 17.884 1.00 22.88 359 ALA A O 1
ATOM 2836 N N . ALA A 1 360 ? 8.262 -4.758 16.561 1.00 20.05 360 ALA A N 1
ATOM 2837 C CA . ALA A 1 360 ? 7.255 -5.015 17.603 1.00 19.81 360 ALA A CA 1
ATOM 2838 C C . ALA A 1 360 ? 7.277 -6.488 17.987 1.00 20.24 360 ALA A C 1
ATOM 2839 O O . ALA A 1 360 ? 7.267 -6.789 19.174 1.00 20.32 360 ALA A O 1
ATOM 2841 N N . LEU A 1 361 ? 7.353 -7.398 16.990 1.00 20.77 361 LEU A N 1
ATOM 2842 C CA . LEU A 1 361 ? 7.356 -8.827 17.309 1.00 20.96 361 LEU A CA 1
ATOM 2843 C C . LEU A 1 361 ? 8.690 -9.330 17.820 1.00 21.28 361 LEU A C 1
ATOM 2844 O O . LEU A 1 361 ? 8.697 -10.286 18.587 1.00 20.88 361 LEU A O 1
ATOM 2849 N N . ALA A 1 362 ? 9.817 -8.675 17.464 1.00 21.28 362 ALA A N 1
ATOM 2850 C CA . ALA A 1 362 ? 11.119 -9.097 17.990 1.00 21.41 362 ALA A CA 1
ATOM 2851 C C . ALA A 1 362 ? 11.145 -8.811 19.500 1.00 21.39 362 ALA A C 1
ATOM 2852 O O . ALA A 1 362 ? 11.612 -9.646 20.275 1.00 21.06 362 ALA A O 1
ATOM 2854 N N . ALA A 1 363 ? 10.618 -7.621 19.911 1.00 20.61 363 ALA A N 1
ATOM 2855 C CA . ALA A 1 363 ? 10.551 -7.254 21.321 1.00 21.08 363 ALA A CA 1
ATOM 2856 C C . ALA A 1 363 ? 9.562 -8.199 22.017 1.00 20.51 363 ALA A C 1
ATOM 2857 O O . ALA A 1 363 ? 9.847 -8.659 23.115 1.00 20.23 363 ALA A O 1
ATOM 2859 N N . ALA A 1 364 ? 8.417 -8.501 21.371 1.00 20.19 364 ALA A N 1
ATOM 2860 C CA . ALA A 1 364 ? 7.428 -9.400 21.986 1.00 20.65 364 ALA A CA 1
ATOM 2861 C C . ALA A 1 364 ? 8.010 -10.789 22.171 1.00 20.13 364 ALA A C 1
ATOM 2862 O O . ALA A 1 364 ? 7.729 -11.424 23.169 1.00 20.40 364 ALA A O 1
ATOM 2864 N N . GLN A 1 365 ? 8.828 -11.262 21.244 1.00 19.64 365 GLN A N 1
ATOM 2865 C CA . GLN A 1 365 ? 9.443 -12.596 21.351 1.00 19.99 365 GLN A CA 1
ATOM 2866 C C . GLN A 1 365 ? 10.333 -12.670 22.596 1.00 20.58 365 GLN A C 1
ATOM 2867 O O . GLN A 1 365 ? 10.231 -13.610 23.386 1.00 21.61 365 GLN A O 1
ATOM 2873 N N . THR A 1 366 ? 11.139 -11.634 22.808 1.00 20.18 366 THR A N 1
ATOM 2874 C CA . THR A 1 366 ? 11.999 -11.575 23.975 1.00 20.94 366 THR A CA 1
ATOM 2875 C C . THR A 1 366 ? 11.138 -11.471 25.258 1.00 20.97 366 THR A C 1
ATOM 2876 O O . THR A 1 366 ? 11.322 -12.251 26.181 1.00 21.23 366 THR A O 1
ATOM 2880 N N . ASN A 1 367 ? 10.193 -10.523 25.276 1.00 20.50 367 ASN A N 1
ATOM 2881 C CA . ASN A 1 367 ? 9.396 -10.208 26.453 1.00 21.26 367 ASN A CA 1
ATOM 2882 C C . ASN A 1 367 ? 8.312 -11.204 26.774 1.00 21.40 367 ASN A C 1
ATOM 2883 O O . ASN A 1 367 ? 7.865 -11.213 27.916 1.00 22.01 367 ASN A O 1
ATOM 2888 N N . ALA A 1 368 ? 7.925 -12.078 25.814 1.00 21.01 368 ALA A N 1
ATOM 2889 C CA . ALA A 1 368 ? 6.936 -13.148 26.045 1.00 20.99 368 ALA A CA 1
ATOM 2890 C C . ALA A 1 368 ? 7.517 -14.224 26.977 1.00 22.04 368 ALA A C 1
ATOM 2891 O O . ALA A 1 368 ? 6.774 -15.047 27.511 1.00 22.34 368 ALA A O 1
ATOM 2893 N N . HIS A 1 369 ? 8.857 -14.255 27.137 1.00 22.00 369 HIS A N 1
ATOM 2894 C CA . HIS A 1 369 ? 9.491 -15.185 28.047 1.00 22.72 369 HIS A CA 1
ATOM 2895 C C . HIS A 1 369 ? 9.321 -14.536 29.420 1.00 22.81 369 HIS A C 1
ATOM 2896 O O . HIS A 1 369 ? 9.811 -13.431 29.675 1.00 24.12 369 HIS A O 1
ATOM 2903 N N . ASP A 1 370 ? 8.639 -15.230 30.299 1.00 21.91 370 ASP A N 1
ATOM 2904 C CA . ASP A 1 370 ? 8.345 -14.811 31.660 1.00 22.47 370 ASP A CA 1
ATOM 2905 C C . ASP A 1 370 ? 9.625 -14.426 32.408 1.00 21.82 370 ASP A C 1
ATOM 2906 O O . ASP A 1 370 ? 9.652 -13.415 33.100 1.00 22.20 370 ASP A O 1
ATOM 2911 N N . THR A 1 371 ? 10.683 -15.228 32.235 1.00 20.93 371 THR A N 1
ATOM 2912 C CA A THR A 1 371 ? 11.969 -14.948 32.875 0.50 20.98 371 THR A CA 1
ATOM 2913 C CA B THR A 1 371 ? 11.959 -14.982 32.883 0.50 21.21 371 THR A CA 1
ATOM 2914 C C . THR A 1 371 ? 13.089 -14.952 31.849 1.00 21.07 371 THR A C 1
ATOM 2915 O O . THR A 1 371 ? 13.024 -15.659 30.836 1.00 21.79 371 THR A O 1
ATOM 2922 N N . THR A 1 372 ? 14.116 -14.158 32.099 1.00 19.86 372 THR A N 1
ATOM 2923 C CA . THR A 1 372 ? 15.269 -14.096 31.214 1.00 20.14 372 THR A CA 1
ATOM 2924 C C . THR A 1 372 ? 16.470 -14.483 32.076 1.00 19.96 372 THR A C 1
ATOM 2925 O O . THR A 1 372 ? 16.630 -13.942 33.161 1.00 19.04 372 THR A O 1
ATOM 2929 N N . VAL A 1 373 ? 17.298 -15.418 31.599 1.00 20.31 373 VAL A N 1
ATOM 2930 C CA . VAL A 1 373 ? 18.484 -15.835 32.354 1.00 20.96 373 VAL A CA 1
ATOM 2931 C C . VAL A 1 373 ? 19.633 -14.864 32.139 1.00 20.45 373 VAL A C 1
ATOM 2932 O O . VAL A 1 373 ? 19.939 -14.503 31.006 1.00 21.22 373 VAL A O 1
ATOM 2936 N N . PHE A 1 374 ? 20.310 -14.475 33.224 1.00 19.90 374 PHE A N 1
ATOM 2937 C CA . PHE A 1 374 ? 21.523 -13.672 33.147 1.00 19.55 374 PHE A CA 1
ATOM 2938 C C . PHE A 1 374 ? 22.525 -14.558 33.859 1.00 20.17 374 PHE A C 1
ATOM 2939 O O . PHE A 1 374 ? 22.371 -14.835 35.047 1.00 20.02 374 PHE A O 1
ATOM 2947 N N . GLN A 1 375 ? 23.525 -15.031 33.122 1.00 20.83 375 GLN A N 1
ATOM 2948 C CA A GLN A 1 375 ? 24.557 -15.928 33.657 0.50 21.72 375 GLN A CA 1
ATOM 2949 C CA B GLN A 1 375 ? 24.535 -15.9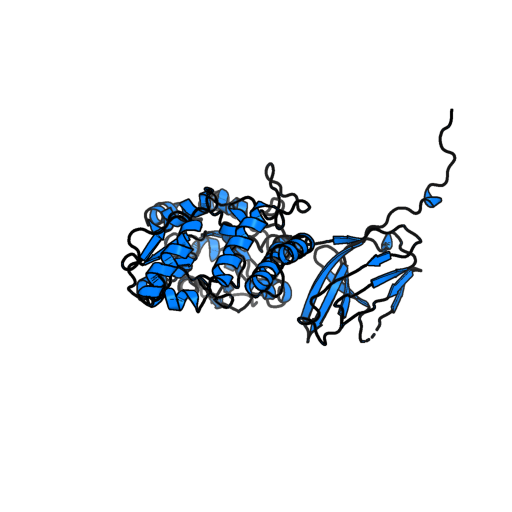27 33.670 0.50 21.74 375 GLN A CA 1
ATOM 2950 C C . GLN A 1 375 ? 25.847 -15.200 33.921 1.00 22.47 375 GLN A C 1
ATOM 2951 O O . GLN A 1 375 ? 26.319 -14.443 33.077 1.00 23.28 375 GLN A O 1
ATOM 2962 N N . GLY A 1 376 ? 26.429 -15.454 35.077 1.00 22.51 376 GLY A N 1
ATOM 2963 C CA . GLY A 1 376 ? 27.704 -14.846 35.438 1.00 23.02 376 GLY A CA 1
ATOM 2964 C C . GLY A 1 376 ? 28.633 -15.897 36.016 1.00 23.13 376 GLY A C 1
ATOM 2965 O O . GLY A 1 376 ? 28.184 -16.973 36.404 1.00 23.42 376 GLY A O 1
ATOM 2966 N N . VAL A 1 377 ? 29.928 -15.591 36.095 1.00 23.28 377 VAL A N 1
ATOM 2967 C CA . VAL A 1 377 ? 30.892 -16.538 36.662 1.00 23.30 377 VAL A CA 1
ATOM 2968 C C . VAL A 1 377 ? 31.148 -16.159 38.120 1.00 22.18 377 VAL A C 1
ATOM 2969 O O . VAL A 1 377 ? 31.348 -14.980 38.419 1.00 22.57 377 VAL A O 1
ATOM 2973 N N . ALA A 1 378 ? 31.155 -17.144 39.041 1.00 22.24 378 ALA A N 1
ATOM 2974 C CA . ALA A 1 378 ? 31.418 -16.874 40.459 1.00 23.16 378 ALA A CA 1
ATOM 2975 C C . ALA A 1 378 ? 32.757 -16.144 40.638 1.00 24.99 378 ALA A C 1
ATOM 2976 O O . ALA A 1 378 ? 33.730 -16.490 39.978 1.00 25.85 378 ALA A O 1
ATOM 2978 N N . GLY A 1 379 ? 32.747 -15.124 41.472 1.00 25.50 379 GLY A N 1
ATOM 2979 C CA . GLY A 1 379 ? 33.910 -14.294 41.740 1.00 27.19 379 GLY A CA 1
ATOM 2980 C C . GLY A 1 379 ? 34.005 -13.076 40.844 1.00 29.22 379 GLY A C 1
ATOM 2981 O O . GLY A 1 379 ? 34.822 -12.186 41.094 1.00 30.56 379 GLY A O 1
ATOM 2982 N N . GLN A 1 380 ? 33.195 -13.023 39.774 1.00 28.83 380 GLN A N 1
ATOM 2983 C CA . GLN A 1 380 ? 33.206 -11.911 38.837 1.00 28.80 380 GLN A CA 1
ATOM 2984 C C . GLN A 1 380 ? 31.958 -11.019 39.023 1.00 28.20 380 GLN A C 1
ATOM 2985 O O . GLN A 1 380 ? 31.141 -11.268 39.913 1.00 28.65 380 GLN A O 1
ATOM 2991 N N . SER A 1 381 ? 31.853 -9.962 38.222 1.00 27.06 381 SER A N 1
ATOM 2992 C CA . SER A 1 381 ? 30.729 -9.038 38.245 1.00 26.78 381 SER A CA 1
ATOM 2993 C C . SER A 1 381 ? 29.702 -9.492 37.212 1.00 25.89 381 SER A C 1
ATOM 2994 O O . SER A 1 381 ? 30.064 -10.068 36.182 1.00 27.26 381 SER A O 1
ATOM 2997 N N . LEU A 1 382 ? 28.426 -9.229 37.478 1.00 23.28 382 LEU A N 1
ATOM 2998 C CA . LEU A 1 382 ? 27.375 -9.565 36.537 1.00 21.54 382 LEU A CA 1
ATOM 2999 C C . LEU A 1 382 ? 26.540 -8.318 36.330 1.00 20.81 382 LEU A C 1
ATOM 3000 O O . LEU A 1 382 ? 26.061 -7.740 37.304 1.00 20.96 382 LEU A O 1
ATOM 3005 N N . GLN A 1 383 ? 26.344 -7.919 35.073 1.00 20.43 383 GLN A N 1
ATOM 3006 C CA . GLN A 1 383 ? 25.510 -6.765 34.755 1.00 20.90 383 GLN A CA 1
ATOM 3007 C C . GLN A 1 383 ? 24.159 -7.276 34.249 1.00 19.64 383 GLN A C 1
ATOM 3008 O O . GLN A 1 383 ? 24.108 -8.002 33.252 1.00 20.39 383 GLN A O 1
ATOM 3014 N N . VAL A 1 384 ? 23.080 -6.914 34.933 1.00 18.31 384 VAL A N 1
ATOM 3015 C CA . VAL A 1 384 ? 21.728 -7.324 34.539 1.00 17.96 384 VAL A CA 1
ATOM 3016 C C . VAL A 1 384 ? 21.098 -6.108 33.879 1.00 18.14 384 VAL A C 1
ATOM 3017 O O . VAL A 1 384 ? 21.156 -5.018 34.450 1.00 19.45 384 VAL A O 1
ATOM 3021 N N . SER A 1 385 ? 20.514 -6.283 32.691 1.00 17.84 385 SER A N 1
ATOM 3022 C CA A SER A 1 385 ? 19.900 -5.168 31.977 0.50 18.21 385 SER A CA 1
ATOM 3023 C CA B SER A 1 385 ? 19.896 -5.166 31.980 0.50 18.21 385 SER A CA 1
ATOM 3024 C C . SER A 1 385 ? 18.394 -5.330 31.940 1.00 17.77 385 SER A C 1
ATOM 3025 O O . SER A 1 385 ? 17.902 -6.425 31.673 1.00 17.76 385 SER A O 1
ATOM 3030 N N . CYS A 1 386 ? 17.666 -4.232 32.177 1.00 17.01 386 CYS A N 1
ATOM 3031 C CA . CYS A 1 386 ? 16.222 -4.248 32.143 1.00 16.99 386 CYS A CA 1
ATOM 3032 C C . CYS A 1 386 ? 15.713 -3.115 31.289 1.00 17.15 386 CYS A C 1
ATOM 3033 O O . CYS A 1 386 ? 15.400 -2.054 31.826 1.00 17.92 386 CYS A O 1
ATOM 3036 N N . PRO A 1 387 ? 15.583 -3.342 29.976 1.00 17.59 387 PRO A N 1
ATOM 3037 C CA . PRO A 1 387 ? 14.999 -2.296 29.112 1.00 17.50 387 PRO A CA 1
ATOM 3038 C C . PRO A 1 387 ? 13.537 -2.058 29.473 1.00 17.13 387 PRO A C 1
ATOM 3039 O O . PRO A 1 387 ? 12.798 -2.972 29.916 1.00 17.83 387 PRO A O 1
ATOM 3043 N N . TYR A 1 388 ? 13.097 -0.807 29.265 1.00 15.25 388 TYR A N 1
ATOM 3044 C CA . TYR A 1 388 ? 11.722 -0.451 29.529 1.00 15.33 388 TYR A CA 1
ATOM 3045 C C . TYR A 1 388 ? 11.286 0.701 28.624 1.00 15.61 388 TYR A C 1
ATOM 3046 O O . TYR A 1 388 ? 12.129 1.374 28.036 1.00 15.30 388 TYR A O 1
ATOM 3055 N N . ASP A 1 389 ? 9.983 0.912 28.535 1.00 15.81 389 ASP A N 1
ATOM 3056 C CA . ASP A 1 389 ? 9.394 1.962 27.716 1.00 15.52 389 ASP A CA 1
ATOM 3057 C C . ASP A 1 389 ? 9.604 3.282 28.460 1.00 15.25 389 ASP A C 1
ATOM 3058 O O . ASP A 1 389 ? 8.924 3.546 29.437 1.00 15.43 389 ASP A O 1
ATOM 3063 N N . SER A 1 390 ? 10.560 4.108 28.012 1.00 15.86 390 SER A N 1
ATOM 3064 C CA A SER A 1 390 ? 10.870 5.372 28.685 0.50 15.71 390 SER A CA 1
ATOM 3065 C CA B SER A 1 390 ? 10.867 5.359 28.706 0.50 16.39 390 SER A CA 1
ATOM 3066 C C . SER A 1 390 ? 9.661 6.302 28.839 1.00 16.41 390 SER A C 1
ATOM 3067 O O . SER A 1 390 ? 9.515 6.954 29.873 1.00 17.42 390 SER A O 1
ATOM 3072 N N . MET A 1 391 ? 8.801 6.355 27.826 1.00 17.08 391 MET A N 1
ATOM 3073 C CA . MET A 1 391 ? 7.614 7.218 27.895 1.00 17.37 391 MET A CA 1
ATOM 3074 C C . MET A 1 391 ? 6.624 6.672 28.923 1.00 17.70 391 MET A C 1
ATOM 3075 O O . MET A 1 391 ? 6.142 7.410 29.795 1.00 18.59 391 MET A O 1
ATOM 3080 N N . LYS A 1 392 ? 6.340 5.357 28.861 1.00 17.09 392 LYS A N 1
ATOM 3081 C CA . LYS A 1 392 ? 5.383 4.756 29.783 1.00 17.81 392 LYS A CA 1
ATOM 3082 C C . LYS A 1 392 ? 5.775 4.932 31.237 1.00 18.18 392 LYS A C 1
ATOM 3083 O O . LYS A 1 392 ? 4.924 5.243 32.072 1.00 19.40 392 LYS A O 1
ATOM 3089 N N . HIS A 1 393 ? 7.062 4.740 31.544 1.00 16.95 393 HIS A N 1
ATOM 3090 C CA . HIS A 1 393 ? 7.530 4.805 32.919 1.00 16.76 393 HIS A CA 1
ATOM 3091 C C . HIS A 1 393 ? 8.175 6.119 33.307 1.00 17.70 393 HIS A C 1
ATOM 3092 O O . HIS A 1 393 ? 8.811 6.211 34.361 1.00 17.66 393 HIS A O 1
ATOM 3099 N N . TRP A 1 394 ? 7.950 7.167 32.507 1.00 17.66 394 TRP A N 1
ATOM 3100 C CA . TRP A 1 394 ? 8.525 8.481 32.795 1.00 18.21 394 TRP A CA 1
ATOM 3101 C C . TRP A 1 394 ? 8.200 8.978 34.215 1.00 18.77 394 TRP A C 1
ATOM 3102 O O . TRP A 1 394 ? 7.054 8.904 34.654 1.00 19.45 394 TRP A O 1
ATOM 3113 N N . GLY A 1 395 ? 9.237 9.403 34.925 1.00 19.71 395 GLY A N 1
ATOM 3114 C CA . GLY A 1 395 ? 9.135 9.952 36.271 1.00 20.56 395 GLY A CA 1
ATOM 3115 C C . GLY A 1 395 ? 9.080 8.951 37.403 1.00 21.76 395 GLY A C 1
ATOM 3116 O O . GLY A 1 395 ? 9.079 9.353 38.573 1.00 23.31 395 GLY A O 1
ATOM 3117 N N . ARG A 1 396 ? 9.065 7.648 37.081 1.00 20.32 396 ARG A N 1
ATOM 3118 C CA . ARG A 1 396 ? 8.987 6.649 38.142 1.00 19.67 396 ARG A CA 1
ATOM 3119 C C . ARG A 1 396 ? 10.333 6.215 38.647 1.00 20.08 396 ARG A C 1
ATOM 3120 O O . ARG A 1 396 ? 11.264 6.065 37.859 1.00 21.05 396 ARG A O 1
ATOM 3128 N N . ARG A 1 397 ? 10.426 6.002 39.975 1.00 19.46 397 ARG A N 1
ATOM 3129 C CA . ARG A 1 397 ? 11.616 5.454 40.615 1.00 20.07 397 ARG A CA 1
ATOM 3130 C C . ARG A 1 397 ? 11.581 3.945 40.304 1.00 19.14 397 ARG A C 1
ATOM 3131 O O . ARG A 1 397 ? 10.510 3.375 40.008 1.00 18.68 397 ARG A O 1
ATOM 3139 N N . LYS A 1 398 ? 12.747 3.291 40.400 1.00 18.65 398 LYS A N 1
ATOM 3140 C CA . LYS A 1 398 ? 12.824 1.859 40.104 1.00 18.20 398 LYS A CA 1
ATOM 3141 C C . LYS A 1 398 ? 13.335 1.040 41.282 1.00 18.75 398 LYS A C 1
ATOM 3142 O O . LYS A 1 398 ? 13.919 1.581 42.226 1.00 19.39 398 LYS A O 1
ATOM 3148 N N . ALA A 1 399 ? 13.158 -0.274 41.209 1.00 18.56 399 ALA A N 1
ATOM 3149 C CA . ALA A 1 399 ? 13.629 -1.154 42.283 1.00 19.24 399 ALA A CA 1
ATOM 3150 C C . ALA A 1 399 ? 14.123 -2.496 41.726 1.00 19.16 399 ALA A C 1
ATOM 3151 O O . ALA A 1 399 ? 13.757 -2.911 40.632 1.00 18.91 399 ALA A O 1
ATOM 3153 N N . TRP A 1 400 ? 14.943 -3.185 42.508 1.00 18.68 400 TRP A N 1
ATOM 3154 C CA . TRP A 1 400 ? 15.418 -4.527 42.193 1.00 18.07 400 TRP A CA 1
ATOM 3155 C C . TRP A 1 400 ? 15.021 -5.338 43.424 1.00 18.68 400 TRP A C 1
ATOM 3156 O O . TRP A 1 400 ? 15.350 -4.946 44.546 1.00 19.16 400 TRP A O 1
ATOM 3167 N N . CYS A 1 401 ? 14.257 -6.409 43.228 1.00 18.15 401 CYS A N 1
ATOM 3168 C CA . CYS A 1 401 ? 13.831 -7.229 44.364 1.00 18.88 401 CYS A CA 1
ATOM 3169 C C . CYS A 1 401 ? 14.092 -8.704 44.134 1.00 18.94 401 CYS A C 1
ATOM 3170 O O . CYS A 1 401 ? 14.153 -9.153 42.988 1.00 18.57 401 CYS A O 1
ATOM 3173 N N . ARG A 1 402 ? 14.271 -9.454 45.228 1.00 17.70 402 ARG A N 1
ATOM 3174 C CA . ARG A 1 402 ? 14.560 -10.877 45.150 1.00 17.35 402 ARG A CA 1
ATOM 3175 C C . ARG A 1 402 ? 13.353 -11.697 45.574 1.00 18.53 402 ARG A C 1
ATOM 3176 O O . ARG A 1 402 ? 12.841 -11.518 46.684 1.00 19.72 402 ARG A O 1
ATOM 3184 N N . GLN A 1 403 ? 12.894 -12.597 44.710 1.00 18.39 403 GLN A N 1
ATOM 3185 C CA . GLN A 1 403 ? 11.739 -13.436 44.997 1.00 19.62 403 GLN A CA 1
ATOM 3186 C C . GLN A 1 403 ? 12.076 -14.443 46.120 1.00 20.96 403 GLN A C 1
ATOM 3187 O O . GLN A 1 403 ? 13.059 -15.177 46.012 1.00 21.29 403 GLN A O 1
ATOM 3193 N N . LEU A 1 404 ? 11.274 -14.454 47.193 1.00 20.69 404 LEU A N 1
ATOM 3194 C CA . LEU A 1 404 ? 11.492 -15.368 48.324 1.00 22.06 404 LEU A CA 1
ATOM 3195 C C . LEU A 1 404 ? 10.647 -16.599 48.061 1.00 22.97 404 LEU A C 1
ATOM 3196 O O . LEU A 1 404 ? 9.463 -16.603 48.377 1.00 22.67 404 LEU A O 1
ATOM 3201 N N . GLY A 1 405 ? 11.228 -17.611 47.434 1.00 24.43 405 GLY A N 1
ATOM 3202 C CA . GLY A 1 405 ? 10.489 -18.827 47.108 1.00 26.24 405 GLY A CA 1
ATOM 3203 C C . GLY A 1 405 ? 9.419 -18.623 46.051 1.00 28.54 405 GLY A C 1
ATOM 3204 O O . GLY A 1 405 ? 9.285 -17.533 45.504 1.00 29.67 405 GLY A O 1
ATOM 3205 N N . GLU A 1 406 ? 8.640 -19.665 45.737 1.00 29.34 406 GLU A N 1
ATOM 3206 C CA . GLU A 1 406 ? 7.579 -19.555 44.729 1.00 30.42 406 GLU A CA 1
ATOM 3207 C C . GLU A 1 406 ? 6.369 -18.756 45.193 1.00 30.47 406 GLU A C 1
ATOM 3208 O O . GLU A 1 406 ? 5.609 -18.243 44.359 1.00 31.57 406 GLU A O 1
ATOM 3214 N N . LYS A 1 407 ? 6.131 -18.691 46.509 1.00 28.81 407 LYS A N 1
ATOM 3215 C CA . LYS A 1 407 ? 4.946 -18.023 47.027 1.00 28.72 407 LYS A CA 1
ATOM 3216 C C . LYS A 1 407 ? 5.185 -16.799 47.870 1.00 27.61 407 LYS A C 1
ATOM 3217 O O . LYS A 1 407 ? 4.216 -16.148 48.249 1.00 28.10 407 LYS A O 1
ATOM 3223 N N . GLY A 1 408 ? 6.437 -16.539 48.244 1.00 26.23 408 GLY A N 1
ATOM 3224 C CA . GLY A 1 408 ? 6.724 -15.409 49.112 1.00 25.57 408 GLY A CA 1
ATOM 3225 C C . GLY A 1 408 ? 6.749 -14.085 48.380 1.00 25.45 408 GLY A C 1
ATOM 3226 O O . GLY A 1 408 ? 6.543 -14.010 47.167 1.00 25.32 408 GLY A O 1
ATOM 3227 N N . PRO A 1 409 ? 7.007 -13.019 49.124 1.00 24.97 409 PRO A N 1
ATOM 3228 C CA . PRO A 1 409 ? 7.075 -11.696 48.498 1.00 24.58 409 PRO A CA 1
ATOM 3229 C C . PRO A 1 409 ? 8.369 -11.489 47.704 1.00 23.53 409 PRO A C 1
ATOM 3230 O O . PRO A 1 409 ? 9.325 -12.268 47.827 1.00 23.01 409 PRO A O 1
ATOM 3234 N N . CYS A 1 410 ? 8.399 -10.427 46.883 1.00 22.40 410 CYS A N 1
ATOM 3235 C CA . CYS A 1 410 ? 9.620 -10.065 46.175 1.00 22.29 410 CYS A CA 1
ATOM 3236 C C . CYS A 1 410 ? 10.209 -9.010 47.113 1.00 22.47 410 CYS A C 1
ATOM 3237 O O . CYS A 1 410 ? 9.668 -7.902 47.226 1.00 23.19 410 CYS A O 1
ATOM 3240 N N . GLN A 1 411 ? 11.277 -9.361 47.815 1.00 21.81 411 GLN A N 1
ATOM 3241 C CA . GLN A 1 411 ? 11.914 -8.510 48.813 1.00 22.22 411 GLN A CA 1
ATOM 3242 C C . GLN A 1 411 ? 12.855 -7.509 48.222 1.00 22.25 411 GLN A C 1
ATOM 3243 O O . GLN A 1 411 ? 13.821 -7.873 47.569 1.00 21.93 411 GLN A O 1
ATOM 3249 N N . ARG A 1 412 ? 12.590 -6.231 48.490 1.00 22.20 412 ARG A N 1
ATOM 3250 C CA . ARG A 1 412 ? 13.395 -5.125 47.983 1.00 22.70 412 ARG A CA 1
ATOM 3251 C C . ARG A 1 412 ? 14.869 -5.277 48.323 1.00 23.00 412 ARG A C 1
ATOM 3252 O O . ARG A 1 412 ? 15.203 -5.537 49.477 1.00 24.73 412 ARG A O 1
ATOM 3260 N N . VAL A 1 413 ? 15.749 -5.143 47.327 1.00 21.78 413 VAL A N 1
ATOM 3261 C CA . VAL A 1 413 ? 17.189 -5.230 47.512 1.00 22.12 413 VAL A CA 1
ATOM 3262 C C . VAL A 1 413 ? 17.772 -3.824 47.472 1.00 22.18 413 VAL A C 1
ATOM 3263 O O . VAL A 1 413 ? 18.430 -3.397 48.421 1.00 23.08 413 VAL A O 1
ATOM 3267 N N . VAL A 1 414 ? 17.532 -3.092 46.366 1.00 21.33 414 VAL A N 1
ATOM 3268 C CA . VAL A 1 414 ? 18.008 -1.730 46.159 1.00 20.79 414 VAL A CA 1
ATOM 3269 C C . VAL A 1 414 ? 16.950 -0.969 45.339 1.00 21.51 414 VAL A C 1
ATOM 3270 O O . VAL A 1 414 ? 16.134 -1.565 44.612 1.00 21.17 414 VAL A O 1
ATOM 3274 N N . SER A 1 415 ? 16.966 0.354 45.459 1.00 21.57 415 SER A N 1
ATOM 3275 C CA A SER A 1 415 ? 16.021 1.195 44.720 0.70 22.64 415 SER A CA 1
ATOM 3276 C CA B SER A 1 415 ? 16.008 1.213 44.760 0.30 22.31 415 SER A CA 1
ATOM 3277 C C . SER A 1 415 ? 16.709 2.477 44.255 1.00 22.92 415 SER A C 1
ATOM 3278 O O . SER A 1 415 ? 17.760 2.838 44.780 1.00 22.73 415 SER A O 1
ATOM 3283 N N . THR A 1 416 ? 16.121 3.167 43.263 1.00 23.67 416 THR A N 1
ATOM 3284 C CA . THR A 1 416 ? 16.722 4.410 42.765 1.00 25.61 416 THR A CA 1
ATOM 3285 C C . THR A 1 416 ? 16.048 5.610 43.462 1.00 29.72 416 THR A C 1
ATOM 3286 O O . THR A 1 416 ? 14.998 5.450 44.083 1.00 29.10 416 THR A O 1
ATOM 3290 N N . HIS A 1 417 ? 16.627 6.805 43.343 1.00 34.09 417 HIS A N 1
ATOM 3291 C CA . HIS A 1 417 ? 16.021 8.004 43.935 1.00 38.84 417 HIS A CA 1
ATOM 3292 C C . HIS A 1 417 ? 15.977 9.153 42.935 1.00 41.35 417 HIS A C 1
ATOM 3293 O O . HIS A 1 417 ? 15.125 9.159 42.044 1.00 42.58 417 HIS A O 1
ATOM 3300 N N . LEU A 1 422 ? 18.096 3.403 49.224 1.00 37.67 422 LEU A N 1
ATOM 3301 C CA . LEU A 1 422 ? 19.392 2.723 49.237 1.00 37.53 422 LEU A CA 1
ATOM 3302 C C . LEU A 1 422 ? 19.668 2.104 47.853 1.00 34.93 422 LEU A C 1
ATOM 3303 O O . LEU A 1 422 ? 19.118 1.052 47.541 1.00 34.24 422 LEU A O 1
ATOM 3308 N N . SER A 1 423 ? 20.497 2.757 47.027 1.00 32.63 423 SER A N 1
ATOM 3309 C CA . SER A 1 423 ? 20.825 2.240 45.692 1.00 31.56 423 SER A CA 1
ATOM 3310 C C . SER A 1 423 ? 22.023 1.280 45.669 1.00 29.57 423 SER A C 1
ATOM 3311 O O . SER A 1 423 ? 22.376 0.765 44.606 1.00 28.62 423 SER A O 1
ATOM 3314 N N . PHE A 1 424 ? 22.664 1.062 46.818 1.00 28.80 424 PHE A N 1
ATOM 3315 C CA . PHE A 1 424 ? 23.829 0.201 46.903 1.00 29.42 424 PHE A CA 1
ATOM 3316 C C . PHE A 1 424 ? 23.704 -0.623 48.161 1.00 29.52 424 PHE A C 1
ATOM 3317 O O . PHE A 1 424 ? 23.392 -0.079 49.219 1.00 29.91 424 PHE A O 1
ATOM 3325 N N . LEU A 1 425 ? 23.943 -1.923 48.059 1.00 28.79 425 LEU A N 1
ATOM 3326 C CA . LEU A 1 425 ? 23.856 -2.795 49.221 1.00 29.12 425 LEU A CA 1
ATOM 3327 C C . LEU A 1 425 ? 25.048 -3.720 49.238 1.00 29.16 425 LEU A C 1
ATOM 3328 O O . LEU A 1 425 ? 25.338 -4.348 48.231 1.00 29.09 425 LEU A O 1
ATOM 3333 N N . ARG A 1 426 ? 25.744 -3.798 50.379 1.00 28.01 426 ARG A N 1
ATOM 3334 C CA . ARG A 1 426 ? 26.857 -4.711 50.576 1.00 27.23 426 ARG A CA 1
ATOM 3335 C C . ARG A 1 426 ? 26.324 -5.822 51.504 1.00 25.85 426 ARG A C 1
ATOM 3336 O O . ARG A 1 426 ? 25.781 -5.527 52.572 1.00 25.62 426 ARG A O 1
ATOM 3344 N N . ARG A 1 427 ? 26.452 -7.092 51.091 1.00 24.88 427 ARG A N 1
ATOM 3345 C CA . ARG A 1 427 ? 26.007 -8.224 51.911 1.00 24.81 427 ARG A CA 1
ATOM 3346 C C . ARG A 1 427 ? 26.679 -9.487 51.427 1.00 24.93 427 ARG A C 1
ATOM 3347 O O . ARG A 1 427 ? 26.918 -9.632 50.230 1.00 25.38 427 ARG A O 1
ATOM 3355 N N . TRP A 1 428 ? 27.022 -10.394 52.352 1.00 24.43 428 TRP A N 1
ATOM 3356 C CA . TRP A 1 428 ? 27.655 -11.675 52.018 1.00 24.86 428 TRP A CA 1
ATOM 3357 C C . TRP A 1 428 ? 28.944 -11.546 51.192 1.00 26.43 428 TRP A C 1
ATOM 3358 O O . TRP A 1 428 ? 29.178 -12.352 50.291 1.00 27.45 428 TRP A O 1
ATOM 3369 N N . ASN A 1 429 ? 29.764 -10.528 51.508 1.00 26.70 429 ASN A N 1
ATOM 3370 C CA A ASN A 1 429 ? 31.031 -10.225 50.837 0.50 27.58 429 ASN A CA 1
ATOM 3371 C CA B ASN A 1 429 ? 31.030 -10.234 50.826 0.50 27.54 429 ASN A CA 1
ATOM 3372 C C . ASN A 1 429 ? 30.862 -9.817 49.361 1.00 27.94 429 ASN A C 1
ATOM 3373 O O . ASN A 1 429 ? 31.817 -9.852 48.583 1.00 28.69 429 ASN A O 1
ATOM 3382 N N . GLY A 1 430 ? 29.657 -9.417 48.995 1.00 26.82 430 GLY A N 1
ATOM 3383 C CA . GLY A 1 430 ? 29.367 -8.974 47.645 1.00 26.54 430 GLY A CA 1
ATOM 3384 C C . GLY A 1 430 ? 28.589 -7.679 47.702 1.00 25.34 430 GLY A C 1
ATOM 3385 O O . GLY A 1 430 ? 28.389 -7.098 48.783 1.00 25.80 430 GLY A O 1
ATOM 3386 N N . SER A 1 431 ? 28.154 -7.205 46.534 1.00 24.29 431 SER A N 1
ATOM 3387 C CA . SER A 1 431 ? 27.391 -5.967 46.491 1.00 23.30 431 SER A CA 1
ATOM 3388 C C . SER A 1 431 ? 26.435 -5.900 45.301 1.00 21.98 431 SER A C 1
AT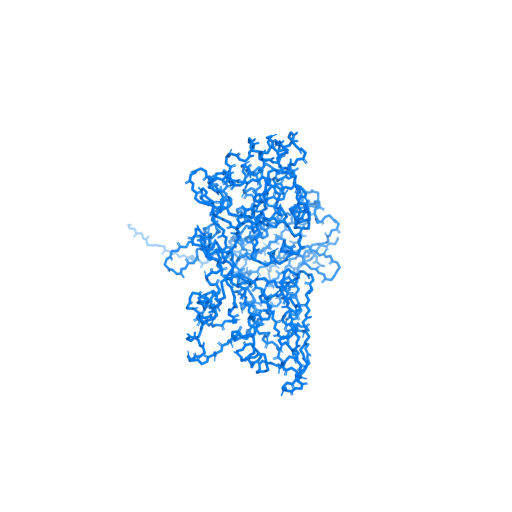OM 3389 O O . SER A 1 431 ? 26.615 -6.602 44.316 1.00 22.22 431 SER A O 1
ATOM 3392 N N . THR A 1 432 ? 25.409 -5.064 45.421 1.00 21.43 432 THR A N 1
ATOM 3393 C CA . THR A 1 432 ? 24.427 -4.865 44.350 1.00 21.53 432 THR A CA 1
ATOM 3394 C C . THR A 1 432 ? 24.266 -3.361 44.214 1.00 21.40 432 THR A C 1
ATOM 3395 O O . THR A 1 432 ? 24.046 -2.675 45.217 1.00 21.71 432 THR A O 1
ATOM 3399 N N . ALA A 1 433 ? 24.347 -2.859 42.990 1.00 20.88 433 ALA A N 1
ATOM 3400 C CA . ALA A 1 433 ? 24.169 -1.437 42.728 1.00 21.45 433 ALA A CA 1
ATOM 3401 C C . ALA A 1 433 ? 23.135 -1.286 41.618 1.00 22.05 433 ALA A C 1
ATOM 3402 O O . ALA A 1 433 ? 23.130 -2.074 40.672 1.00 22.97 433 ALA A O 1
ATOM 3404 N N . ILE A 1 434 ? 22.285 -0.260 41.710 1.00 21.60 434 ILE A N 1
ATOM 3405 C CA . ILE A 1 434 ? 21.278 -0.034 40.682 1.00 22.09 434 ILE A CA 1
ATOM 3406 C C . ILE A 1 434 ? 21.479 1.345 40.073 1.00 22.86 434 ILE A C 1
ATOM 3407 O O . ILE A 1 434 ? 21.698 2.319 40.811 1.00 23.09 434 ILE A O 1
ATOM 3412 N N . THR A 1 435 ? 21.439 1.419 38.735 1.00 21.82 435 THR A N 1
ATOM 3413 C CA A THR A 1 435 ? 21.556 2.693 38.008 0.50 22.21 435 THR A CA 1
ATOM 3414 C CA B THR A 1 435 ? 21.601 2.667 37.985 0.50 22.12 435 THR A CA 1
ATOM 3415 C C . THR A 1 435 ? 20.487 2.743 36.935 1.00 21.41 435 THR A C 1
ATOM 3416 O O . THR A 1 435 ? 20.163 1.722 36.324 1.00 20.78 435 THR A O 1
ATOM 3423 N N . ASP A 1 436 ? 19.912 3.929 36.729 1.00 20.35 436 ASP A N 1
ATOM 3424 C CA . ASP A 1 436 ? 18.832 4.074 35.765 1.00 20.55 436 ASP A CA 1
ATOM 3425 C C . ASP A 1 436 ? 19.091 5.098 34.701 1.00 21.50 436 ASP A C 1
ATOM 3426 O O . ASP A 1 436 ? 19.366 6.254 35.019 1.00 23.32 436 ASP A O 1
ATOM 3431 N N . ASP A 1 437 ? 18.953 4.696 33.431 1.00 20.30 437 ASP A N 1
ATOM 3432 C CA . ASP A 1 437 ? 19.082 5.620 32.316 1.00 19.87 437 ASP A CA 1
ATOM 3433 C C . ASP A 1 437 ? 17.617 5.929 31.916 1.00 19.94 437 ASP A C 1
ATOM 3434 O O . ASP A 1 437 ? 17.005 5.164 31.169 1.00 19.53 437 ASP A O 1
ATOM 3439 N N . THR A 1 438 ? 17.056 7.007 32.460 1.00 20.12 438 THR A N 1
ATOM 3440 C CA . THR A 1 438 ? 15.642 7.329 32.245 1.00 20.24 438 THR A CA 1
ATOM 3441 C C . THR A 1 438 ? 15.324 7.792 30.834 1.00 20.14 438 THR A C 1
ATOM 3442 O O . THR A 1 438 ? 14.227 7.527 30.336 1.00 20.50 438 THR A O 1
ATOM 3446 N N . LEU A 1 439 ? 16.279 8.461 30.176 1.00 19.39 439 LEU A N 1
ATOM 3447 C CA . LEU A 1 439 ? 16.049 8.893 28.807 1.00 19.44 439 LEU A CA 1
ATOM 3448 C C . LEU A 1 439 ? 16.045 7.688 27.858 1.00 20.21 439 LEU A C 1
ATOM 3449 O O . LEU A 1 439 ? 15.189 7.583 26.971 1.00 20.86 439 LEU A O 1
ATOM 3454 N N . GLY A 1 440 ? 16.984 6.770 28.057 1.00 19.44 440 GLY A N 1
ATOM 3455 C CA . GLY A 1 440 ? 17.083 5.595 27.196 1.00 19.50 440 GLY A CA 1
ATOM 3456 C C . GLY A 1 440 ? 16.202 4.415 27.551 1.00 19.42 440 GLY A C 1
ATOM 3457 O O . GLY A 1 440 ? 16.081 3.478 26.761 1.00 20.86 440 GLY A O 1
ATOM 3458 N N . GLY A 1 441 ? 15.617 4.442 28.739 1.00 18.50 441 GLY A N 1
ATOM 3459 C CA . GLY A 1 441 ? 14.771 3.349 29.191 1.00 18.02 441 GLY A CA 1
ATOM 3460 C C . GLY A 1 441 ? 15.566 2.079 29.466 1.00 17.78 441 GLY A C 1
ATOM 3461 O O . GLY A 1 441 ? 15.230 0.999 28.953 1.00 16.26 441 GLY A O 1
ATOM 3462 N N . THR A 1 442 ? 16.639 2.198 30.253 1.00 17.38 442 THR A N 1
ATOM 3463 C CA . THR A 1 442 ? 17.411 1.006 30.617 1.00 17.98 442 THR A CA 1
ATOM 3464 C C . THR A 1 442 ? 17.777 1.055 32.061 1.00 18.04 442 THR A C 1
ATOM 3465 O O . THR A 1 442 ? 18.458 1.979 32.490 1.00 17.96 442 THR A O 1
ATOM 3469 N N . LEU A 1 443 ? 17.330 0.064 32.825 1.00 17.84 443 LEU A N 1
ATOM 3470 C CA . LEU A 1 443 ? 17.678 -0.027 34.240 1.00 18.33 443 LEU A CA 1
ATOM 3471 C C . LEU A 1 443 ? 18.819 -1.085 34.301 1.00 18.99 443 LEU A C 1
ATOM 3472 O O . LEU A 1 443 ? 18.701 -2.149 33.701 1.00 19.43 443 LEU A O 1
ATOM 3477 N N . THR A 1 444 ? 19.928 -0.787 34.985 1.00 18.20 444 THR A N 1
ATOM 3478 C CA . THR A 1 444 ? 21.062 -1.718 35.068 1.00 19.17 444 THR A CA 1
ATOM 3479 C C . THR A 1 444 ? 21.361 -2.035 36.519 1.00 19.09 444 THR A C 1
ATOM 3480 O O . THR A 1 444 ? 21.450 -1.120 37.356 1.00 18.82 444 THR A O 1
ATOM 3484 N N . ILE A 1 445 ? 21.508 -3.332 36.819 1.00 18.34 445 ILE A N 1
ATOM 3485 C CA . ILE A 1 445 ? 21.816 -3.781 38.166 1.00 19.10 445 ILE A CA 1
ATOM 3486 C C . ILE A 1 445 ? 23.175 -4.449 38.054 1.00 19.54 445 ILE A C 1
ATOM 3487 O O . ILE A 1 445 ? 23.376 -5.269 37.160 1.00 19.47 445 ILE A O 1
ATOM 3492 N N . THR A 1 446 ? 24.132 -4.057 38.904 1.00 19.75 446 THR A N 1
ATOM 3493 C CA . THR A 1 446 ? 25.459 -4.667 38.857 1.00 20.88 446 THR A CA 1
ATOM 3494 C C . THR A 1 446 ? 25.671 -5.452 40.141 1.00 21.08 446 THR A C 1
ATOM 3495 O O . THR A 1 446 ? 25.562 -4.890 41.227 1.00 21.19 446 THR A O 1
ATOM 3499 N N . LEU A 1 447 ? 25.970 -6.740 40.015 1.00 21.33 447 LEU A N 1
ATOM 3500 C CA . LEU A 1 447 ? 26.225 -7.619 41.145 1.00 21.80 447 LEU A CA 1
ATOM 3501 C C . LEU A 1 447 ? 27.733 -7.847 41.168 1.00 23.51 447 LEU A C 1
ATOM 3502 O O . LEU A 1 447 ? 28.268 -8.331 40.182 1.00 24.45 447 LEU A O 1
ATOM 3507 N N . ARG A 1 448 ? 28.423 -7.468 42.246 1.00 23.99 448 ARG A N 1
ATOM 3508 C CA . ARG A 1 448 ? 29.873 -7.670 42.331 1.00 24.29 448 ARG A CA 1
ATOM 3509 C C . ARG A 1 448 ? 30.179 -8.844 43.229 1.00 24.08 448 ARG A C 1
ATOM 3510 O O . ARG A 1 448 ? 29.455 -9.087 44.192 1.00 23.77 448 ARG A O 1
ATOM 3518 N N . ASN A 1 449 ? 31.246 -9.608 42.900 1.00 23.95 449 ASN A N 1
ATOM 3519 C CA . ASN A 1 449 ? 31.624 -10.832 43.620 1.00 24.18 449 ASN A CA 1
ATOM 3520 C C . ASN A 1 449 ? 30.453 -11.794 43.637 1.00 23.80 449 ASN A C 1
ATOM 3521 O O . ASN A 1 449 ? 29.992 -12.246 44.698 1.00 24.31 449 ASN A O 1
ATOM 3526 N N . LEU A 1 450 ? 29.949 -12.103 42.436 1.00 22.66 450 LEU A N 1
ATOM 3527 C CA . LEU A 1 450 ? 28.819 -13.010 42.262 1.00 22.53 450 LEU A CA 1
ATOM 3528 C C . LEU A 1 450 ? 29.137 -14.361 42.880 1.00 22.94 450 LEU A C 1
ATOM 3529 O O . LEU A 1 450 ? 30.252 -14.858 42.712 1.00 23.47 450 LEU A O 1
ATOM 3534 N N . GLN A 1 451 ? 28.214 -14.910 43.645 1.00 22.12 451 GLN A N 1
ATOM 3535 C CA . GLN A 1 451 ? 28.440 -16.216 44.270 1.00 22.86 451 GLN A CA 1
ATOM 3536 C C . GLN A 1 451 ? 27.189 -17.072 44.126 1.00 22.62 451 GLN A C 1
ATOM 3537 O O . GLN A 1 451 ? 26.122 -16.517 43.855 1.00 22.00 451 GLN A O 1
ATOM 3543 N N . PRO A 1 452 ? 27.236 -18.399 44.359 1.00 22.09 452 PRO A N 1
ATOM 3544 C CA . PRO A 1 452 ? 25.999 -19.199 44.271 1.00 21.65 452 PRO A CA 1
ATOM 3545 C C . PRO A 1 452 ? 24.865 -18.665 45.146 1.00 21.23 452 PRO A C 1
ATOM 3546 O O . PRO A 1 452 ? 23.686 -18.841 44.791 1.00 22.08 452 PRO A O 1
ATOM 3550 N N . HIS A 1 453 ? 25.192 -18.006 46.285 1.00 19.89 453 HIS A N 1
ATOM 3551 C CA . HIS A 1 453 ? 24.128 -17.462 47.137 1.00 19.66 453 HIS A CA 1
ATOM 3552 C C . HIS A 1 453 ? 23.312 -16.359 46.437 1.00 19.91 453 HIS A C 1
ATOM 3553 O O . HIS A 1 453 ? 22.272 -15.980 46.956 1.00 21.31 453 HIS A O 1
ATOM 3560 N N . ASP A 1 454 ? 23.788 -15.840 45.286 1.00 18.65 454 ASP A N 1
ATOM 3561 C CA . ASP A 1 454 ? 23.078 -14.823 44.500 1.00 18.55 454 ASP A CA 1
ATOM 3562 C C . ASP A 1 454 ? 22.138 -15.460 43.464 1.00 18.89 454 ASP A C 1
ATOM 3563 O O . ASP A 1 454 ? 21.307 -14.736 42.907 1.00 19.20 454 ASP A O 1
ATOM 3568 N N . ALA A 1 455 ? 22.275 -16.767 43.161 1.00 18.67 455 ALA A N 1
ATOM 3569 C CA . ALA A 1 455 ? 21.435 -17.397 42.155 1.00 19.17 455 ALA A CA 1
ATOM 3570 C C . ALA A 1 455 ? 19.975 -17.368 42.579 1.00 19.68 455 ALA A C 1
ATOM 3571 O O . ALA A 1 455 ? 19.665 -17.524 43.767 1.00 20.40 455 ALA A O 1
ATOM 3573 N N . GLY A 1 456 ? 19.092 -17.163 41.616 1.00 19.52 456 GLY A N 1
ATOM 3574 C CA . GLY A 1 456 ? 17.669 -17.133 41.929 1.00 19.73 456 GLY A CA 1
ATOM 3575 C C . GLY A 1 456 ? 16.891 -16.152 41.082 1.00 19.05 456 GLY A C 1
ATOM 3576 O O . GLY A 1 456 ? 17.434 -15.563 40.156 1.00 18.77 456 GLY A O 1
ATOM 3577 N N . LEU A 1 457 ? 15.623 -15.990 41.418 1.00 18.46 457 LEU A N 1
ATOM 3578 C CA A LEU A 1 457 ? 14.702 -15.129 40.682 0.50 17.46 457 LEU A CA 1
ATOM 3579 C CA B LEU A 1 457 ? 14.724 -15.120 40.673 0.50 18.31 457 LEU A CA 1
ATOM 3580 C C . LEU A 1 457 ? 14.589 -13.733 41.269 1.00 17.68 457 LEU A C 1
ATOM 3581 O O . LEU A 1 457 ? 14.409 -13.581 42.476 1.00 18.04 457 LEU A O 1
ATOM 3590 N N . TYR A 1 458 ? 14.656 -12.729 40.417 1.00 16.79 458 TYR A N 1
ATOM 3591 C CA . TYR A 1 458 ? 14.544 -11.345 40.832 1.00 16.56 458 TYR A CA 1
ATOM 3592 C C . TYR A 1 458 ? 13.623 -10.580 39.873 1.00 16.97 458 TYR A C 1
ATOM 3593 O O . TYR A 1 458 ? 13.349 -11.054 38.766 1.00 17.33 458 TYR A O 1
ATOM 3602 N N . GLN A 1 459 ? 13.208 -9.374 40.276 1.00 16.49 459 GLN A N 1
ATOM 3603 C CA . GLN A 1 459 ? 12.433 -8.516 39.386 1.00 16.06 459 GLN A CA 1
ATOM 3604 C C . GLN A 1 459 ? 13.047 -7.144 39.341 1.00 16.76 459 GLN A C 1
ATOM 3605 O O . GLN A 1 459 ? 13.530 -6.629 40.342 1.00 16.47 459 GLN A O 1
ATOM 3611 N N . CYS A 1 460 ? 13.032 -6.552 38.155 1.00 16.67 460 CYS A N 1
ATOM 3612 C CA . CYS A 1 460 ? 13.331 -5.138 37.935 1.00 16.74 460 CYS A CA 1
ATOM 3613 C C . CYS A 1 460 ? 11.924 -4.564 38.013 1.00 17.21 460 CYS A C 1
ATOM 3614 O O . CYS A 1 460 ? 11.033 -5.098 37.356 1.00 17.82 460 CYS A O 1
ATOM 3617 N N . GLN A 1 461 ? 11.703 -3.493 38.777 1.00 16.41 461 GLN A N 1
ATOM 3618 C CA . GLN A 1 461 ? 10.362 -2.917 38.926 1.00 16.13 461 GLN A CA 1
ATOM 3619 C C . GLN A 1 461 ? 10.315 -1.414 38.712 1.00 17.54 461 GLN A C 1
ATOM 3620 O O . GLN A 1 461 ? 11.284 -0.714 38.924 1.00 17.43 461 GLN A O 1
ATOM 3626 N N . SER A 1 462 ? 9.142 -0.929 38.349 1.00 18.62 462 SER A N 1
ATOM 3627 C CA . SER A 1 462 ? 8.897 0.489 38.181 1.00 20.31 462 SER A CA 1
ATOM 3628 C C . SER A 1 462 ? 7.860 0.811 39.255 1.00 21.81 462 SER A C 1
ATOM 3629 O O . SER A 1 462 ? 6.804 0.187 39.268 1.00 22.76 462 SER A O 1
ATOM 3632 N N . LEU A 1 463 ? 8.134 1.776 40.129 1.00 21.88 463 LEU A N 1
ATOM 3633 C CA . LEU A 1 463 ? 7.219 2.087 41.226 1.00 23.55 463 LEU A CA 1
ATOM 3634 C C . LEU A 1 463 ? 6.320 3.268 40.945 1.00 26.18 463 LEU A C 1
ATOM 3635 O O . LEU A 1 463 ? 6.757 4.229 40.340 1.00 25.86 463 LEU A O 1
ATOM 3640 N N . HIS A 1 464 ? 5.086 3.214 41.428 1.00 28.68 464 HIS A N 1
ATOM 3641 C CA . HIS A 1 464 ? 4.151 4.334 41.271 1.00 31.86 464 HIS A CA 1
ATOM 3642 C C . HIS A 1 464 ? 3.113 4.185 42.354 1.00 34.41 464 HIS A C 1
ATOM 3643 O O . HIS A 1 464 ? 2.433 3.159 42.423 1.00 34.36 464 HIS A O 1
ATOM 3650 N N . GLY A 1 465 ? 3.061 5.171 43.248 1.00 36.30 465 GLY A N 1
ATOM 3651 C CA . GLY A 1 465 ? 2.151 5.159 44.388 1.00 37.85 465 GLY A CA 1
ATOM 3652 C C . GLY A 1 465 ? 2.533 4.031 45.320 1.00 39.30 465 GLY A C 1
ATOM 3653 O O . GLY A 1 465 ? 3.680 3.947 45.763 1.00 39.86 465 GLY A O 1
ATOM 3654 N N . SER A 1 466 ? 1.589 3.144 45.597 1.00 39.89 466 SER A N 1
ATOM 3655 C CA . SER A 1 466 ? 1.849 1.973 46.436 1.00 40.50 466 SER A CA 1
ATOM 3656 C C . SER A 1 466 ? 2.008 0.682 45.578 1.00 39.89 466 SER A C 1
ATOM 3657 O O . SER A 1 466 ? 2.187 -0.401 46.140 1.00 40.61 466 SER A O 1
ATOM 3660 N N . GLU A 1 467 ? 1.952 0.805 44.232 1.00 38.18 467 GLU A N 1
ATOM 3661 C CA . GLU A 1 467 ? 2.049 -0.275 43.261 1.00 37.23 467 GLU A CA 1
ATOM 3662 C C . GLU A 1 467 ? 3.468 -0.381 42.643 1.00 34.38 467 GLU A C 1
ATOM 3663 O O . GLU A 1 467 ? 4.250 0.570 42.666 1.00 33.97 467 GLU A O 1
ATOM 3669 N N . ALA A 1 468 ? 3.793 -1.553 42.105 1.00 31.83 468 ALA A N 1
ATOM 3670 C CA . ALA A 1 468 ? 5.068 -1.803 41.453 1.00 30.47 468 ALA A CA 1
ATOM 3671 C C . ALA A 1 468 ? 4.769 -2.597 40.193 1.00 28.92 468 ALA A C 1
ATOM 3672 O O . ALA A 1 468 ? 4.085 -3.626 40.250 1.00 31.05 468 ALA A O 1
ATOM 3674 N N . ASP A 1 469 ? 5.243 -2.121 39.052 1.00 25.75 469 ASP A N 1
ATOM 3675 C CA . ASP A 1 469 ? 5.059 -2.819 37.787 1.00 24.39 469 ASP A CA 1
ATOM 3676 C C . ASP A 1 469 ? 6.313 -3.677 37.555 1.00 22.15 469 ASP A C 1
ATOM 3677 O O . ASP A 1 469 ? 7.418 -3.193 37.782 1.00 21.34 469 ASP A O 1
ATOM 3682 N N . THR A 1 470 ? 6.149 -4.923 37.091 1.00 21.23 470 THR A N 1
ATOM 3683 C CA . THR A 1 470 ? 7.301 -5.752 36.787 1.00 20.18 470 THR A CA 1
ATOM 3684 C C . THR A 1 470 ? 7.853 -5.352 35.429 1.00 20.68 470 THR A C 1
ATOM 3685 O O . THR A 1 470 ? 7.170 -5.541 34.421 1.00 22.07 470 THR A O 1
ATOM 3689 N N . LEU A 1 471 ? 9.083 -4.818 35.376 1.00 19.13 471 LEU A N 1
ATOM 3690 C CA . LEU A 1 471 ? 9.703 -4.485 34.092 1.00 19.63 471 LEU A CA 1
ATOM 3691 C C . LEU A 1 471 ? 10.295 -5.734 33.451 1.00 20.47 471 LEU A C 1
ATOM 3692 O O . LEU A 1 471 ? 10.310 -5.861 32.226 1.00 21.59 471 LEU A O 1
ATOM 3697 N N . ARG A 1 472 ? 10.823 -6.651 34.288 1.00 18.43 472 ARG A N 1
ATOM 3698 C CA . ARG A 1 472 ? 11.429 -7.873 33.827 1.00 17.52 472 ARG A CA 1
ATOM 3699 C C . ARG A 1 472 ? 11.632 -8.803 35.011 1.00 17.32 472 ARG A C 1
ATOM 3700 O O . ARG A 1 472 ? 11.929 -8.336 36.116 1.00 17.21 472 ARG A O 1
ATOM 3708 N N . LYS A 1 473 ? 11.476 -10.117 34.779 1.00 17.02 473 LYS A N 1
ATOM 3709 C CA . LYS A 1 473 ? 11.807 -11.138 35.770 1.00 16.77 473 LYS A CA 1
ATOM 3710 C C . LYS A 1 473 ? 13.130 -11.718 35.265 1.00 17.03 473 LYS A C 1
ATOM 3711 O O . LYS A 1 473 ? 13.251 -12.078 34.088 1.00 17.81 473 LYS A O 1
ATOM 3717 N N . VAL A 1 474 ? 14.113 -11.800 36.148 1.00 15.67 474 VAL A N 1
ATOM 3718 C CA . VAL A 1 474 ? 15.447 -12.259 35.796 1.00 16.10 474 VAL A CA 1
ATOM 3719 C C . VAL A 1 474 ? 15.849 -13.443 36.645 1.00 16.63 474 VAL A C 1
ATOM 3720 O O . VAL A 1 474 ? 15.724 -13.385 37.868 1.00 16.84 474 VAL A O 1
ATOM 3724 N N . LEU A 1 475 ? 16.409 -14.469 36.009 1.00 16.35 475 LEU A N 1
ATOM 3725 C CA . LEU A 1 475 ? 16.922 -15.612 36.731 1.00 17.99 475 LEU A CA 1
ATOM 3726 C C . LEU A 1 475 ? 18.424 -15.452 36.702 1.00 17.71 475 LEU A C 1
ATOM 3727 O O . LEU A 1 475 ? 19.020 -15.528 35.635 1.00 18.55 475 LEU A O 1
ATOM 3732 N N . VAL A 1 476 ? 19.035 -15.192 37.848 1.00 16.91 476 VAL A N 1
ATOM 3733 C CA . VAL A 1 476 ? 20.491 -15.063 37.930 1.00 17.00 476 VAL A CA 1
ATOM 3734 C C . VAL A 1 476 ? 21.050 -16.478 38.067 1.00 17.28 476 VAL A C 1
ATOM 3735 O O . VAL A 1 476 ? 20.618 -17.237 38.941 1.00 17.58 476 VAL A O 1
ATOM 3739 N N . GLU A 1 477 ? 21.967 -16.849 37.158 1.00 17.44 477 GLU A N 1
ATOM 3740 C CA . GLU A 1 477 ? 22.599 -18.165 37.172 1.00 18.88 477 GLU A CA 1
ATOM 3741 C C . GLU A 1 477 ? 24.087 -17.953 37.407 1.00 19.14 477 GLU A C 1
ATOM 3742 O O . GLU A 1 477 ? 24.670 -17.031 36.838 1.00 19.58 477 GLU A O 1
ATOM 3748 N N . VAL A 1 478 ? 24.682 -18.773 38.280 1.00 19.10 478 VAL A N 1
ATOM 3749 C CA . VAL A 1 478 ? 26.087 -18.590 38.615 1.00 19.59 478 VAL A CA 1
ATOM 3750 C C . VAL A 1 478 ? 26.899 -19.810 38.178 1.00 20.90 478 VAL A C 1
ATOM 3751 O O . VAL A 1 478 ? 26.673 -20.915 38.659 1.00 20.92 478 VAL A O 1
ATOM 3755 N N . LEU A 1 479 ? 27.806 -19.610 37.235 1.00 21.76 479 LEU A N 1
ATOM 3756 C CA . LEU A 1 479 ? 28.686 -20.683 36.780 1.00 24.01 479 LEU A CA 1
ATOM 3757 C C . LEU A 1 479 ? 29.806 -20.811 37.802 1.00 24.67 479 LEU A C 1
ATOM 3758 O O . LEU A 1 479 ? 30.192 -19.825 38.439 1.00 24.20 479 LEU A O 1
ATOM 3763 N N . ALA A 1 480 ? 30.349 -22.028 37.952 1.00 25.78 480 ALA A N 1
ATOM 3764 C CA . ALA A 1 480 ? 31.433 -22.249 38.901 1.00 26.76 480 ALA A CA 1
ATOM 3765 C C . ALA A 1 480 ? 32.674 -21.426 38.508 1.00 26.88 480 ALA A C 1
ATOM 3766 O O . ALA A 1 480 ? 32.929 -21.207 37.326 1.00 26.26 480 ALA A O 1
ATOM 3768 N N . ASP A 1 481 ? 33.455 -20.976 39.503 1.00 27.61 481 ASP A N 1
ATOM 3769 C CA . ASP A 1 481 ? 34.716 -20.262 39.243 1.00 29.19 481 ASP A CA 1
ATOM 3770 C C . ASP A 1 481 ? 35.646 -21.376 38.720 1.00 30.00 481 ASP A C 1
ATOM 3771 O O . ASP A 1 481 ? 35.763 -22.405 39.370 1.00 28.86 481 ASP A O 1
ATOM 3776 N N . PRO A 1 482 ? 36.205 -21.237 37.514 1.00 32.15 482 PRO A N 1
ATOM 3777 C CA . PRO A 1 482 ? 37.063 -22.307 36.975 1.00 32.49 482 PRO A CA 1
ATOM 3778 C C . PRO A 1 482 ? 38.188 -22.755 37.926 1.00 32.06 482 PRO A C 1
ATOM 3779 O O . PRO A 1 482 ? 38.490 -23.948 38.029 1.00 32.23 482 PRO A O 1
ATOM 3783 N N . LEU A 1 483 ? 38.748 -21.812 38.687 1.00 31.79 483 LEU A N 1
ATOM 3784 C CA . LEU A 1 483 ? 39.799 -22.124 39.662 1.00 31.97 483 LEU A CA 1
ATOM 3785 C C . LEU A 1 483 ? 39.309 -23.002 40.830 1.00 34.45 483 LEU A C 1
ATOM 3786 O O . LEU A 1 483 ? 40.127 -23.631 41.502 1.00 34.87 483 LEU A O 1
ATOM 3791 N N . ASP A 1 484 ? 37.987 -23.062 41.078 1.00 35.75 484 ASP A N 1
ATOM 3792 C CA . ASP A 1 484 ? 37.450 -23.875 42.176 1.00 38.20 484 ASP A CA 1
ATOM 3793 C C . ASP A 1 484 ? 37.556 -25.386 41.946 1.00 40.39 484 ASP A C 1
ATOM 3794 O O . ASP A 1 484 ? 37.405 -26.156 42.895 1.00 40.89 484 ASP A O 1
ATOM 3799 N N . HIS A 1 485 ? 37.844 -25.811 40.713 1.00 41.54 485 HIS A N 1
ATOM 3800 C CA . HIS A 1 485 ? 38.001 -27.220 40.356 1.00 43.53 485 HIS A CA 1
ATOM 3801 C C . HIS A 1 485 ? 39.497 -27.563 40.084 1.00 43.23 485 HIS A C 1
ATOM 3802 O O . HIS A 1 485 ? 39.770 -28.610 39.499 1.00 43.96 485 HIS A O 1
ATOM 3809 N N . HIS A 1 486 ? 40.450 -26.691 40.515 1.00 41.80 486 HIS A N 1
ATOM 3810 C CA . HIS A 1 486 ? 41.902 -26.828 40.308 1.00 41.29 486 HIS A CA 1
ATOM 3811 C C . HIS A 1 486 ? 42.462 -28.229 40.598 1.00 40.62 486 HIS A C 1
ATOM 3812 O O . HIS A 1 486 ? 42.509 -28.663 41.746 1.00 40.51 486 HIS A O 1
ATOM 3819 N N . HIS A 1 487 ? 42.891 -28.935 39.537 1.00 39.87 487 HIS A N 1
ATOM 3820 C CA . HIS A 1 487 ? 43.457 -30.269 39.692 1.00 39.72 487 HIS A CA 1
ATOM 3821 C C . HIS A 1 487 ? 44.308 -30.687 38.475 1.00 38.55 487 HIS A C 1
ATOM 3822 O O . HIS A 1 487 ? 44.322 -30.015 37.433 1.00 38.05 487 HIS A O 1
ATOM 3829 N N . HIS A 1 488 ? 45.035 -31.792 38.628 1.00 38.07 488 HIS A N 1
ATOM 3830 C CA . HIS A 1 488 ? 45.858 -32.295 37.554 1.00 38.08 488 HIS A CA 1
ATOM 3831 C C . HIS A 1 488 ? 44.989 -33.227 36.725 1.00 39.14 488 HIS A C 1
ATOM 3832 O O . HIS A 1 488 ? 44.631 -34.313 37.188 1.00 39.66 488 HIS A O 1
ATOM 3839 N N . HIS A 1 489 ? 44.619 -32.791 35.513 1.00 39.29 489 HIS A N 1
ATOM 3840 C CA . HIS A 1 489 ? 43.786 -33.587 34.609 1.00 40.50 489 HIS A CA 1
ATOM 3841 C C . HIS A 1 489 ? 44.567 -34.806 34.051 1.00 42.09 489 HIS A C 1
ATOM 3842 O O . HIS A 1 489 ? 45.791 -34.898 34.192 1.00 41.60 489 HIS A O 1
ATOM 3849 N N . HIS A 1 490 ? 43.848 -35.751 33.431 1.00 43.36 490 HIS A N 1
ATOM 3850 C CA . HIS A 1 490 ? 44.463 -36.934 32.852 1.00 45.15 490 HIS A CA 1
ATOM 3851 C C . HIS A 1 490 ? 45.279 -36.545 31.611 1.00 46.26 490 HIS A C 1
ATOM 3852 O O . HIS A 1 490 ? 44.913 -35.626 30.879 1.00 46.36 490 HIS A O 1
ATOM 3859 N N . HIS A 1 491 ? 46.395 -37.236 31.387 1.00 47.01 491 HIS A N 1
ATOM 3860 C CA . HIS A 1 491 ? 47.246 -37.001 30.226 1.00 48.20 491 HIS A CA 1
ATOM 3861 C C . HIS A 1 491 ? 47.670 -38.362 29.629 1.00 50.05 491 HIS A C 1
ATOM 3862 O O . HIS A 1 491 ? 47.494 -39.405 30.264 1.00 49.92 491 HIS A O 1
ATOM 3869 N N . HIS A 1 492 ? 48.244 -38.352 28.424 1.00 51.47 492 HIS A N 1
ATOM 3870 C CA . HIS A 1 492 ? 48.710 -39.584 27.785 1.00 53.18 492 HIS A CA 1
ATOM 3871 C C . HIS A 1 492 ? 50.140 -39.420 27.275 1.00 54.14 492 HIS A C 1
ATOM 3872 O O . HIS A 1 492 ? 50.928 -38.682 27.875 1.00 54.57 492 HIS A O 1
#

GO terms:
  GO:0002291 T cell activation via T cell receptor contact with antigen bound to MHC molecule on antigen presenting cell (P, IDA)
  GO:0004888 transmembrane signaling receptor activity (F, IDA)
  GO:0005886 plasma membrane (C, IDA)
  GO:0017154 semaphorin receptor activity (F, IDA)
  GO:0097242 amyloid-beta clearance (P, IDA)
  GO:0071402 cellular response to lipoprotein particle stimulus (P, IDA)
  GO:0071526 semaphorin-plexin signaling pathway (P, IDA)
  GO:0071813 lipoprotein particle binding (F, IDA)
  GO:0008035 high-density lipoprotein particle binding (F, IDA)
  GO:0044853 plasma membrane raft (C, IDA)
  GO:0001786 phosphatidylserine binding (F, IDA)
  GO:0030169 low-density lipoprotein particle binding (F, IDA)
  GO:0008429 phosphatidylethanolamine binding (F, IDA)
  GO:0034189 very-low-density lipoprotein particle binding (F, IDA)
  GO:0140052 cellular response to oxidised low-density lipoprotein particle stimulus (P, IDA)
  GO:1902533 positive regulation of intracellular signal transduction (P, IDA)
  GO:0007613 memory (P, IDA)
  GO:0120146 sulfatide binding (F, IDA)
  GO:0008289 lipid binding (F, TAS)
  GO:0120035 regulation of plasma membrane bounded cell projection organization (P, IGI)